Protein AF-A0A955XQT6-F1 (afdb_monomer)

Sequence (417 aa):
MSKHEQKTIDLVPISPPPKDQRVSRNADFAGDGRKKDRYSLPDLIQSSSPVGYRTRVSLTQSEATQALQLLSLERPTAFAPGSAPTEQQLFEEISLGILSSRQSTNFSGHREVLLGPDDSARAASILSSCNSLDAAVLEHATHTHVVLSRPYRTAFTLLLTFIGHQPLKSLLTVPLRAAKKRFLHVSDIPTIDYLQHMHLGILADAMERAAVIASSGRQRAQVHSLPFCESESRRNRRQIRELEALCGLTPKERSQGWRVAMVTQVGDAIPEEQVALSAELSRKLGANLLAFRSERIQPGVNHEEKAPAPYRQRQDMDVPDELTVMAGRAAYNAFSHWTGCDRERSKDLLILDRIDVLTPNGKERLRRIRDELGEIADLIMKRMPLWADLPTGKALSRNAKRGKKAFALAGQRIYIA

Structure (mmCIF, N/CA/C/O backbone):
data_AF-A0A955XQT6-F1
#
_entry.id   AF-A0A955XQT6-F1
#
loop_
_atom_site.group_PDB
_atom_site.id
_atom_site.type_symbol
_atom_site.label_atom_id
_atom_site.label_alt_id
_atom_site.label_comp_id
_atom_site.label_asym_id
_atom_site.label_entity_id
_atom_site.label_seq_id
_atom_site.pdbx_PDB_ins_code
_atom_site.Cartn_x
_atom_site.Cartn_y
_atom_site.Cartn_z
_atom_site.occupancy
_atom_site.B_iso_or_equiv
_atom_site.auth_seq_id
_atom_site.auth_comp_id
_atom_site.auth_asym_id
_atom_site.auth_atom_id
_atom_site.pdbx_PDB_model_num
ATOM 1 N N . MET A 1 1 ? 16.222 4.344 21.520 1.00 45.62 1 MET A N 1
ATOM 2 C CA . MET A 1 1 ? 14.896 4.148 20.901 1.00 45.62 1 MET A CA 1
ATOM 3 C C . MET A 1 1 ? 14.844 2.727 20.386 1.00 45.62 1 MET A C 1
ATOM 5 O O . MET A 1 1 ? 15.841 2.277 19.826 1.00 45.62 1 MET A O 1
ATOM 9 N N . SER A 1 2 ? 13.760 2.003 20.654 1.00 45.41 2 SER A N 1
ATOM 10 C CA . SER A 1 2 ? 13.595 0.628 20.157 1.00 45.41 2 SER A CA 1
ATOM 11 C C . SER A 1 2 ? 13.660 0.617 18.622 1.00 45.41 2 SER A C 1
ATOM 13 O O . SER A 1 2 ? 13.221 1.573 17.982 1.00 45.41 2 SER A O 1
ATOM 15 N N . LYS A 1 3 ? 14.178 -0.467 18.021 1.00 54.06 3 LYS A N 1
ATOM 16 C CA . LYS A 1 3 ? 14.210 -0.661 16.554 1.00 54.06 3 LYS A CA 1
ATOM 17 C C . LYS A 1 3 ? 12.832 -0.530 15.892 1.00 54.06 3 LYS A C 1
ATOM 19 O O . LYS A 1 3 ? 12.767 -0.305 14.690 1.00 54.06 3 LYS A O 1
ATOM 24 N N . HIS A 1 4 ? 11.755 -0.638 16.669 1.00 63.25 4 HIS A N 1
ATOM 25 C CA . HIS A 1 4 ? 10.374 -0.623 16.189 1.00 63.25 4 HIS A CA 1
ATOM 26 C C . HIS A 1 4 ? 9.560 0.580 16.682 1.00 63.25 4 HIS A C 1
ATOM 28 O O . HIS A 1 4 ? 8.401 0.720 16.315 1.00 63.25 4 HIS A O 1
ATOM 34 N N . GLU A 1 5 ? 10.150 1.476 17.479 1.00 75.56 5 GLU A N 1
ATOM 35 C CA . GLU A 1 5 ? 9.420 2.610 18.049 1.00 75.56 5 GLU A CA 1
ATOM 36 C C . GLU A 1 5 ? 9.029 3.603 16.947 1.00 75.56 5 GLU A C 1
ATOM 38 O O . GLU A 1 5 ? 9.886 4.166 16.251 1.00 75.56 5 GLU A O 1
ATOM 43 N N . GLN A 1 6 ? 7.726 3.790 16.750 1.00 84.62 6 GLN A N 1
ATOM 44 C CA . GLN A 1 6 ? 7.195 4.723 15.766 1.00 84.62 6 GLN A CA 1
ATOM 45 C C . GLN A 1 6 ? 7.342 6.169 16.251 1.00 84.62 6 GLN A C 1
ATOM 47 O O . GLN A 1 6 ? 7.224 6.469 17.436 1.00 84.62 6 GLN A O 1
ATOM 52 N N . LYS A 1 7 ? 7.644 7.093 15.333 1.00 87.00 7 LYS A N 1
ATOM 53 C CA . LYS A 1 7 ? 7.729 8.519 15.668 1.00 87.00 7 LYS A CA 1
ATOM 54 C C . LYS A 1 7 ? 6.326 9.074 15.866 1.00 87.00 7 LYS A C 1
ATOM 56 O O . LYS A 1 7 ? 5.474 8.862 15.007 1.00 87.00 7 LYS A O 1
ATOM 61 N N . THR A 1 8 ? 6.128 9.845 16.928 1.00 89.19 8 THR A N 1
ATOM 62 C CA . THR A 1 8 ? 4.872 10.555 17.178 1.00 89.19 8 THR A CA 1
ATOM 63 C C . THR A 1 8 ? 4.545 11.507 16.031 1.00 89.19 8 THR A C 1
ATOM 65 O O . THR A 1 8 ? 5.413 12.257 15.557 1.00 89.19 8 THR A O 1
ATOM 68 N N . ILE A 1 9 ? 3.291 11.449 15.588 1.00 90.19 9 ILE A N 1
ATOM 69 C CA . ILE A 1 9 ? 2.719 12.316 14.563 1.00 90.19 9 ILE A CA 1
ATOM 70 C C . ILE A 1 9 ? 1.716 13.223 15.261 1.00 90.19 9 ILE A C 1
ATOM 72 O O . ILE A 1 9 ? 0.775 12.739 15.886 1.00 90.19 9 ILE A O 1
ATOM 76 N N . ASP A 1 10 ? 1.925 14.525 15.128 1.00 91.38 10 ASP A N 1
ATOM 77 C CA . ASP A 1 10 ? 1.071 15.541 15.722 1.00 91.38 10 ASP A CA 1
ATOM 78 C C . ASP A 1 10 ? 0.096 16.096 14.680 1.00 91.38 10 ASP A C 1
ATOM 80 O O . ASP A 1 10 ? 0.382 16.146 13.478 1.00 91.38 10 ASP A O 1
ATOM 84 N N . LEU A 1 11 ? -1.073 16.536 15.144 1.00 90.50 11 LEU A N 1
ATOM 85 C CA . LEU A 1 11 ? -2.038 17.210 14.289 1.00 90.50 11 LEU A CA 1
ATOM 86 C C . LEU A 1 11 ? -1.560 18.631 13.981 1.00 90.50 11 LEU A C 1
ATOM 88 O O . LEU A 1 11 ? -1.460 19.463 14.879 1.00 90.50 11 LEU A O 1
ATOM 92 N N . VAL A 1 12 ? -1.354 18.926 12.699 1.00 89.31 12 VAL A N 1
ATOM 93 C CA . VAL A 1 12 ? -1.051 20.282 12.231 1.00 89.31 12 VAL A CA 1
ATOM 94 C C . VAL A 1 12 ? -2.257 20.819 11.458 1.00 89.31 12 VAL A C 1
ATOM 96 O O . VAL A 1 12 ? -2.531 20.342 10.352 1.00 89.31 12 VAL A O 1
ATOM 99 N N . PRO A 1 13 ? -3.021 21.772 12.022 1.00 85.88 13 PRO A N 1
ATOM 100 C CA . PRO A 1 13 ? -4.144 22.367 11.318 1.00 85.88 13 PRO A CA 1
ATOM 101 C C . PRO A 1 13 ? -3.644 23.236 10.162 1.00 85.88 13 PRO A C 1
ATOM 103 O O . PRO A 1 13 ? -2.649 23.947 10.280 1.00 85.88 13 PRO A O 1
ATOM 106 N N . ILE A 1 14 ? -4.374 23.205 9.049 1.00 82.88 14 ILE A N 1
ATOM 107 C CA . ILE A 1 14 ? -4.152 24.106 7.918 1.00 82.88 14 ILE A CA 1
ATOM 108 C C . ILE A 1 14 ? -5.299 25.102 7.830 1.00 82.88 14 ILE A C 1
ATOM 110 O O . ILE A 1 14 ? -6.475 24.726 7.863 1.00 82.88 14 ILE A O 1
ATOM 114 N N . SER A 1 15 ? -4.959 26.380 7.691 1.00 82.69 15 SER A N 1
ATOM 115 C CA . SER A 1 15 ? -5.962 27.404 7.431 1.00 82.69 15 SER A CA 1
ATOM 116 C C . SER A 1 15 ? -6.532 27.209 6.023 1.00 82.69 15 SER A C 1
ATOM 118 O O . SER A 1 15 ? -5.776 27.017 5.066 1.00 82.69 15 SER A O 1
ATOM 120 N N . PRO A 1 16 ? -7.863 27.239 5.853 1.00 80.44 16 PRO A N 1
ATOM 121 C CA . PRO A 1 16 ? -8.449 27.206 4.523 1.00 80.44 16 PRO A CA 1
ATOM 122 C C . PRO A 1 16 ? -8.039 28.460 3.727 1.00 80.44 16 PRO A C 1
ATOM 124 O O . PRO A 1 16 ? -7.866 29.520 4.334 1.00 80.44 16 PRO A O 1
ATOM 127 N N . PRO A 1 17 ? -7.986 28.388 2.382 1.00 79.00 17 PRO A N 1
ATOM 128 C CA . PRO A 1 17 ? -7.737 29.555 1.535 1.00 79.00 17 PRO A CA 1
ATOM 129 C C . PRO A 1 17 ? -8.684 30.733 1.834 1.00 79.00 17 PRO A C 1
ATOM 131 O O . PRO A 1 17 ? -9.773 30.517 2.398 1.00 79.00 17 PRO A O 1
ATOM 134 N N . PRO A 1 18 ? -8.348 31.966 1.412 1.00 85.94 18 PRO A N 1
ATOM 135 C CA . PRO A 1 18 ? -9.278 33.097 1.413 1.00 85.94 18 PRO A CA 1
ATOM 136 C C . PRO A 1 18 ? -10.623 32.730 0.768 1.00 85.94 18 PRO A C 1
ATOM 138 O O . PRO A 1 18 ? -10.668 31.951 -0.184 1.00 85.94 18 PRO A O 1
ATOM 141 N N . LYS A 1 19 ? -11.744 33.219 1.322 1.00 86.31 19 LYS A N 1
ATOM 142 C CA . LYS A 1 19 ? -13.101 32.777 0.927 1.00 86.31 19 LYS A CA 1
ATOM 143 C C . LYS A 1 19 ? -13.380 32.973 -0.567 1.00 86.31 19 LYS A C 1
ATOM 145 O O . LYS A 1 19 ? -14.015 32.119 -1.171 1.00 86.31 19 LYS A O 1
ATOM 150 N N . ASP A 1 20 ? -12.883 34.061 -1.132 1.00 82.88 20 ASP A N 1
ATOM 151 C CA . ASP A 1 20 ? -12.950 34.440 -2.545 1.00 82.88 20 ASP A CA 1
ATOM 152 C C . ASP A 1 20 ? -12.154 33.502 -3.469 1.00 82.88 20 ASP A C 1
ATOM 154 O O . ASP A 1 20 ? -12.493 33.358 -4.640 1.00 82.88 20 ASP A O 1
ATOM 158 N N . GLN A 1 21 ? -11.151 32.801 -2.934 1.00 77.62 21 GLN A N 1
ATOM 159 C CA . GLN A 1 21 ? -10.346 31.817 -3.663 1.00 77.62 21 GLN A CA 1
ATOM 160 C C . GLN A 1 21 ? -10.838 30.372 -3.473 1.00 77.62 21 GLN A C 1
ATOM 162 O O . GLN A 1 21 ? -10.331 29.436 -4.107 1.00 77.62 21 GLN A O 1
ATOM 167 N N . ARG A 1 22 ? -11.814 30.144 -2.581 1.00 77.56 22 ARG A N 1
ATOM 168 C CA . ARG A 1 22 ? -12.367 28.807 -2.334 1.00 77.56 22 ARG A CA 1
ATOM 169 C C . ARG A 1 22 ? -13.245 28.397 -3.501 1.00 77.56 22 ARG A C 1
ATOM 171 O O . ARG A 1 22 ? -14.338 28.911 -3.705 1.00 77.56 22 ARG A O 1
ATOM 178 N N . VAL A 1 23 ? -12.778 27.392 -4.223 1.00 70.88 23 VAL A N 1
ATOM 179 C CA . VAL A 1 23 ? -13.491 26.820 -5.359 1.00 70.88 23 VAL A CA 1
ATOM 180 C C . VAL A 1 23 ? -14.040 25.457 -4.959 1.00 70.88 23 VAL A C 1
ATOM 182 O O . VAL A 1 23 ? -13.273 24.558 -4.607 1.00 70.88 23 VAL A O 1
ATOM 185 N N . SER A 1 24 ? -15.364 25.292 -5.039 1.00 67.44 24 SER A N 1
ATOM 186 C CA . SER A 1 24 ? -15.987 23.971 -4.925 1.00 67.44 24 SER A CA 1
ATOM 187 C C . SER A 1 24 ? -15.566 23.104 -6.099 1.00 67.44 24 SER A C 1
ATOM 189 O O . SER A 1 24 ? -15.530 23.552 -7.251 1.00 67.44 24 SER A O 1
ATOM 191 N N . ARG A 1 25 ? -15.268 21.838 -5.809 1.00 63.47 25 ARG A N 1
ATOM 192 C CA . ARG A 1 25 ? -14.933 20.892 -6.854 1.00 63.47 25 ARG A CA 1
ATOM 193 C C . ARG A 1 25 ? -16.178 20.364 -7.540 1.00 63.47 25 ARG A C 1
ATOM 195 O O . ARG A 1 25 ? -16.678 19.302 -7.187 1.00 63.47 25 ARG A O 1
ATOM 202 N N . ASN A 1 26 ? -16.650 21.097 -8.538 1.00 59.75 26 ASN A N 1
ATOM 203 C CA . ASN A 1 26 ? -17.794 20.658 -9.316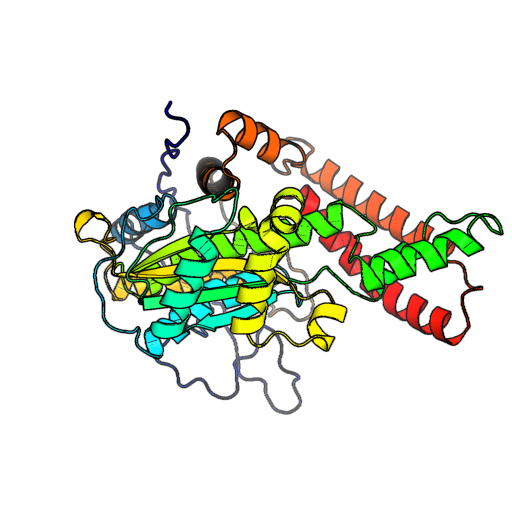 1.00 59.75 26 ASN A CA 1
ATOM 204 C C . ASN A 1 26 ? -17.345 19.636 -10.368 1.00 59.75 26 ASN A C 1
ATOM 206 O O . ASN A 1 26 ? -16.292 19.765 -11.008 1.00 59.75 26 ASN A O 1
ATOM 210 N N . ALA A 1 27 ? -18.140 18.582 -10.482 1.00 64.44 27 ALA A N 1
ATOM 211 C CA . ALA A 1 27 ? -18.088 17.607 -11.548 1.00 64.44 27 ALA A CA 1
ATOM 212 C C . ALA A 1 27 ? -19.494 17.542 -12.131 1.00 64.44 27 ALA A C 1
ATOM 214 O O . ALA A 1 27 ? -20.456 17.449 -11.374 1.00 64.44 27 ALA A O 1
ATOM 215 N N . ASP A 1 28 ? -19.591 17.565 -13.453 1.00 69.06 28 ASP A N 1
ATOM 216 C CA . ASP A 1 28 ? -20.874 17.628 -14.147 1.00 69.06 28 ASP A CA 1
ATOM 217 C C . ASP A 1 28 ? -21.046 16.382 -15.016 1.00 69.06 28 ASP A C 1
ATOM 219 O O . ASP A 1 28 ? -20.063 15.754 -15.432 1.00 69.06 28 ASP A O 1
ATOM 223 N N . PHE A 1 29 ? -22.287 16.007 -15.314 1.00 73.38 29 PHE A N 1
ATOM 224 C CA . PHE A 1 29 ? -22.545 14.975 -16.315 1.00 73.38 29 PHE A CA 1
ATOM 225 C C . PHE A 1 29 ? -21.999 15.432 -17.674 1.00 73.38 29 PHE A C 1
ATOM 227 O O . PHE A 1 29 ? -22.096 16.603 -18.050 1.00 73.38 29 PHE A O 1
ATOM 234 N N . ALA A 1 30 ? -21.372 14.517 -18.412 1.00 75.12 30 ALA A N 1
ATOM 235 C CA . ALA A 1 30 ? -20.930 14.831 -19.763 1.00 75.12 30 ALA A CA 1
ATOM 236 C C . ALA A 1 30 ? -22.166 14.958 -20.665 1.00 75.12 30 ALA A C 1
ATOM 238 O O . ALA A 1 30 ? -22.867 13.974 -20.867 1.00 75.12 30 ALA A O 1
ATOM 239 N N . GLY A 1 31 ? -22.431 16.161 -21.184 1.00 74.38 31 GLY A N 1
ATOM 240 C CA . GLY A 1 31 ? -23.488 16.373 -22.178 1.00 74.38 31 GLY A CA 1
ATOM 241 C C . GLY A 1 31 ? -23.210 15.648 -23.501 1.00 74.38 31 GLY A C 1
ATOM 242 O O . GLY A 1 31 ? -22.092 15.178 -23.742 1.00 74.38 31 GLY A O 1
ATOM 243 N N . ASP A 1 32 ? -24.217 15.591 -24.371 1.00 75.19 32 ASP A N 1
ATOM 244 C CA . ASP A 1 32 ? -24.153 14.858 -25.639 1.00 75.19 32 ASP A CA 1
ATOM 245 C C . ASP A 1 32 ? -22.944 15.257 -26.497 1.00 75.19 32 ASP A C 1
ATOM 247 O O . ASP A 1 32 ? -22.631 16.431 -26.699 1.00 75.19 32 ASP A O 1
ATOM 251 N N . GLY A 1 33 ? -22.209 14.251 -26.978 1.00 77.19 33 GLY A N 1
ATOM 252 C CA . GLY A 1 33 ? -20.999 14.438 -27.786 1.00 77.19 33 GLY A CA 1
ATOM 253 C C . GLY A 1 33 ? -19.738 14.834 -27.003 1.00 77.19 33 GLY A C 1
ATOM 254 O O . GLY A 1 33 ? -18.635 14.761 -27.556 1.00 77.19 33 GLY A O 1
ATOM 255 N N . ARG A 1 34 ? -19.832 15.181 -25.709 1.00 75.88 34 ARG A N 1
ATOM 256 C CA . ARG A 1 34 ? -18.648 15.445 -24.879 1.00 75.88 34 ARG A CA 1
ATOM 257 C C . ARG A 1 34 ? -18.019 14.129 -24.425 1.00 75.88 34 ARG A C 1
ATOM 259 O O . ARG A 1 34 ? -18.597 13.346 -23.679 1.00 75.88 34 ARG A O 1
ATOM 266 N N . LYS A 1 35 ? -16.761 13.904 -24.810 1.00 77.50 35 LYS A N 1
ATOM 267 C CA . LYS A 1 35 ? -15.982 12.775 -24.287 1.00 77.50 35 LYS A CA 1
ATOM 268 C C . LYS A 1 35 ? -15.775 12.939 -22.778 1.00 77.50 35 LYS A C 1
ATOM 270 O O . LYS A 1 35 ? -15.193 13.936 -22.353 1.00 77.50 35 LYS A O 1
ATOM 275 N N . LYS A 1 36 ? -16.192 11.937 -21.997 1.00 73.44 36 LYS A N 1
ATOM 276 C CA . LYS A 1 36 ? -15.965 11.886 -20.545 1.00 73.44 36 LYS A CA 1
ATOM 277 C C . LYS A 1 36 ? -14.489 12.074 -20.209 1.00 73.44 36 LYS A C 1
ATOM 279 O O . LYS A 1 36 ? -13.609 11.449 -20.812 1.00 73.44 36 LYS A O 1
ATOM 284 N N . ASP A 1 37 ? -14.234 12.924 -19.227 1.00 70.50 37 ASP A N 1
ATOM 285 C CA . ASP A 1 37 ? -12.908 13.216 -18.698 1.00 70.50 37 ASP A CA 1
ATOM 286 C C . ASP A 1 37 ? -12.890 13.072 -17.164 1.00 70.50 37 ASP A C 1
ATOM 288 O O . ASP A 1 37 ? -13.843 12.594 -16.546 1.00 70.50 37 ASP A O 1
ATOM 292 N N . ARG A 1 38 ? -11.776 13.451 -16.526 1.00 67.31 38 ARG A N 1
ATOM 293 C CA . ARG A 1 38 ? -11.612 13.352 -15.065 1.00 67.31 38 ARG A CA 1
ATOM 294 C C . ARG A 1 38 ? -12.544 14.279 -14.267 1.00 67.31 38 ARG A C 1
ATOM 296 O O . ARG A 1 38 ? -12.611 14.134 -13.053 1.00 67.31 38 ARG A O 1
ATOM 303 N N . TYR A 1 39 ? -13.194 15.236 -14.926 1.00 69.31 39 TYR A N 1
ATOM 304 C CA . TYR A 1 39 ? -14.139 16.198 -14.360 1.00 69.31 39 TYR A CA 1
ATOM 305 C C . TYR A 1 39 ? -15.592 15.817 -14.656 1.00 69.31 39 TYR A C 1
ATOM 307 O O . TYR A 1 39 ? -16.496 16.421 -14.094 1.00 69.31 39 TYR A O 1
ATOM 315 N N . SER A 1 40 ? -15.832 14.779 -15.460 1.00 72.12 40 SER A N 1
ATOM 316 C CA . SER A 1 40 ? -17.177 14.253 -15.693 1.00 72.12 40 SER A CA 1
ATOM 317 C C . SER A 1 40 ? -17.637 13.356 -14.542 1.00 72.12 40 SER A C 1
ATOM 319 O O . SER A 1 40 ? -16.834 12.584 -13.998 1.00 72.12 40 SER A O 1
ATOM 321 N N . LEU A 1 41 ? -18.915 13.445 -14.180 1.00 69.31 41 LEU A N 1
ATOM 322 C CA . LEU A 1 41 ? -19.608 12.408 -13.417 1.00 69.31 41 LEU A CA 1
ATOM 323 C C . LEU A 1 41 ? -19.921 11.209 -14.336 1.00 69.31 41 LEU A C 1
ATOM 325 O O . LEU A 1 41 ? -20.063 11.385 -15.551 1.00 69.31 41 LEU A O 1
ATOM 329 N N . PRO A 1 42 ? -19.978 9.977 -13.803 1.00 64.94 42 PRO A N 1
ATOM 330 C CA . PRO A 1 42 ? -20.627 8.868 -14.506 1.00 64.94 42 PRO A CA 1
ATOM 331 C C . PRO A 1 42 ? -22.122 9.161 -14.697 1.00 64.94 42 PRO A C 1
ATOM 333 O O . PRO A 1 42 ? -22.683 9.939 -13.937 1.00 64.94 42 PRO A O 1
ATOM 336 N N . ASP A 1 43 ? -22.764 8.519 -15.677 1.00 62.78 43 ASP A N 1
ATOM 337 C CA . ASP A 1 43 ? -24.159 8.817 -16.065 1.00 62.78 43 ASP A CA 1
ATOM 338 C C . ASP A 1 43 ? -25.167 8.524 -14.945 1.00 62.78 43 ASP A C 1
ATOM 340 O O . ASP A 1 43 ? -26.242 9.109 -14.900 1.00 62.78 43 ASP A O 1
ATOM 344 N N . LEU A 1 44 ? -24.796 7.637 -14.020 1.00 56.22 44 LEU A N 1
ATOM 345 C CA . LEU A 1 44 ? -25.533 7.315 -12.808 1.00 56.22 44 LEU A CA 1
ATOM 346 C C . LEU A 1 44 ? -24.545 6.782 -11.755 1.00 56.22 44 LEU A C 1
ATOM 348 O O . LEU A 1 44 ? -23.675 5.973 -12.081 1.00 56.22 44 LEU A O 1
ATOM 352 N N . ILE A 1 45 ? -24.684 7.206 -10.495 1.00 56.91 45 ILE A N 1
ATOM 353 C CA . ILE A 1 45 ? -24.109 6.517 -9.327 1.00 56.91 45 ILE A CA 1
ATOM 354 C C . ILE A 1 45 ? -25.261 6.171 -8.396 1.00 56.91 45 ILE A C 1
ATOM 356 O O . ILE A 1 45 ? -25.896 7.058 -7.833 1.00 56.91 45 ILE A O 1
ATOM 360 N N . GLN A 1 46 ? -25.494 4.877 -8.207 1.00 54.50 46 GLN A N 1
ATOM 361 C CA . GLN A 1 46 ? -26.271 4.354 -7.091 1.00 54.50 46 GLN A CA 1
ATOM 362 C C . GLN A 1 46 ? -25.315 3.538 -6.226 1.00 54.50 46 GLN A C 1
ATOM 364 O O . GLN A 1 46 ? -25.039 2.376 -6.506 1.00 54.50 46 GLN A O 1
ATOM 369 N N . SER A 1 47 ? -24.731 4.178 -5.218 1.00 54.81 47 SER A N 1
ATOM 370 C CA . SER A 1 47 ? -23.895 3.498 -4.234 1.00 54.81 47 SER A CA 1
ATOM 371 C C . SER A 1 47 ? -24.024 4.195 -2.887 1.00 54.81 47 SER A C 1
ATOM 373 O O . SER A 1 47 ? -23.947 5.419 -2.808 1.00 54.81 47 SER A O 1
ATOM 375 N N . SER A 1 48 ? -24.218 3.411 -1.827 1.00 54.19 48 SER A N 1
ATOM 376 C CA . SER A 1 48 ? -24.112 3.862 -0.434 1.00 54.19 48 SER A CA 1
ATOM 377 C C . SER A 1 48 ? -22.655 4.103 -0.011 1.00 54.19 48 SER A C 1
ATOM 379 O O . SER A 1 48 ? -22.399 4.711 1.034 1.00 54.19 48 SER A O 1
ATOM 381 N N . SER A 1 49 ? -21.703 3.643 -0.824 1.00 56.75 49 SER A N 1
ATOM 382 C CA . SER A 1 49 ? -20.273 3.729 -0.572 1.00 56.75 49 SER A CA 1
ATOM 383 C C . SER A 1 49 ? -19.722 5.116 -0.932 1.00 56.75 49 SER A C 1
ATOM 385 O O . SER A 1 49 ? -20.165 5.720 -1.912 1.00 56.75 49 SER A O 1
ATOM 387 N N . PRO A 1 50 ? -18.695 5.624 -0.222 1.00 56.41 50 PRO A N 1
ATOM 388 C CA . PRO A 1 50 ? -17.997 6.856 -0.604 1.00 56.41 50 PRO A CA 1
ATOM 389 C C . PRO A 1 50 ? -17.259 6.768 -1.961 1.00 56.41 50 PRO A C 1
ATOM 391 O O . PRO A 1 50 ? -16.621 7.737 -2.384 1.00 56.41 50 PRO A O 1
ATOM 394 N N . VAL A 1 51 ? -17.336 5.633 -2.669 1.00 54.31 51 VAL A N 1
ATOM 395 C CA . VAL A 1 51 ? -16.772 5.393 -4.006 1.00 54.31 51 VAL A CA 1
ATOM 396 C C . VAL A 1 51 ? -17.418 6.309 -5.048 1.00 54.31 51 VAL A C 1
ATOM 398 O O . VAL A 1 51 ? -18.403 5.987 -5.700 1.00 54.31 51 VAL A O 1
ATOM 401 N N . GLY A 1 52 ? -16.824 7.491 -5.205 1.00 55.56 52 GLY A N 1
ATOM 402 C CA . GLY A 1 52 ? -17.306 8.552 -6.094 1.00 55.56 52 GLY A CA 1
ATOM 403 C C . GLY A 1 52 ? -17.144 9.956 -5.514 1.00 55.56 52 GLY A C 1
ATOM 404 O O . GLY A 1 52 ? -17.257 10.934 -6.251 1.00 55.56 52 GLY A O 1
ATOM 405 N N . TYR A 1 53 ? -16.829 10.064 -4.222 1.00 58.81 53 TYR A N 1
ATOM 406 C CA . TYR A 1 53 ? -16.690 11.342 -3.542 1.00 58.81 53 TYR A CA 1
ATOM 407 C C . TYR A 1 53 ? -15.455 12.108 -4.044 1.00 58.81 53 TYR A C 1
ATOM 409 O O . TYR A 1 53 ? -14.326 11.618 -4.001 1.00 58.81 53 TYR A O 1
ATOM 417 N N . ARG A 1 54 ? -15.675 13.314 -4.578 1.00 64.56 54 ARG A N 1
ATOM 418 C CA . ARG A 1 54 ? -14.617 14.215 -5.085 1.00 64.56 54 ARG A CA 1
ATOM 419 C C . ARG A 1 54 ? -14.387 15.434 -4.196 1.00 64.56 54 ARG A C 1
ATOM 421 O O . ARG A 1 54 ? -13.480 16.226 -4.463 1.00 64.56 54 ARG A O 1
ATOM 428 N N . THR A 1 55 ? -15.196 15.570 -3.154 1.00 66.19 55 THR A N 1
ATOM 429 C CA . THR A 1 55 ? -15.151 16.679 -2.205 1.00 66.19 55 THR A CA 1
ATOM 430 C C . THR A 1 55 ? -14.358 16.247 -0.984 1.00 66.19 55 THR A C 1
ATOM 432 O O . THR A 1 55 ? -14.523 15.141 -0.490 1.00 66.19 55 THR A O 1
ATOM 435 N N . ARG A 1 56 ? -13.477 17.102 -0.476 1.00 72.75 56 ARG A N 1
ATOM 436 C CA . ARG A 1 56 ? -12.806 16.816 0.794 1.00 72.75 56 ARG A CA 1
ATOM 437 C C . ARG A 1 56 ? -13.791 17.065 1.933 1.00 72.75 56 ARG A C 1
ATOM 439 O O . ARG A 1 56 ? -14.444 18.106 1.956 1.00 72.75 56 ARG A O 1
ATOM 446 N N . VAL A 1 57 ? -13.897 16.124 2.859 1.00 80.44 57 VAL A N 1
ATOM 447 C CA . VAL A 1 57 ? -14.679 16.275 4.085 1.00 80.44 57 VAL A CA 1
ATOM 448 C C . VAL A 1 57 ? -13.739 16.748 5.183 1.00 80.44 57 VAL A C 1
ATOM 450 O O . VAL A 1 57 ? -12.761 16.074 5.507 1.00 80.44 57 VAL A O 1
ATOM 453 N N . SER A 1 58 ? -14.014 17.918 5.749 1.00 83.94 58 SER A N 1
ATOM 454 C CA . SER A 1 58 ? -13.273 18.393 6.914 1.00 83.94 58 SER A CA 1
ATOM 455 C C . SER A 1 58 ? -13.492 17.453 8.095 1.00 83.94 58 SER A C 1
ATOM 457 O O . SER A 1 58 ? -14.617 17.025 8.346 1.00 83.94 58 SER A O 1
ATOM 459 N N . LEU A 1 59 ? -12.411 17.160 8.810 1.00 88.25 59 LEU A N 1
ATOM 460 C CA . LEU A 1 59 ? -12.463 16.472 10.091 1.00 88.25 59 LEU A CA 1
ATOM 461 C C . LEU A 1 59 ? -12.465 17.513 11.208 1.00 88.25 59 LEU A C 1
ATOM 463 O O . LEU A 1 59 ? -11.786 18.540 11.105 1.00 88.25 59 LEU A O 1
ATOM 467 N N . THR A 1 60 ? -13.204 17.245 12.276 1.00 91.19 60 THR A N 1
ATOM 468 C CA . THR A 1 60 ? -13.020 17.964 13.537 1.00 91.19 60 THR A CA 1
ATOM 469 C C . THR A 1 60 ? -11.669 17.596 14.153 1.00 91.19 60 THR A C 1
ATOM 471 O O . THR A 1 60 ? -11.037 16.606 13.780 1.00 91.19 60 THR A O 1
ATOM 474 N N . GLN A 1 61 ? -11.213 18.380 15.128 1.00 90.62 61 GLN A N 1
ATOM 475 C CA . GLN A 1 61 ? -9.968 18.075 15.828 1.00 90.62 61 GLN A CA 1
ATOM 476 C C . GLN A 1 61 ? -10.023 16.708 16.527 1.00 90.62 61 GLN A C 1
ATOM 478 O O . GLN A 1 61 ? -9.057 15.957 16.454 1.00 90.62 61 GLN A O 1
ATOM 483 N N . SER A 1 62 ? -11.151 16.350 17.150 1.00 91.94 62 SER A N 1
ATOM 484 C CA . SER A 1 62 ? -11.310 15.050 17.814 1.00 91.94 62 SER A CA 1
ATOM 485 C C . SER A 1 62 ? -11.308 13.885 16.823 1.00 91.94 62 SER A C 1
ATOM 487 O O . SER A 1 62 ? -10.649 12.878 17.070 1.00 91.94 62 SER A O 1
ATOM 489 N N . GLU A 1 63 ? -11.989 14.036 15.685 1.00 92.88 63 GLU A N 1
ATOM 490 C CA . GLU A 1 63 ? -11.984 13.055 14.594 1.00 92.88 63 GLU A CA 1
ATOM 491 C C . GLU A 1 63 ? -10.578 12.847 14.033 1.00 92.88 63 GLU A C 1
ATOM 493 O O . GLU A 1 63 ? -10.141 11.718 13.816 1.00 92.88 63 GLU A O 1
ATOM 498 N N . ALA A 1 64 ? -9.849 13.939 13.818 1.00 91.00 64 ALA A N 1
ATOM 499 C CA . ALA A 1 64 ? -8.503 13.873 13.287 1.00 91.00 64 ALA A CA 1
ATOM 500 C C . ALA A 1 64 ? -7.518 13.260 14.297 1.00 91.00 64 ALA A C 1
ATOM 502 O O . ALA A 1 64 ? -6.689 12.448 13.896 1.00 91.00 64 ALA A O 1
ATOM 503 N N . THR A 1 65 ? -7.659 13.545 15.598 1.00 90.44 65 THR A N 1
ATOM 504 C CA . THR A 1 65 ? -6.883 12.878 16.657 1.00 90.44 65 THR A CA 1
ATOM 505 C C . THR A 1 65 ? -7.128 11.369 16.686 1.00 90.44 65 THR A C 1
ATOM 507 O O . THR A 1 65 ? -6.171 10.609 16.801 1.00 90.44 65 THR A O 1
ATOM 510 N N . GLN A 1 66 ? -8.375 10.911 16.529 1.00 90.31 66 GLN A N 1
ATOM 511 C CA . GLN A 1 66 ? -8.671 9.474 16.418 1.00 90.31 66 GLN A CA 1
ATOM 512 C C . GLN A 1 66 ? -8.018 8.865 15.168 1.00 90.31 66 GLN A C 1
ATOM 514 O O . GLN A 1 66 ? -7.405 7.802 15.230 1.00 90.31 66 GLN A O 1
ATOM 519 N N . ALA A 1 67 ? -8.083 9.571 14.036 1.00 91.12 67 ALA A N 1
ATOM 520 C CA . ALA A 1 67 ? -7.505 9.110 12.778 1.00 91.12 67 ALA A CA 1
ATOM 521 C C . ALA A 1 67 ? -5.965 9.043 12.781 1.00 91.12 67 ALA A C 1
ATOM 523 O O . ALA A 1 67 ? -5.407 8.290 11.983 1.00 91.12 67 ALA A O 1
ATOM 524 N N . LEU A 1 68 ? -5.266 9.778 13.661 1.00 89.38 68 LEU A N 1
ATOM 525 C CA . LEU A 1 68 ? -3.796 9.744 13.749 1.00 89.38 68 LEU A CA 1
ATOM 526 C C . LEU A 1 68 ? -3.256 8.334 14.012 1.00 89.38 68 LEU A C 1
ATOM 528 O O . LEU A 1 68 ? -2.203 7.991 13.481 1.00 89.38 68 LEU A O 1
ATOM 532 N N . GLN A 1 69 ? -4.001 7.500 14.745 1.00 87.38 69 GLN A N 1
ATOM 533 C CA . GLN A 1 69 ? -3.621 6.109 15.017 1.00 87.38 69 GLN A CA 1
ATOM 534 C C . GLN A 1 69 ? -3.424 5.297 13.727 1.00 87.38 69 GLN A C 1
ATOM 536 O O . GLN A 1 69 ? -2.566 4.421 13.668 1.00 87.38 69 GLN A O 1
ATOM 541 N N . LEU A 1 70 ? -4.153 5.630 12.654 1.00 90.38 70 LEU A N 1
ATOM 542 C CA . LEU A 1 70 ? -4.013 4.976 11.349 1.00 90.38 70 LEU A CA 1
ATOM 543 C C . LEU A 1 70 ? -2.673 5.272 10.666 1.00 90.38 70 LEU A C 1
ATOM 545 O O . LEU A 1 70 ? -2.275 4.557 9.750 1.00 90.38 70 LEU A O 1
ATOM 549 N N . LEU A 1 71 ? -1.984 6.347 11.050 1.00 87.81 71 LEU A N 1
ATOM 550 C CA . LEU A 1 71 ? -0.671 6.701 10.505 1.00 87.81 71 LEU A CA 1
ATOM 551 C C . LEU A 1 71 ? 0.476 6.000 11.241 1.00 87.81 71 LEU A C 1
ATOM 553 O O . LEU A 1 71 ? 1.624 6.082 10.803 1.00 87.81 71 LEU A O 1
ATOM 557 N N . SER A 1 72 ? 0.150 5.320 12.336 1.00 84.81 72 SER A N 1
ATOM 558 C CA . SER A 1 72 ? 1.080 4.662 13.237 1.00 84.81 72 SER A CA 1
ATOM 559 C C . SER A 1 72 ? 0.550 3.286 13.666 1.00 84.81 72 SER A C 1
ATOM 561 O O . SER A 1 72 ? 0.544 2.947 14.849 1.00 84.81 72 SER A O 1
ATOM 563 N N . LEU A 1 73 ? 0.019 2.515 12.711 1.00 88.94 73 LEU A N 1
ATOM 564 C CA . LEU A 1 73 ? -0.461 1.163 12.983 1.00 88.94 73 LEU A CA 1
ATOM 565 C C . LEU A 1 73 ? 0.726 0.229 13.214 1.00 88.94 73 LEU A C 1
ATOM 567 O O . LEU A 1 73 ? 1.702 0.241 12.464 1.00 88.94 73 LEU A O 1
ATOM 571 N N . GLU A 1 74 ? 0.623 -0.592 14.250 1.00 89.31 74 GLU A N 1
ATOM 572 C CA . GLU A 1 74 ? 1.501 -1.742 14.444 1.00 89.31 74 GLU A CA 1
ATOM 573 C C . GLU A 1 74 ? 0.952 -2.969 13.707 1.00 89.31 74 GLU A C 1
ATOM 575 O O . GLU A 1 74 ? -0.205 -3.000 13.270 1.00 89.31 74 GLU A O 1
ATOM 580 N N . ARG A 1 75 ? 1.784 -3.997 13.550 1.00 91.62 75 ARG A N 1
ATOM 581 C CA . ARG A 1 75 ? 1.331 -5.263 12.971 1.00 91.62 75 ARG A CA 1
ATOM 582 C C . ARG A 1 75 ? 0.427 -5.992 13.962 1.00 91.62 75 ARG A C 1
ATOM 584 O O . ARG A 1 75 ? 0.763 -5.999 15.144 1.00 91.62 75 ARG A O 1
ATOM 591 N N . PRO A 1 76 ? -0.675 -6.611 13.508 1.00 95.44 76 PRO A N 1
ATOM 592 C CA . PRO A 1 76 ? -1.482 -7.439 14.389 1.00 95.44 76 PRO A CA 1
ATOM 593 C C . PRO A 1 76 ? -0.658 -8.617 14.919 1.00 95.44 76 PRO A C 1
ATOM 595 O O . PRO A 1 76 ? 0.169 -9.187 14.194 1.00 95.44 76 PRO A O 1
ATOM 598 N N . THR A 1 77 ? -0.886 -8.986 16.177 1.00 96.19 77 THR A N 1
ATOM 599 C CA . THR A 1 77 ? -0.234 -10.151 16.796 1.00 96.19 77 THR A CA 1
ATOM 600 C C . THR A 1 77 ? -1.054 -11.427 16.639 1.00 96.19 77 THR A C 1
ATOM 602 O O . THR A 1 77 ? -0.486 -12.518 16.625 1.00 96.19 77 THR A O 1
ATOM 605 N N . ALA A 1 78 ? -2.371 -11.298 16.464 1.00 97.06 78 ALA A N 1
ATOM 606 C CA . ALA A 1 78 ? -3.292 -12.397 16.215 1.00 97.06 78 ALA A CA 1
ATOM 607 C C . ALA A 1 78 ? -4.564 -11.901 15.512 1.00 97.06 78 ALA A C 1
ATOM 609 O O . ALA A 1 78 ? -4.903 -10.719 15.574 1.00 97.06 78 ALA A O 1
ATOM 610 N N . PHE A 1 79 ? -5.301 -12.823 14.891 1.00 97.62 79 PHE A N 1
ATOM 611 C CA . PHE A 1 79 ? -6.691 -12.585 14.514 1.00 97.62 79 PHE A CA 1
ATOM 612 C C . PHE A 1 79 ? -7.622 -13.386 15.421 1.00 97.62 79 PHE A C 1
ATOM 614 O O . PHE A 1 79 ? -7.381 -14.560 15.708 1.00 97.62 79 PHE A O 1
ATOM 621 N N . ALA A 1 80 ? -8.696 -12.744 15.865 1.00 96.19 80 ALA A N 1
ATOM 622 C CA . ALA A 1 80 ? -9.799 -13.412 16.524 1.00 96.19 80 ALA A CA 1
ATOM 623 C C . ALA A 1 80 ? -10.620 -14.215 15.494 1.00 96.19 80 ALA A C 1
ATOM 625 O O . ALA A 1 80 ? -10.726 -13.809 14.332 1.00 96.19 80 ALA A O 1
ATOM 626 N N . PRO A 1 81 ? -11.254 -15.328 15.903 1.00 92.06 81 PRO A N 1
ATOM 627 C CA . PRO A 1 81 ? -12.266 -15.983 15.086 1.00 92.06 81 PRO A CA 1
ATOM 628 C C . PRO A 1 81 ? -13.378 -14.991 14.726 1.00 92.06 81 PRO A C 1
ATOM 630 O O . PRO A 1 81 ? -14.034 -14.436 15.607 1.00 92.06 81 PRO A O 1
ATOM 633 N N . GLY A 1 82 ? -13.574 -14.767 13.429 1.00 85.19 82 GLY A N 1
ATOM 634 C CA . GLY A 1 82 ? -14.492 -13.762 12.903 1.00 85.19 82 GLY A CA 1
ATOM 635 C C . GLY A 1 82 ? -15.441 -14.322 11.853 1.00 85.19 82 GLY A C 1
ATOM 636 O O . GLY A 1 82 ? -15.233 -15.407 11.304 1.00 85.19 82 GLY A O 1
ATOM 637 N N . SER A 1 83 ? -16.496 -13.566 11.557 1.00 84.00 83 SER A N 1
ATOM 638 C CA . SER A 1 83 ? -17.378 -13.864 10.430 1.00 84.00 83 SER A CA 1
ATOM 639 C C . SER A 1 83 ? -16.733 -13.458 9.104 1.00 84.00 83 SER A C 1
ATOM 641 O O . SER A 1 83 ? -15.883 -12.565 9.043 1.00 84.00 83 SER A O 1
ATOM 643 N N . ALA A 1 84 ? -17.161 -14.104 8.018 1.00 87.38 84 ALA A N 1
ATOM 644 C CA . ALA A 1 84 ? -16.776 -13.686 6.676 1.00 87.38 84 ALA A CA 1
ATOM 645 C C . ALA A 1 84 ? -17.153 -12.206 6.446 1.00 87.38 84 ALA A C 1
ATOM 647 O O . ALA A 1 84 ? -18.205 -11.757 6.920 1.00 87.38 84 ALA A O 1
ATOM 648 N N . PRO A 1 85 ? -16.318 -11.434 5.729 1.00 90.12 85 PRO A N 1
ATOM 649 C CA . PRO A 1 85 ? -16.618 -10.039 5.448 1.00 90.12 85 PRO A CA 1
ATOM 650 C C . PRO A 1 85 ? -17.873 -9.930 4.574 1.00 90.12 85 PRO A C 1
ATOM 652 O O . PRO A 1 85 ? -18.152 -10.783 3.731 1.00 90.12 85 PRO A O 1
ATOM 655 N N . THR A 1 86 ? -18.634 -8.853 4.761 1.00 91.12 86 THR A N 1
ATOM 656 C CA . THR A 1 86 ? -19.775 -8.560 3.884 1.00 91.12 86 THR A CA 1
ATOM 657 C C . THR A 1 86 ? -19.290 -8.095 2.509 1.00 91.12 86 THR A C 1
ATOM 659 O O . THR A 1 86 ? -18.188 -7.559 2.379 1.00 91.12 86 THR A O 1
ATOM 662 N N . GLU A 1 87 ? -20.128 -8.223 1.476 1.00 89.81 87 GLU A N 1
ATOM 663 C CA . GLU A 1 87 ? -19.801 -7.698 0.141 1.00 89.81 87 GLU A CA 1
ATOM 664 C C . GLU A 1 87 ? -19.513 -6.193 0.162 1.00 89.81 87 GLU A C 1
ATOM 666 O O . GLU A 1 87 ? -18.602 -5.727 -0.519 1.00 89.81 87 GLU A O 1
ATOM 671 N N . GLN A 1 88 ? -20.256 -5.429 0.972 1.00 87.06 88 GLN A N 1
ATOM 672 C CA . GLN A 1 88 ? -20.024 -3.995 1.127 1.00 87.06 88 GLN A CA 1
ATOM 673 C C . GLN A 1 88 ? -18.639 -3.718 1.717 1.00 87.06 88 GLN A C 1
ATOM 675 O O . GLN A 1 88 ? -17.916 -2.867 1.203 1.00 87.06 88 GLN A O 1
ATOM 680 N N . GLN A 1 89 ? -18.264 -4.441 2.771 1.00 90.38 89 GLN A N 1
ATOM 681 C CA . GLN A 1 89 ? -16.963 -4.284 3.410 1.00 90.38 89 GLN A CA 1
ATOM 682 C C . GLN A 1 89 ? -15.826 -4.631 2.442 1.00 90.38 89 GLN A C 1
ATOM 684 O O . GLN A 1 89 ? -14.899 -3.841 2.296 1.00 90.38 89 GLN A O 1
ATOM 689 N N . LEU A 1 90 ? -15.942 -5.742 1.705 1.00 92.06 90 LEU A N 1
ATOM 690 C CA . LEU A 1 90 ? -14.978 -6.115 0.664 1.00 92.06 90 LEU A CA 1
ATOM 691 C C . LEU A 1 90 ? -14.885 -5.055 -0.439 1.00 92.06 90 LEU A C 1
ATOM 693 O O . LEU A 1 90 ? -13.793 -4.691 -0.875 1.00 92.06 90 LEU A O 1
ATOM 697 N N . PHE A 1 91 ? -16.025 -4.530 -0.889 1.00 89.88 91 PHE A N 1
ATOM 698 C CA . PHE A 1 91 ? -16.063 -3.479 -1.899 1.00 89.88 91 PHE A CA 1
ATOM 699 C C . PHE A 1 91 ? -15.355 -2.203 -1.426 1.00 89.88 91 PHE A C 1
ATOM 701 O O . PHE A 1 91 ? -14.574 -1.611 -2.181 1.00 89.88 91 PHE A O 1
ATOM 708 N N . GLU A 1 92 ? -15.611 -1.778 -0.189 1.00 89.19 92 GLU A N 1
ATOM 709 C CA . GLU A 1 92 ? -14.973 -0.610 0.417 1.00 89.19 92 GLU A CA 1
ATOM 710 C C . GLU A 1 92 ? -13.473 -0.837 0.610 1.00 89.19 92 GLU A C 1
ATOM 712 O O . GLU A 1 92 ? -12.677 -0.010 0.168 1.00 89.19 92 GLU A O 1
ATOM 717 N N . GLU A 1 93 ? -13.068 -1.979 1.158 1.00 92.69 93 GLU A N 1
ATOM 718 C CA . GLU A 1 93 ? -11.665 -2.330 1.375 1.00 92.69 93 GLU A CA 1
ATOM 719 C C . GLU A 1 93 ? -10.860 -2.333 0.065 1.00 92.69 93 GLU A C 1
ATOM 721 O O . GLU A 1 93 ? -9.852 -1.630 -0.067 1.00 92.69 93 GLU A O 1
ATOM 726 N N . ILE A 1 94 ? -11.349 -3.033 -0.964 1.00 90.06 94 ILE A N 1
ATOM 727 C CA . ILE A 1 94 ? -10.710 -3.086 -2.288 1.00 90.06 94 ILE A CA 1
ATOM 728 C C . ILE A 1 94 ? -10.637 -1.685 -2.912 1.00 90.06 94 ILE A C 1
ATOM 730 O O . ILE A 1 94 ? -9.638 -1.316 -3.544 1.00 90.06 94 ILE A O 1
ATOM 734 N N . SER A 1 95 ? -11.678 -0.873 -2.733 1.00 86.06 95 SER A N 1
ATOM 735 C CA . SER A 1 95 ? -11.721 0.487 -3.272 1.00 86.06 95 SER A CA 1
ATOM 736 C C . SER A 1 95 ? -10.731 1.427 -2.583 1.00 86.06 95 SER A C 1
ATOM 738 O O . SER A 1 95 ? -10.056 2.218 -3.255 1.00 86.06 95 SER A O 1
ATOM 740 N N . LEU A 1 96 ? -10.628 1.333 -1.258 1.00 87.00 96 LEU A N 1
ATOM 741 C CA . LEU A 1 96 ? -9.781 2.183 -0.429 1.00 87.00 96 LEU A CA 1
ATOM 742 C C . LEU A 1 96 ? -8.311 1.762 -0.452 1.00 87.00 96 LEU A C 1
ATOM 744 O O . LEU A 1 96 ? -7.456 2.639 -0.360 1.00 87.00 96 LEU A O 1
ATOM 748 N N . GLY A 1 97 ? -8.005 0.476 -0.631 1.00 85.88 97 GLY A N 1
ATOM 749 C CA . GLY A 1 97 ? -6.636 -0.044 -0.690 1.00 85.88 97 GLY A CA 1
ATOM 750 C C . GLY A 1 97 ? -6.119 -0.215 -2.120 1.00 85.88 97 GLY A C 1
ATOM 751 O O . GLY A 1 97 ? -5.205 0.478 -2.579 1.00 85.88 97 GLY A O 1
ATOM 752 N N . ILE A 1 98 ? -6.716 -1.143 -2.869 1.00 80.69 98 ILE A N 1
ATOM 753 C CA . ILE A 1 98 ? -6.206 -1.578 -4.178 1.00 80.69 98 ILE A CA 1
ATOM 754 C C . ILE A 1 98 ? -6.448 -0.519 -5.254 1.00 80.69 98 ILE A C 1
ATOM 756 O O . ILE A 1 98 ? -5.555 -0.208 -6.049 1.00 80.69 98 ILE A O 1
ATOM 760 N N . LEU A 1 99 ? -7.659 0.035 -5.328 1.00 76.44 99 LEU A N 1
ATOM 761 C CA . LEU A 1 99 ? -7.977 0.991 -6.387 1.00 76.44 99 LEU A CA 1
ATOM 762 C C . LEU A 1 99 ? -7.297 2.337 -6.143 1.00 76.44 99 LEU A C 1
ATOM 764 O O . LEU A 1 99 ? -6.733 2.890 -7.089 1.00 76.44 99 LEU A O 1
ATOM 768 N N . SER A 1 100 ? -7.293 2.844 -4.908 1.00 75.25 100 SER A N 1
ATOM 769 C CA . SER A 1 100 ? -6.641 4.115 -4.558 1.00 75.25 100 SER A CA 1
ATOM 770 C C . SER A 1 100 ? -5.139 4.105 -4.904 1.00 75.25 100 SER A C 1
ATOM 772 O O . SER A 1 100 ? -4.655 5.021 -5.577 1.00 75.25 100 SER A O 1
ATOM 774 N N . SER A 1 101 ? -4.428 3.023 -4.569 1.00 74.62 101 SER A N 1
ATOM 775 C CA . SER A 1 101 ? -2.986 2.868 -4.798 1.00 74.62 101 SER A CA 1
ATOM 776 C C . SER A 1 101 ? -2.615 2.697 -6.278 1.00 74.62 101 SER A C 1
ATOM 778 O O . SER A 1 101 ? -1.642 3.287 -6.748 1.00 74.62 101 SER A O 1
ATOM 780 N N . ARG A 1 102 ? -3.406 1.970 -7.083 1.00 67.88 102 ARG A N 1
ATOM 781 C CA . ARG A 1 102 ? -3.173 1.838 -8.543 1.00 67.88 102 ARG A CA 1
ATOM 782 C C . ARG A 1 102 ? -3.303 3.170 -9.289 1.00 67.88 102 ARG A C 1
ATOM 784 O O . ARG A 1 102 ? -2.686 3.385 -10.337 1.00 67.88 102 ARG A O 1
ATOM 791 N N . GLN A 1 103 ? -4.133 4.073 -8.777 1.00 55.56 103 GLN A N 1
ATOM 792 C CA . GLN A 1 103 ? -4.480 5.319 -9.452 1.00 55.56 103 GLN A CA 1
ATOM 793 C C . GLN A 1 103 ? -3.434 6.417 -9.272 1.00 55.56 103 GLN A C 1
ATOM 795 O O . GLN A 1 103 ? -3.344 7.286 -10.133 1.00 55.56 103 GLN A O 1
ATOM 800 N N . SER A 1 104 ? -2.613 6.419 -8.225 1.00 52.62 104 SER A N 1
ATOM 801 C CA . SER A 1 104 ? -1.529 7.410 -8.103 1.00 52.62 104 SER A CA 1
ATOM 802 C C . SER A 1 104 ? -0.405 7.152 -9.128 1.00 52.62 104 SER A C 1
ATOM 804 O O . SER A 1 104 ? 0.295 8.069 -9.584 1.00 52.62 104 SER A O 1
ATOM 806 N N . THR A 1 105 ? -0.309 5.912 -9.610 1.00 53.06 105 THR A N 1
ATOM 807 C CA . THR A 1 105 ? 0.860 5.376 -10.317 1.00 53.06 105 THR A CA 1
ATOM 808 C C . THR A 1 105 ? 0.633 5.155 -11.814 1.00 53.06 105 THR A C 1
ATOM 810 O O . THR A 1 105 ? 1.598 5.152 -12.578 1.00 53.06 105 THR A O 1
ATOM 813 N N . ASN A 1 106 ? -0.629 5.032 -12.262 1.00 58.81 106 ASN A N 1
ATOM 814 C CA . ASN A 1 106 ? -0.983 4.551 -13.612 1.00 58.81 106 ASN A CA 1
ATOM 815 C C . ASN A 1 106 ? -0.353 3.179 -13.933 1.00 58.81 106 ASN A C 1
ATOM 817 O O . ASN A 1 106 ? -0.187 2.822 -15.103 1.00 58.81 106 ASN A O 1
ATOM 821 N N . PHE A 1 107 ? 0.022 2.409 -12.910 1.00 66.94 107 PHE A N 1
ATOM 822 C CA . PHE A 1 107 ? 0.679 1.133 -13.108 1.00 66.94 107 PHE A CA 1
ATOM 823 C C . PHE A 1 107 ? -0.342 0.043 -13.423 1.00 66.94 107 PHE A C 1
ATOM 825 O O . PHE A 1 107 ? -1.077 -0.422 -12.558 1.00 66.94 107 PHE A O 1
ATOM 832 N N . SER A 1 108 ? -0.358 -0.421 -14.670 1.00 68.81 108 SER A N 1
ATOM 833 C CA . SER A 1 108 ? -1.175 -1.565 -15.098 1.00 68.81 108 SER A CA 1
ATOM 834 C C . SER A 1 108 ? -0.520 -2.923 -14.798 1.00 68.81 108 SER A C 1
ATOM 836 O O . SER A 1 108 ? -0.882 -3.936 -15.403 1.00 68.81 108 SER A O 1
ATOM 838 N N . GLY A 1 109 ? 0.532 -2.938 -13.978 1.00 78.06 109 GLY A N 1
ATOM 839 C CA . GLY A 1 109 ? 1.299 -4.130 -13.636 1.00 78.06 109 GLY A CA 1
ATOM 840 C C . GLY A 1 109 ? 0.859 -4.796 -12.342 1.00 78.06 109 GLY A C 1
ATOM 841 O O . GLY A 1 109 ? 1.570 -5.680 -11.897 1.00 78.06 109 GLY A O 1
ATOM 842 N N . HIS A 1 110 ? -0.279 -4.406 -11.759 1.00 85.12 110 HIS A N 1
ATOM 843 C CA . HIS A 1 110 ? -0.855 -5.034 -10.570 1.00 85.12 110 HIS A CA 1
ATOM 844 C C . HIS A 1 110 ? -2.169 -5.740 -10.899 1.00 85.12 110 HIS A C 1
ATOM 846 O O . HIS A 1 110 ? -3.046 -5.173 -11.556 1.00 85.12 110 HIS A O 1
ATOM 852 N N . ARG A 1 111 ? -2.310 -6.959 -10.391 1.00 88.88 111 ARG A N 1
ATOM 853 C CA . ARG A 1 111 ? -3.549 -7.730 -10.324 1.00 88.88 111 ARG A CA 1
ATOM 854 C C . ARG A 1 111 ? -3.693 -8.218 -8.891 1.00 88.88 111 ARG A C 1
ATOM 856 O O . ARG A 1 111 ? -2.701 -8.423 -8.208 1.00 88.88 111 ARG A O 1
ATOM 863 N N . GLU A 1 112 ? -4.922 -8.352 -8.436 1.00 92.06 112 GLU A N 1
ATOM 864 C CA 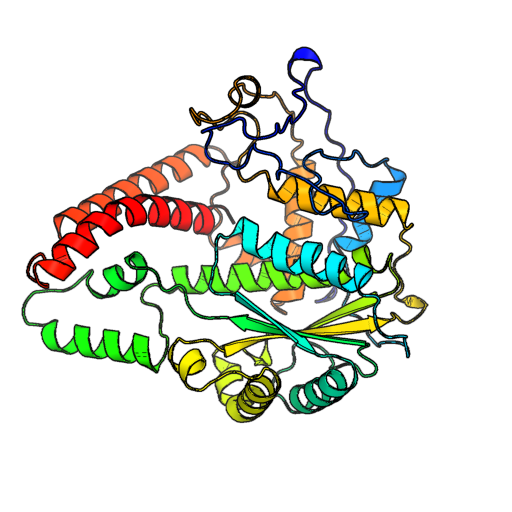. GLU A 1 112 ? -5.205 -8.940 -7.138 1.00 92.06 112 GLU A CA 1
ATOM 865 C C . GLU A 1 112 ? -6.193 -10.089 -7.344 1.00 92.06 112 GLU A C 1
ATOM 867 O O . GLU A 1 112 ? -6.912 -10.125 -8.351 1.00 92.06 112 GLU A O 1
ATOM 872 N N . VAL A 1 113 ? -6.085 -11.077 -6.464 1.00 95.31 113 VAL A N 1
ATOM 873 C CA . VAL A 1 113 ? -6.994 -12.205 -6.334 1.00 95.31 113 VAL A CA 1
ATOM 874 C C . VAL A 1 113 ? -7.373 -12.290 -4.863 1.00 95.31 113 VAL A C 1
ATOM 876 O O . VAL A 1 113 ? -6.491 -12.420 -4.013 1.00 95.31 113 VAL A O 1
ATOM 879 N N . LEU A 1 114 ? -8.670 -12.209 -4.593 1.00 95.94 114 LEU A N 1
ATOM 880 C CA . LEU A 1 114 ? -9.234 -12.370 -3.264 1.00 95.94 114 LEU A CA 1
ATOM 881 C C . LEU A 1 114 ? -9.511 -13.853 -3.017 1.00 95.94 114 LEU A C 1
ATOM 883 O O . LEU A 1 114 ? -10.232 -14.488 -3.787 1.00 95.94 114 LEU A O 1
ATOM 887 N N . LEU A 1 115 ? -8.941 -14.388 -1.944 1.00 96.06 115 LEU A N 1
ATOM 888 C CA . LEU A 1 115 ? -9.191 -15.737 -1.455 1.00 96.06 115 LEU A CA 1
ATOM 889 C C . LEU A 1 115 ? -10.192 -15.673 -0.301 1.00 96.06 115 LEU A C 1
ATOM 891 O O . LEU A 1 115 ? -10.044 -14.843 0.599 1.00 96.06 115 LEU A O 1
ATOM 895 N N . GLY A 1 116 ? -11.204 -16.540 -0.344 1.00 92.81 116 GLY A N 1
ATOM 896 C CA . GLY A 1 116 ? -12.137 -16.733 0.767 1.00 92.81 116 GLY A CA 1
ATOM 897 C C . GLY A 1 116 ? -11.528 -17.572 1.902 1.00 92.81 116 GLY A C 1
ATOM 898 O O . GLY A 1 116 ? -10.415 -18.071 1.745 1.00 92.81 116 GLY A O 1
ATOM 899 N N . PRO A 1 117 ? -12.258 -17.789 3.012 1.00 89.81 117 PRO A N 1
ATOM 900 C CA . PRO A 1 117 ? -11.726 -18.400 4.237 1.00 89.81 117 PRO A CA 1
ATOM 901 C C . PRO A 1 117 ? -10.964 -19.724 4.041 1.00 89.81 117 PRO A C 1
ATOM 903 O O . PRO A 1 117 ? -9.862 -19.890 4.567 1.00 89.81 117 PRO A O 1
ATOM 906 N N . ASP A 1 118 ? -11.503 -20.652 3.245 1.00 91.81 118 ASP A N 1
ATOM 907 C CA . ASP A 1 118 ? -10.884 -21.970 3.029 1.00 91.81 118 ASP A CA 1
ATOM 908 C C . ASP A 1 118 ? -9.553 -21.865 2.267 1.00 91.81 118 ASP A C 1
ATOM 910 O O . ASP A 1 118 ? -8.538 -22.463 2.644 1.00 91.81 118 ASP A O 1
ATOM 914 N N . ASP A 1 119 ? -9.531 -21.058 1.206 1.00 96.06 119 ASP A N 1
ATOM 915 C CA . ASP A 1 119 ? -8.317 -20.802 0.432 1.00 96.06 119 ASP A CA 1
ATOM 916 C C . ASP A 1 119 ? -7.336 -19.905 1.202 1.00 96.06 119 ASP A C 1
ATOM 918 O O . ASP A 1 119 ? -6.125 -20.039 1.034 1.00 96.06 119 ASP A O 1
ATOM 922 N N . SER A 1 120 ? -7.821 -19.049 2.103 1.00 96.25 120 SER A N 1
ATOM 923 C CA . SER A 1 120 ? -6.999 -18.280 3.041 1.00 96.25 120 SER A CA 1
ATOM 924 C C . SER A 1 120 ? -6.244 -19.177 4.013 1.00 96.25 120 SER A C 1
ATOM 926 O O . SER A 1 120 ? -5.047 -18.973 4.212 1.00 96.25 120 SER A O 1
ATOM 928 N N . ALA A 1 121 ? -6.888 -20.209 4.565 1.00 95.19 121 ALA A N 1
ATOM 929 C CA . ALA A 1 121 ? -6.216 -21.188 5.418 1.00 95.19 121 ALA A CA 1
ATOM 930 C C . ALA A 1 121 ? -5.120 -21.949 4.650 1.00 95.19 121 ALA A C 1
ATOM 932 O O . ALA A 1 121 ? -4.006 -22.143 5.147 1.00 95.19 121 ALA A O 1
ATOM 933 N N . ARG A 1 122 ? -5.392 -22.315 3.390 1.00 97.12 122 ARG A N 1
ATOM 934 C CA . ARG A 1 122 ? -4.388 -22.916 2.497 1.00 97.12 122 ARG A CA 1
ATOM 935 C C . ARG A 1 122 ? -3.234 -21.962 2.202 1.00 97.12 122 ARG A C 1
ATOM 937 O O . ARG A 1 122 ? -2.077 -22.368 2.282 1.00 97.12 122 ARG A O 1
ATOM 944 N N . ALA A 1 123 ? -3.530 -20.702 1.890 1.00 97.31 123 ALA A N 1
ATOM 945 C CA . ALA A 1 123 ? -2.519 -19.680 1.647 1.00 97.31 123 ALA A CA 1
ATOM 946 C C . ALA A 1 123 ? -1.636 -19.456 2.882 1.00 97.31 123 ALA A C 1
ATOM 948 O O . ALA A 1 123 ? -0.418 -19.369 2.734 1.00 97.31 123 ALA A O 1
ATOM 949 N N . ALA A 1 124 ? -2.219 -19.439 4.085 1.00 97.19 124 ALA A N 1
ATOM 950 C CA . ALA A 1 124 ? -1.490 -19.342 5.347 1.00 97.19 124 ALA A CA 1
ATOM 951 C C . ALA A 1 124 ? -0.532 -20.529 5.544 1.00 97.19 124 ALA A C 1
ATOM 953 O O . ALA A 1 124 ? 0.638 -20.325 5.857 1.00 97.19 124 ALA A O 1
ATOM 954 N N . SER A 1 125 ? -0.982 -21.761 5.277 1.00 97.12 125 SER A N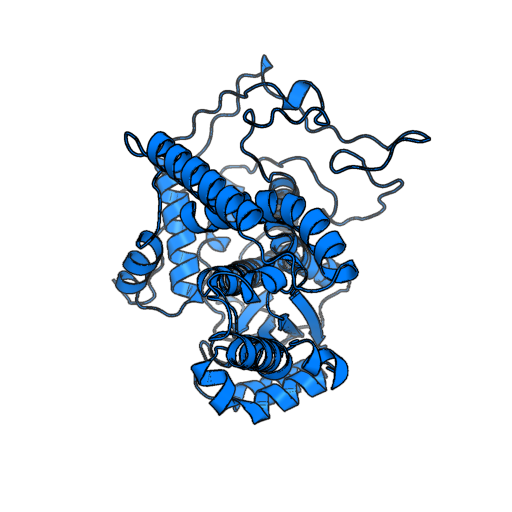 1
ATOM 955 C CA . SER A 1 125 ? -0.125 -22.955 5.345 1.00 97.12 125 SER A CA 1
ATOM 956 C C . SER A 1 125 ? 1.037 -22.914 4.345 1.00 97.12 125 SER A C 1
ATOM 958 O O . SER A 1 125 ? 2.159 -23.292 4.682 1.00 97.12 125 SER A O 1
ATOM 960 N N . ILE A 1 126 ? 0.807 -22.424 3.123 1.00 97.81 126 ILE A N 1
ATOM 961 C CA . ILE A 1 126 ? 1.892 -22.257 2.146 1.00 97.81 126 ILE A CA 1
ATOM 962 C C . ILE A 1 126 ? 2.865 -21.176 2.627 1.00 97.81 126 ILE A C 1
ATOM 964 O O . ILE A 1 126 ? 4.081 -21.379 2.598 1.00 97.81 126 ILE A O 1
ATOM 968 N N . LEU A 1 127 ? 2.339 -20.040 3.088 1.00 97.00 127 LEU A N 1
ATOM 969 C CA . LEU A 1 127 ? 3.122 -18.893 3.526 1.00 97.00 127 LEU A CA 1
ATOM 970 C C . LEU A 1 127 ? 3.981 -19.209 4.754 1.00 97.00 127 LEU A C 1
ATOM 972 O O . LEU A 1 127 ? 5.140 -18.809 4.785 1.00 97.00 127 LEU A O 1
ATOM 976 N N . SER A 1 128 ? 3.473 -19.973 5.722 1.00 96.75 128 SER A N 1
ATOM 977 C CA . SER A 1 128 ? 4.237 -20.371 6.913 1.00 96.75 128 SER A CA 1
ATOM 978 C C . SER A 1 128 ? 5.434 -21.270 6.587 1.00 96.75 128 SER A C 1
ATOM 980 O O . SER A 1 128 ? 6.389 -21.330 7.357 1.00 96.75 128 SER A O 1
ATOM 982 N N . SER A 1 129 ? 5.428 -21.918 5.417 1.00 96.25 129 SER A N 1
ATOM 983 C CA . SER A 1 129 ? 6.555 -22.708 4.909 1.00 96.25 129 SER A CA 1
ATOM 984 C C . SER A 1 129 ? 7.578 -21.899 4.094 1.00 96.25 129 SER A C 1
ATOM 986 O O . SER A 1 129 ? 8.566 -22.462 3.611 1.00 96.25 129 SER A O 1
ATOM 988 N N . CYS A 1 130 ? 7.355 -20.595 3.897 1.00 96.19 130 CYS A N 1
ATOM 989 C CA . CYS A 1 130 ? 8.313 -19.715 3.235 1.00 96.19 130 CYS A CA 1
ATOM 990 C C . CYS A 1 130 ? 9.506 -19.397 4.146 1.00 96.19 130 CYS A C 1
ATOM 992 O O . CYS A 1 130 ? 9.386 -19.228 5.355 1.00 96.19 130 CYS A O 1
ATOM 994 N N . ASN A 1 131 ? 10.668 -19.217 3.529 1.00 92.69 131 ASN A N 1
ATOM 995 C CA . ASN A 1 131 ? 11.839 -18.640 4.172 1.00 92.69 131 ASN A CA 1
ATOM 996 C C . ASN A 1 131 ? 11.690 -17.118 4.277 1.00 92.69 131 ASN A C 1
ATOM 998 O O . ASN A 1 131 ? 11.124 -16.491 3.376 1.00 92.69 131 ASN A O 1
ATOM 1002 N N . SER A 1 132 ? 12.301 -16.541 5.316 1.00 89.69 132 SER A N 1
ATOM 1003 C CA . SER A 1 132 ? 12.454 -15.088 5.486 1.00 89.69 132 SER A CA 1
ATOM 1004 C C . SER A 1 132 ? 11.114 -14.344 5.481 1.00 89.69 132 SER A C 1
ATOM 1006 O O . SER A 1 132 ? 10.864 -13.476 4.645 1.00 89.69 132 SER A O 1
ATOM 1008 N N . LEU A 1 133 ? 10.240 -14.711 6.417 1.00 90.38 133 LEU A N 1
ATOM 1009 C CA . LEU A 1 133 ? 9.005 -13.980 6.678 1.00 90.38 133 LEU A CA 1
ATOM 1010 C C . LEU A 1 133 ? 9.320 -12.614 7.294 1.00 90.38 133 LEU A C 1
ATOM 1012 O O . LEU A 1 133 ? 10.131 -12.503 8.211 1.00 90.38 133 LEU A O 1
ATOM 1016 N N . ASP A 1 134 ? 8.663 -11.576 6.788 1.00 87.50 134 ASP A N 1
ATOM 1017 C CA . ASP A 1 134 ? 8.685 -10.238 7.372 1.00 87.50 134 ASP A CA 1
ATOM 1018 C C . ASP A 1 134 ? 7.830 -10.153 8.636 1.00 87.50 134 ASP A C 1
ATOM 1020 O O . ASP A 1 134 ? 8.170 -9.374 9.523 1.00 87.50 134 ASP A O 1
ATOM 1024 N N . ALA A 1 135 ? 6.745 -10.924 8.726 1.00 90.31 135 ALA A N 1
ATOM 1025 C CA . ALA A 1 135 ? 5.812 -10.958 9.852 1.00 90.31 135 ALA A CA 1
ATOM 1026 C C . ALA A 1 135 ? 5.391 -12.394 10.196 1.00 90.31 135 ALA A C 1
ATOM 1028 O O . ALA A 1 135 ? 5.518 -13.296 9.366 1.00 90.31 135 ALA A O 1
ATOM 1029 N N . ALA A 1 136 ? 4.826 -12.597 11.388 1.00 93.81 136 ALA A N 1
ATOM 1030 C CA . ALA A 1 136 ? 4.171 -13.858 11.720 1.00 93.81 136 ALA A CA 1
ATOM 1031 C C . ALA A 1 136 ? 2.968 -14.091 10.793 1.00 93.81 136 ALA A C 1
ATOM 1033 O O . ALA A 1 136 ? 2.189 -13.168 10.548 1.00 93.81 136 ALA A O 1
ATOM 1034 N N . VAL A 1 137 ? 2.829 -15.318 10.292 1.00 97.00 137 VAL A N 1
ATOM 1035 C CA . VAL A 1 137 ? 1.624 -15.759 9.579 1.00 97.00 137 VAL A CA 1
ATOM 1036 C C . VAL A 1 137 ? 0.553 -16.034 10.619 1.00 97.00 137 VAL A C 1
ATOM 1038 O O . VAL A 1 137 ? 0.788 -16.810 11.544 1.00 97.00 137 VAL A O 1
ATOM 1041 N N . LEU A 1 138 ? -0.598 -15.385 10.480 1.00 96.38 138 LEU A N 1
ATOM 1042 C CA . LEU A 1 138 ? -1.662 -15.448 11.476 1.00 96.38 138 LEU A CA 1
ATOM 1043 C C . LEU A 1 138 ? -2.743 -16.444 11.053 1.00 96.38 138 LEU A C 1
ATOM 1045 O O . LEU A 1 138 ? -3.093 -16.551 9.873 1.00 96.38 138 LEU A O 1
ATOM 1049 N N . GLU A 1 139 ? -3.275 -17.175 12.027 1.00 94.19 139 GLU A N 1
ATOM 1050 C CA . GLU A 1 139 ? -4.458 -18.017 11.845 1.00 94.19 139 GLU A CA 1
ATOM 1051 C C . GLU A 1 139 ? -5.736 -17.164 11.833 1.00 94.19 139 GLU A C 1
ATOM 1053 O O . GLU A 1 139 ? -5.693 -15.970 12.109 1.00 94.19 139 GLU A O 1
ATOM 1058 N N . HIS A 1 140 ? -6.877 -17.766 11.484 1.00 95.06 140 HIS A N 1
ATOM 1059 C CA . HIS A 1 140 ? -8.198 -17.109 11.482 1.00 95.06 140 HIS A CA 1
ATOM 1060 C C . HIS A 1 140 ? -8.343 -15.880 10.567 1.00 95.06 140 HIS A C 1
ATOM 1062 O O . HIS A 1 140 ? -9.238 -15.057 10.758 1.00 95.06 140 HIS A O 1
ATOM 1068 N N . ALA A 1 141 ? -7.521 -15.774 9.520 1.00 96.75 141 ALA A N 1
ATOM 1069 C CA . ALA A 1 141 ? -7.767 -14.812 8.454 1.00 96.75 141 ALA A CA 1
ATOM 1070 C C . ALA A 1 141 ? -9.149 -15.072 7.823 1.00 96.75 141 ALA A C 1
ATOM 1072 O O . ALA A 1 141 ? -9.427 -16.165 7.330 1.00 96.75 141 ALA A O 1
ATOM 1073 N N . THR A 1 142 ? -10.010 -14.056 7.829 1.00 96.50 142 THR A N 1
ATOM 1074 C CA . THR A 1 142 ? -11.343 -14.108 7.209 1.00 96.50 142 THR A CA 1
ATOM 1075 C C . THR A 1 142 ? -11.258 -14.134 5.684 1.00 96.50 142 THR A C 1
ATOM 1077 O O . THR A 1 142 ? -12.133 -14.684 5.021 1.00 96.50 142 THR A O 1
ATOM 1080 N N . HIS A 1 143 ? -10.209 -13.526 5.129 1.00 97.25 143 HIS A N 1
ATOM 1081 C CA . HIS A 1 143 ? -9.887 -13.544 3.710 1.00 97.25 143 HIS A CA 1
ATOM 1082 C C . HIS A 1 143 ? -8.406 -13.209 3.488 1.00 97.25 143 HIS A C 1
ATOM 1084 O O . HIS A 1 143 ? -7.665 -12.837 4.406 1.00 97.25 143 HIS A O 1
ATOM 1090 N N . THR A 1 144 ? -7.924 -13.396 2.260 1.00 97.88 144 THR A N 1
ATOM 1091 C CA . THR A 1 144 ? -6.531 -13.110 1.901 1.00 97.88 144 THR A CA 1
ATOM 1092 C C . THR A 1 144 ? -6.448 -12.519 0.511 1.00 97.88 144 THR A C 1
ATOM 1094 O O . THR A 1 144 ? -6.907 -13.116 -0.459 1.00 97.88 144 THR A O 1
ATOM 1097 N N . HIS A 1 145 ? -5.799 -11.370 0.397 1.00 97.44 145 HIS A N 1
ATOM 1098 C CA . HIS A 1 145 ? -5.468 -10.787 -0.891 1.00 97.44 145 HIS A CA 1
ATOM 1099 C C . HIS A 1 145 ? -4.123 -11.321 -1.367 1.00 97.44 145 HIS A C 1
ATOM 1101 O O . HIS A 1 145 ? -3.106 -11.173 -0.688 1.00 97.44 145 HIS A O 1
ATOM 1107 N N . VAL A 1 146 ? -4.088 -11.882 -2.573 1.00 97.38 146 VAL A N 1
ATOM 1108 C CA . VAL A 1 146 ? -2.836 -12.207 -3.256 1.00 97.38 146 VAL A CA 1
ATOM 1109 C C . VAL A 1 146 ? -2.610 -11.208 -4.376 1.00 97.38 146 VAL A C 1
ATOM 1111 O O . VAL A 1 146 ? -3.335 -11.163 -5.373 1.00 97.38 146 VAL A O 1
ATOM 1114 N N . VAL A 1 147 ? -1.571 -10.394 -4.220 1.00 95.00 147 VAL A N 1
ATOM 1115 C CA . VAL A 1 147 ? -1.201 -9.378 -5.196 1.00 95.00 147 VAL A CA 1
ATOM 1116 C C . VAL A 1 147 ? -0.162 -9.948 -6.148 1.00 95.00 147 VAL A C 1
ATOM 1118 O O . VAL A 1 147 ? 0.972 -10.273 -5.788 1.00 95.00 147 VAL A O 1
ATOM 1121 N N . LEU A 1 148 ? -0.559 -10.013 -7.410 1.00 93.94 148 LEU A N 1
ATOM 1122 C CA . LEU A 1 148 ? 0.293 -10.356 -8.528 1.00 93.94 148 LEU A CA 1
ATOM 1123 C C . LEU A 1 148 ? 0.856 -9.071 -9.133 1.00 93.94 148 LEU A C 1
ATOM 1125 O O . LEU A 1 148 ? 0.117 -8.136 -9.453 1.00 93.94 148 LEU A O 1
ATOM 1129 N N . SER A 1 149 ? 2.164 -9.043 -9.352 1.00 90.88 149 SER A N 1
ATOM 1130 C CA . SER A 1 149 ? 2.837 -7.936 -10.018 1.00 90.88 149 SER A CA 1
ATOM 1131 C C . SER A 1 149 ? 3.577 -8.419 -11.259 1.00 90.88 149 SER A C 1
ATOM 1133 O O . SER A 1 149 ? 4.020 -9.565 -11.331 1.00 90.88 149 SER A O 1
ATOM 1135 N N . ARG A 1 150 ? 3.718 -7.546 -12.253 1.00 87.62 150 ARG A N 1
ATOM 1136 C CA . ARG A 1 150 ? 4.593 -7.761 -13.409 1.00 87.62 150 ARG A CA 1
ATOM 1137 C C . ARG A 1 150 ? 5.402 -6.502 -13.700 1.00 87.62 150 ARG A C 1
ATOM 1139 O O . ARG A 1 150 ? 4.878 -5.409 -13.498 1.00 87.62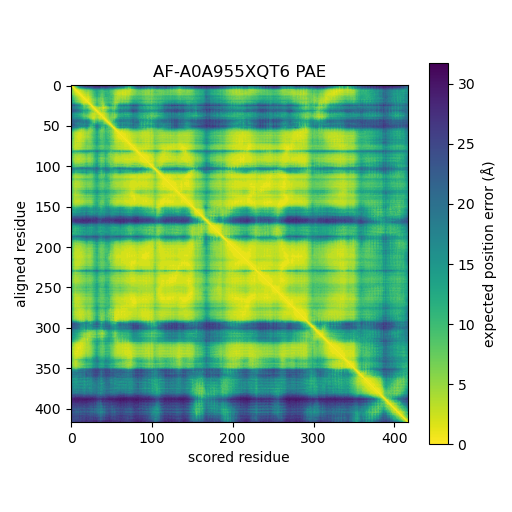 150 ARG A O 1
ATOM 1146 N N . PRO A 1 151 ? 6.616 -6.624 -14.258 1.00 79.06 151 PRO A N 1
ATOM 1147 C CA . PRO A 1 151 ? 7.437 -5.460 -14.572 1.00 79.06 151 PRO A CA 1
ATOM 1148 C C . PRO A 1 151 ? 6.763 -4.460 -15.512 1.00 79.06 151 PRO A C 1
ATOM 1150 O O . PRO A 1 151 ? 5.920 -4.816 -16.347 1.00 79.06 151 PRO A O 1
ATOM 1153 N N . TYR A 1 152 ? 7.216 -3.207 -15.444 1.00 74.06 152 TYR A N 1
ATOM 1154 C CA . TYR A 1 152 ? 6.832 -2.153 -16.378 1.00 74.06 152 TYR A CA 1
ATOM 1155 C C . TYR A 1 152 ? 7.218 -2.504 -17.819 1.00 74.06 152 TYR A C 1
ATOM 1157 O O . TYR A 1 152 ? 8.353 -2.330 -18.268 1.00 74.06 152 TYR A O 1
ATOM 1165 N N . ARG A 1 153 ? 6.229 -2.953 -18.593 1.00 70.94 153 ARG A N 1
ATOM 1166 C CA . ARG A 1 153 ? 6.374 -3.237 -20.023 1.00 70.94 153 ARG A CA 1
ATOM 1167 C C . ARG A 1 153 ? 5.542 -2.257 -20.828 1.00 70.94 153 ARG A C 1
ATOM 1169 O O . ARG A 1 153 ? 4.343 -2.431 -21.012 1.00 70.94 153 ARG A O 1
ATOM 1176 N N . THR A 1 154 ? 6.199 -1.213 -21.308 1.00 66.12 154 THR A N 1
ATOM 1177 C CA . THR A 1 154 ? 5.633 -0.256 -22.254 1.00 66.12 154 THR A CA 1
ATOM 1178 C C . THR A 1 154 ? 6.452 -0.297 -23.538 1.00 66.12 154 THR A C 1
ATOM 1180 O O . THR A 1 154 ? 7.600 -0.738 -23.539 1.00 66.12 154 THR A O 1
ATOM 1183 N N . ALA A 1 155 ? 5.899 0.209 -24.643 1.00 63.19 155 ALA A N 1
ATOM 1184 C CA . ALA A 1 155 ? 6.691 0.407 -25.860 1.00 63.19 155 ALA A CA 1
ATOM 1185 C C . ALA A 1 155 ? 7.944 1.264 -25.590 1.00 63.19 155 ALA A C 1
ATOM 1187 O O . ALA A 1 155 ? 8.965 1.089 -26.244 1.00 63.19 155 ALA A O 1
ATOM 1188 N N . PHE A 1 156 ? 7.879 2.149 -24.589 1.00 62.41 156 PHE A N 1
ATOM 1189 C CA . PHE A 1 156 ? 9.014 2.937 -24.132 1.00 62.41 156 PHE A CA 1
ATOM 1190 C C . PHE A 1 156 ? 10.056 2.111 -23.361 1.00 62.41 156 PHE A C 1
ATOM 1192 O O . PHE A 1 156 ? 11.235 2.211 -23.666 1.00 62.41 156 PHE A O 1
ATOM 1199 N N . THR A 1 157 ? 9.673 1.240 -22.424 1.00 63.53 157 THR A N 1
ATOM 1200 C CA . THR A 1 157 ? 10.672 0.381 -21.757 1.00 63.53 157 THR A CA 1
ATOM 1201 C C . THR A 1 157 ? 11.285 -0.636 -22.717 1.00 63.53 157 THR A C 1
ATOM 1203 O O . THR A 1 157 ? 12.452 -0.981 -22.597 1.00 63.53 157 THR A O 1
ATOM 1206 N N . LEU A 1 158 ? 10.550 -1.041 -23.755 1.00 64.88 158 LEU A N 1
ATOM 1207 C CA . LEU A 1 158 ? 11.100 -1.848 -24.842 1.00 64.88 158 LEU A CA 1
ATOM 1208 C C . LEU A 1 158 ? 12.076 -1.056 -25.732 1.00 64.88 158 LEU A C 1
ATOM 1210 O O . LEU A 1 158 ? 13.047 -1.628 -26.219 1.00 64.88 158 LEU A O 1
ATOM 1214 N N . LEU A 1 159 ? 11.873 0.251 -25.908 1.00 62.28 159 LEU A N 1
ATOM 1215 C CA . LEU A 1 159 ? 12.808 1.133 -26.615 1.00 62.28 159 LEU A CA 1
ATOM 1216 C C . LEU A 1 159 ? 14.170 1.220 -25.924 1.00 62.28 159 LEU A C 1
ATOM 1218 O O . LEU A 1 159 ? 15.196 1.216 -26.599 1.00 62.28 159 LEU A O 1
ATOM 1222 N N . LEU A 1 160 ? 14.184 1.234 -24.589 1.00 62.38 160 LEU A N 1
ATOM 1223 C CA . LEU A 1 160 ? 15.414 1.291 -23.794 1.00 62.38 160 LEU A CA 1
ATOM 1224 C C . LEU A 1 160 ? 16.340 0.090 -24.049 1.00 62.38 160 LEU A C 1
ATOM 1226 O O . LEU A 1 160 ? 17.554 0.247 -23.961 1.00 62.38 160 LEU A O 1
ATOM 1230 N N . THR A 1 161 ? 15.803 -1.061 -24.488 1.00 60.44 161 THR A N 1
ATOM 1231 C CA . THR A 1 161 ? 16.610 -2.211 -24.955 1.00 60.44 161 THR A CA 1
ATOM 1232 C C . THR A 1 161 ? 17.623 -1.831 -26.027 1.00 60.44 161 THR A C 1
ATOM 1234 O O . THR A 1 161 ? 18.634 -2.509 -26.153 1.00 60.44 161 THR A O 1
ATOM 1237 N N . PHE A 1 162 ? 17.311 -0.809 -26.829 1.00 57.34 162 PHE A N 1
ATOM 1238 C CA . PHE A 1 162 ? 18.053 -0.425 -28.026 1.00 57.34 162 PHE A CA 1
ATOM 1239 C C . PHE A 1 162 ? 18.960 0.800 -27.809 1.00 57.34 162 PHE A C 1
ATOM 1241 O O . PHE A 1 162 ? 19.691 1.188 -28.722 1.00 57.34 162 PHE A O 1
ATOM 1248 N N . ILE A 1 163 ? 18.945 1.410 -26.621 1.00 57.44 163 ILE A N 1
ATOM 1249 C CA . ILE A 1 163 ? 19.740 2.604 -26.308 1.00 57.44 163 ILE A CA 1
ATOM 1250 C C . ILE A 1 163 ? 21.135 2.197 -25.811 1.00 57.44 163 ILE A C 1
ATOM 1252 O O . ILE A 1 163 ? 21.279 1.263 -25.026 1.00 57.44 163 ILE A O 1
ATOM 1256 N N . GLY A 1 164 ? 22.171 2.914 -26.263 1.00 52.28 164 GLY A N 1
ATOM 1257 C CA . GLY A 1 164 ? 23.571 2.680 -25.873 1.00 52.28 164 GLY A CA 1
ATOM 1258 C C . GLY A 1 164 ? 24.338 1.697 -26.767 1.00 52.28 164 GLY A C 1
ATOM 1259 O O . GLY A 1 164 ? 25.442 1.285 -26.416 1.00 52.28 164 GLY A O 1
ATOM 1260 N N . HIS A 1 165 ? 23.784 1.313 -27.921 1.00 57.53 165 HIS A N 1
ATOM 1261 C CA . HIS A 1 165 ? 24.414 0.347 -28.819 1.00 57.53 165 HIS A CA 1
ATOM 1262 C C . HIS A 1 165 ? 25.357 0.984 -29.843 1.00 57.53 165 HIS A C 1
ATOM 1264 O O . HIS A 1 165 ? 24.993 1.915 -30.558 1.00 57.53 165 HIS A O 1
ATOM 1270 N N . GLN A 1 166 ? 26.559 0.411 -29.954 1.00 48.81 166 GLN A N 1
ATOM 1271 C CA . GLN A 1 166 ? 27.464 0.640 -31.079 1.00 48.81 166 GLN A CA 1
ATOM 1272 C C . GLN A 1 166 ? 27.128 -0.328 -32.229 1.00 48.81 166 GLN A C 1
ATOM 1274 O O . GLN A 1 166 ? 26.819 -1.498 -31.948 1.00 48.81 166 GLN A O 1
ATOM 1279 N N . PRO A 1 167 ? 27.192 0.114 -33.501 1.00 45.12 167 PRO A N 1
ATOM 1280 C CA . PRO A 1 167 ? 26.994 -0.754 -34.661 1.00 45.12 167 PRO A CA 1
ATOM 1281 C C . PRO A 1 167 ? 27.889 -2.003 -34.598 1.00 45.12 167 PRO A C 1
ATOM 1283 O O . PRO A 1 167 ? 29.021 -1.936 -34.121 1.00 45.12 167 PRO A O 1
ATOM 1286 N N . LEU A 1 168 ? 27.375 -3.143 -35.075 1.00 50.94 168 LEU A N 1
ATOM 1287 C CA . LEU A 1 168 ? 28.067 -4.440 -35.223 1.00 50.94 168 LEU A CA 1
ATOM 1288 C C . LEU A 1 168 ? 28.444 -5.180 -33.918 1.00 50.94 168 LEU A C 1
ATOM 1290 O O . LEU A 1 168 ? 28.147 -6.366 -33.811 1.00 50.94 168 LEU A O 1
ATOM 1294 N N . LYS A 1 169 ? 28.969 -4.516 -32.876 1.00 50.97 169 LYS A N 1
ATOM 1295 C CA . LYS A 1 169 ? 29.255 -5.148 -31.557 1.00 50.97 169 LYS A CA 1
ATOM 1296 C C . LYS A 1 169 ? 27.994 -5.567 -30.783 1.00 50.97 169 LYS A C 1
ATOM 1298 O O . LYS A 1 169 ? 28.048 -6.379 -29.864 1.00 50.97 169 LYS A O 1
ATOM 1303 N N . SER A 1 170 ? 26.850 -4.996 -31.149 1.00 55.44 170 SER A N 1
ATOM 1304 C CA . SER A 1 170 ? 25.589 -5.097 -30.405 1.00 55.44 170 SER A CA 1
ATOM 1305 C C . SER A 1 170 ? 24.575 -6.098 -30.969 1.00 55.44 170 SER A C 1
ATOM 1307 O O . SER A 1 170 ? 23.548 -6.343 -30.338 1.00 55.44 170 SER A O 1
ATOM 1309 N N . LEU A 1 171 ? 24.840 -6.689 -32.140 1.00 58.38 171 LEU A N 1
ATOM 1310 C CA . LEU A 1 171 ? 23.886 -7.576 -32.822 1.00 58.38 171 LEU A CA 1
ATOM 1311 C C . LEU A 1 171 ? 23.569 -8.849 -32.026 1.00 58.38 171 LEU A C 1
ATOM 1313 O O . LEU A 1 171 ? 22.454 -9.343 -32.113 1.00 58.38 171 LEU A O 1
ATOM 1317 N N . LEU A 1 172 ? 24.507 -9.345 -31.213 1.00 63.97 172 LEU A N 1
ATOM 1318 C CA . LEU A 1 172 ? 24.298 -10.513 -30.345 1.00 63.97 172 LEU A CA 1
ATOM 1319 C C . LEU A 1 172 ? 23.753 -10.139 -28.957 1.00 63.97 172 LEU A C 1
ATOM 1321 O O . LEU A 1 172 ? 23.016 -10.910 -28.339 1.00 63.97 172 LEU A O 1
ATOM 1325 N N . THR A 1 173 ? 24.070 -8.942 -28.457 1.00 67.06 173 THR A N 1
ATOM 1326 C CA . THR A 1 173 ? 23.658 -8.514 -27.111 1.00 67.06 173 THR A CA 1
ATOM 1327 C C . THR A 1 173 ? 22.201 -8.059 -27.063 1.00 67.06 173 THR A C 1
ATOM 1329 O O . THR A 1 173 ? 21.551 -8.251 -26.035 1.00 67.06 173 THR A O 1
ATOM 1332 N N . VAL A 1 174 ? 21.652 -7.533 -28.165 1.00 67.38 174 VAL A N 1
ATOM 1333 C CA . VAL A 1 174 ? 20.232 -7.153 -28.272 1.00 67.38 174 VAL A CA 1
ATOM 1334 C C . VAL A 1 174 ? 19.299 -8.375 -28.197 1.00 67.38 174 VAL A C 1
ATOM 1336 O O . VAL A 1 174 ? 18.429 -8.370 -27.324 1.00 67.38 174 VAL A O 1
ATOM 1339 N N . PRO A 1 175 ? 19.475 -9.453 -28.993 1.00 71.94 175 PRO A N 1
ATOM 1340 C CA . PRO A 1 175 ? 18.703 -10.687 -28.844 1.00 71.94 175 PRO A CA 1
ATOM 1341 C C . PRO A 1 175 ? 18.846 -11.312 -27.458 1.00 71.94 175 PRO A C 1
ATOM 1343 O O . PRO A 1 175 ? 17.845 -11.722 -26.876 1.00 71.94 175 PRO A O 1
ATOM 1346 N N . LEU A 1 176 ? 20.055 -11.324 -26.881 1.00 77.25 176 LEU A N 1
ATOM 1347 C CA . LEU A 1 176 ? 20.273 -11.840 -25.528 1.00 77.25 176 LEU A CA 1
ATOM 1348 C C . LEU A 1 176 ? 19.520 -11.015 -24.474 1.00 77.25 176 LEU A C 1
ATOM 1350 O O . LEU A 1 176 ? 18.874 -11.585 -23.599 1.00 77.25 176 LEU A O 1
ATOM 1354 N N . ARG A 1 177 ? 19.555 -9.679 -24.547 1.00 71.44 177 ARG A N 1
ATOM 1355 C CA . ARG A 1 177 ? 18.787 -8.798 -23.648 1.00 71.44 177 ARG A CA 1
ATOM 1356 C C . ARG A 1 177 ? 17.286 -8.956 -23.853 1.00 71.44 177 ARG A C 1
ATOM 1358 O O . ARG A 1 177 ? 16.552 -9.048 -22.873 1.00 71.44 177 ARG A O 1
ATOM 1365 N N . ALA A 1 178 ? 16.824 -9.039 -25.097 1.00 73.06 178 ALA A N 1
ATOM 1366 C CA . ALA A 1 178 ? 15.424 -9.293 -25.415 1.00 73.06 178 ALA A CA 1
ATOM 1367 C C . ALA A 1 178 ? 14.960 -10.653 -24.865 1.00 73.06 178 ALA A C 1
ATOM 1369 O O . ALA A 1 178 ? 13.885 -10.736 -24.271 1.00 73.06 178 ALA A O 1
ATOM 1370 N N . ALA A 1 179 ? 15.789 -11.694 -24.975 1.00 78.25 179 ALA A N 1
ATOM 1371 C CA . ALA A 1 179 ? 15.536 -13.008 -24.393 1.00 78.25 179 ALA A CA 1
ATOM 1372 C C . ALA A 1 179 ? 15.512 -12.948 -22.858 1.00 78.25 179 ALA A C 1
ATOM 1374 O O . ALA A 1 179 ? 14.536 -13.385 -22.250 1.00 78.25 179 ALA A O 1
ATOM 1375 N N . LYS A 1 180 ? 16.513 -12.327 -22.218 1.00 78.62 180 LYS A N 1
ATOM 1376 C CA . LYS A 1 180 ? 16.531 -12.114 -20.759 1.00 78.62 180 LYS A CA 1
ATOM 1377 C C . LYS A 1 180 ? 15.295 -11.349 -20.288 1.00 78.62 180 LYS A C 1
ATOM 1379 O O . LYS A 1 180 ? 14.689 -11.726 -19.296 1.00 78.62 180 LYS A O 1
ATOM 1384 N N . LYS A 1 181 ? 14.831 -10.337 -21.017 1.00 73.50 181 LYS A N 1
ATOM 1385 C CA . LYS A 1 181 ? 13.571 -9.659 -20.687 1.00 73.50 181 LYS A CA 1
ATOM 1386 C C . LYS A 1 181 ? 12.382 -10.566 -20.823 1.00 73.50 181 LYS A C 1
ATOM 1388 O O . LYS A 1 181 ? 11.553 -10.606 -19.923 1.00 73.50 181 LYS A O 1
ATOM 1393 N N . ARG A 1 182 ? 12.268 -11.252 -21.958 1.00 74.19 182 ARG A N 1
ATOM 1394 C CA . ARG A 1 182 ? 11.112 -12.084 -22.275 1.00 74.19 182 ARG A CA 1
ATOM 1395 C C . ARG A 1 182 ? 10.956 -13.211 -21.261 1.00 74.19 182 ARG A C 1
ATOM 1397 O O . ARG A 1 182 ? 9.845 -13.395 -20.781 1.00 74.19 182 ARG A O 1
ATOM 1404 N N . PHE A 1 183 ? 12.053 -13.887 -20.925 1.00 77.81 183 PHE A N 1
ATOM 1405 C CA . PHE A 1 183 ? 12.046 -15.124 -20.144 1.00 77.81 183 PHE A CA 1
ATOM 1406 C C . PHE A 1 183 ? 12.475 -14.957 -18.681 1.00 77.81 183 PHE A C 1
ATOM 1408 O O . PHE A 1 183 ? 12.023 -15.724 -17.840 1.00 77.81 183 PHE A O 1
ATOM 1415 N N . LEU A 1 184 ? 13.330 -13.978 -18.366 1.00 74.62 184 LEU A N 1
ATOM 1416 C CA . LEU A 1 184 ? 13.820 -13.716 -17.002 1.00 74.62 184 LEU A CA 1
ATOM 1417 C C . LEU A 1 184 ? 13.262 -12.421 -16.400 1.00 74.62 184 LEU A C 1
ATOM 1419 O O . LEU A 1 184 ? 13.540 -12.122 -15.246 1.00 74.62 184 LEU A O 1
ATOM 1423 N N . HIS A 1 185 ? 12.475 -11.651 -17.157 1.00 74.88 185 HIS A N 1
ATOM 1424 C CA . HIS A 1 185 ? 11.789 -10.452 -16.666 1.00 74.88 185 HIS A CA 1
ATOM 1425 C C . HIS A 1 185 ? 12.715 -9.353 -16.106 1.00 74.88 185 HIS A C 1
ATOM 1427 O O . HIS A 1 185 ? 12.262 -8.529 -15.319 1.00 74.88 185 HIS A O 1
ATOM 1433 N N . VAL A 1 186 ? 13.978 -9.315 -16.549 1.00 73.94 186 VAL A N 1
ATOM 1434 C CA . VAL A 1 186 ? 14.992 -8.321 -16.145 1.00 73.94 186 VAL A CA 1
ATOM 1435 C C . VAL A 1 186 ? 14.630 -6.917 -16.655 1.00 73.94 186 VAL A C 1
ATOM 1437 O O . VAL A 1 186 ? 14.231 -6.776 -17.814 1.00 73.94 186 VAL A O 1
ATOM 1440 N N . SER A 1 187 ? 14.795 -5.884 -15.821 1.00 64.38 187 SER A N 1
ATOM 1441 C CA . SER A 1 187 ? 14.637 -4.470 -16.207 1.00 64.38 187 SER A CA 1
ATOM 1442 C C . SER A 1 187 ? 15.904 -3.908 -16.880 1.00 64.38 187 SER A C 1
ATOM 1444 O O . SER A 1 187 ? 17.015 -4.294 -16.527 1.00 64.38 187 SER A O 1
ATOM 1446 N N . ASP A 1 188 ? 15.760 -2.985 -17.842 1.00 54.78 188 ASP A N 1
ATOM 1447 C CA . ASP A 1 188 ? 16.910 -2.264 -18.438 1.00 54.78 188 ASP A CA 1
ATOM 1448 C C . ASP A 1 188 ? 17.497 -1.207 -17.523 1.00 54.78 188 ASP A C 1
ATOM 1450 O O . ASP A 1 188 ? 18.686 -0.907 -17.590 1.00 54.78 188 ASP A O 1
ATOM 1454 N N . ILE A 1 189 ? 16.620 -0.577 -16.746 1.00 59.50 189 ILE A N 1
ATOM 1455 C CA . ILE A 1 189 ? 16.965 0.538 -15.888 1.00 59.50 189 ILE A CA 1
ATOM 1456 C C . ILE A 1 189 ? 16.543 0.128 -14.480 1.00 59.50 189 ILE A C 1
ATOM 1458 O O . ILE A 1 189 ? 15.338 0.001 -14.230 1.00 59.50 189 ILE A O 1
ATOM 1462 N N . PRO A 1 190 ? 17.503 -0.064 -13.559 1.00 57.12 190 PRO A N 1
ATOM 1463 C CA . PRO A 1 190 ? 17.211 -0.368 -12.159 1.00 57.12 190 PRO A CA 1
ATOM 1464 C C . PRO A 1 190 ? 16.193 0.600 -11.536 1.00 57.12 190 PRO A C 1
ATOM 1466 O O . PRO A 1 190 ? 15.302 0.183 -10.807 1.00 57.12 190 PRO A O 1
ATOM 1469 N N . THR A 1 191 ? 16.228 1.882 -11.914 1.00 57.66 191 THR A N 1
ATOM 1470 C CA . THR A 1 191 ? 15.289 2.898 -11.408 1.00 57.66 191 THR A CA 1
ATOM 1471 C C . THR A 1 191 ? 13.843 2.725 -11.896 1.00 57.66 191 THR A C 1
ATOM 1473 O O . THR A 1 191 ? 12.917 3.161 -11.221 1.00 57.66 191 THR A O 1
ATOM 1476 N N . ILE A 1 192 ? 13.600 2.057 -13.032 1.00 62.75 192 ILE A N 1
ATOM 1477 C CA . ILE A 1 192 ? 12.234 1.709 -13.470 1.00 62.75 192 ILE A CA 1
ATOM 1478 C C . ILE A 1 192 ? 11.697 0.518 -12.672 1.00 62.75 192 ILE A C 1
ATOM 1480 O O . ILE A 1 192 ? 10.500 0.455 -12.401 1.00 62.75 192 ILE A O 1
ATOM 1484 N N . ASP A 1 193 ? 12.573 -0.405 -12.281 1.00 65.81 193 ASP A N 1
ATOM 1485 C CA . ASP A 1 193 ? 12.208 -1.514 -11.396 1.00 65.81 193 ASP A CA 1
ATOM 1486 C C . ASP A 1 193 ? 11.866 -0.982 -9.996 1.00 65.81 193 ASP A C 1
ATOM 1488 O O . ASP A 1 193 ? 10.852 -1.349 -9.408 1.00 65.81 193 ASP A O 1
ATOM 1492 N N . TYR A 1 194 ? 12.618 0.016 -9.522 1.00 69.25 194 TYR A N 1
ATOM 1493 C CA . TYR A 1 194 ? 12.313 0.733 -8.284 1.00 69.25 194 TYR A CA 1
ATOM 1494 C C . TYR A 1 194 ? 10.894 1.331 -8.257 1.00 69.25 194 TYR A C 1
ATOM 1496 O O . TYR A 1 194 ? 10.220 1.247 -7.232 1.00 69.25 194 TYR A O 1
ATOM 1504 N N . LEU A 1 195 ? 10.379 1.855 -9.382 1.00 69.44 195 LEU A N 1
ATOM 1505 C CA . LEU A 1 195 ? 8.989 2.335 -9.459 1.00 69.44 195 LEU A CA 1
ATOM 1506 C C . LEU A 1 195 ? 7.982 1.231 -9.111 1.00 69.44 195 LEU A C 1
ATOM 1508 O O . LEU A 1 195 ? 7.025 1.486 -8.383 1.00 69.44 195 LEU A O 1
ATOM 1512 N N . GLN A 1 196 ? 8.194 0.008 -9.609 1.00 77.44 196 GLN A N 1
ATOM 1513 C CA . GLN A 1 196 ? 7.337 -1.132 -9.279 1.00 77.44 196 GLN A CA 1
ATOM 1514 C C . GLN A 1 196 ? 7.350 -1.395 -7.768 1.00 77.44 196 GLN A C 1
ATOM 1516 O O . GLN A 1 196 ? 6.284 -1.555 -7.175 1.00 77.44 196 GLN A O 1
ATOM 1521 N N . HIS A 1 197 ? 8.527 -1.381 -7.140 1.00 78.44 197 HIS A N 1
ATOM 1522 C CA . HIS A 1 197 ? 8.669 -1.590 -5.698 1.00 78.44 197 HIS A CA 1
ATOM 1523 C C . HIS A 1 197 ? 8.023 -0.477 -4.868 1.00 78.44 197 HIS A C 1
ATOM 1525 O O . HIS A 1 197 ? 7.292 -0.777 -3.928 1.00 78.44 197 HIS A O 1
ATOM 1531 N N . MET A 1 198 ? 8.183 0.790 -5.258 1.00 76.31 198 MET A N 1
ATOM 1532 C CA . MET A 1 198 ? 7.473 1.899 -4.612 1.00 76.31 198 MET A CA 1
ATOM 1533 C C . MET A 1 198 ? 5.954 1.724 -4.686 1.00 76.31 198 MET A C 1
ATOM 1535 O O . MET A 1 198 ? 5.243 1.993 -3.723 1.00 76.31 198 MET A O 1
ATOM 1539 N N . HIS A 1 199 ? 5.430 1.263 -5.823 1.00 79.19 199 HIS A N 1
ATOM 1540 C CA . HIS A 1 199 ? 3.992 1.044 -5.982 1.00 79.19 199 HIS A CA 1
ATOM 1541 C C . HIS A 1 199 ? 3.471 -0.111 -5.134 1.00 79.19 199 HIS A C 1
ATOM 1543 O O . HIS A 1 199 ? 2.328 -0.052 -4.688 1.00 79.19 199 HIS A O 1
ATOM 1549 N N . LEU A 1 200 ? 4.291 -1.138 -4.911 1.00 84.75 200 LEU A N 1
ATOM 1550 C CA . LEU A 1 200 ? 3.974 -2.220 -3.984 1.00 84.75 200 LEU A CA 1
ATOM 1551 C C . LEU A 1 200 ? 4.001 -1.734 -2.531 1.00 84.75 200 LEU A C 1
ATOM 1553 O O . LEU A 1 200 ? 3.070 -2.041 -1.800 1.00 84.75 200 LEU A O 1
ATOM 1557 N N . GLY A 1 201 ? 4.979 -0.909 -2.143 1.00 84.88 201 GLY A N 1
ATOM 1558 C CA . GLY A 1 201 ? 5.031 -0.310 -0.804 1.00 84.88 201 GLY A CA 1
ATOM 1559 C C . GLY A 1 201 ? 3.820 0.580 -0.501 1.00 84.88 201 GLY A C 1
ATOM 1560 O O . GLY A 1 201 ? 3.190 0.430 0.538 1.00 84.88 201 GLY A O 1
ATOM 1561 N N . ILE A 1 202 ? 3.422 1.444 -1.444 1.00 83.06 202 ILE A N 1
ATOM 1562 C CA . ILE A 1 202 ? 2.200 2.264 -1.315 1.00 83.06 202 ILE A CA 1
ATOM 1563 C C . ILE A 1 202 ? 0.948 1.381 -1.208 1.00 83.06 202 ILE A C 1
ATOM 1565 O O . ILE A 1 202 ? 0.020 1.709 -0.475 1.00 83.06 202 ILE A O 1
ATOM 1569 N N . LEU A 1 203 ? 0.891 0.280 -1.963 1.00 87.56 203 LEU A N 1
ATOM 1570 C CA . LEU A 1 203 ? -0.237 -0.648 -1.919 1.00 87.56 203 LEU A CA 1
ATOM 1571 C C . LEU A 1 203 ? -0.305 -1.395 -0.579 1.00 87.56 203 LEU A C 1
ATOM 1573 O O . LEU A 1 203 ? -1.396 -1.498 -0.033 1.00 87.56 203 LEU A O 1
ATOM 1577 N N . ALA A 1 204 ? 0.827 -1.861 -0.045 1.00 90.06 204 ALA A N 1
ATOM 1578 C CA . ALA A 1 204 ? 0.912 -2.490 1.274 1.00 90.06 204 ALA A CA 1
ATOM 1579 C C . ALA A 1 204 ? 0.351 -1.562 2.364 1.00 90.06 204 ALA A C 1
ATOM 1581 O O . ALA A 1 204 ? -0.579 -1.919 3.085 1.00 90.06 204 ALA A O 1
ATOM 1582 N N . ASP A 1 205 ? 0.846 -0.324 2.375 1.00 88.62 205 ASP A N 1
ATOM 1583 C CA . ASP A 1 205 ? 0.439 0.743 3.287 1.00 88.62 205 ASP A CA 1
ATOM 1584 C C . ASP A 1 205 ? -1.067 1.056 3.188 1.00 88.62 205 ASP A C 1
ATOM 1586 O O . ASP A 1 205 ? -1.772 1.200 4.192 1.00 88.62 205 ASP A O 1
ATOM 1590 N N . ALA A 1 206 ? -1.590 1.113 1.961 1.00 89.50 206 ALA A N 1
ATOM 1591 C CA . ALA A 1 206 ? -3.004 1.360 1.713 1.00 89.50 206 ALA A CA 1
ATOM 1592 C C . ALA A 1 206 ? -3.894 0.181 2.139 1.00 89.50 206 ALA A C 1
ATOM 1594 O O . ALA A 1 206 ? -4.986 0.416 2.650 1.00 89.50 206 ALA A O 1
ATOM 1595 N N . MET A 1 207 ? -3.453 -1.064 1.939 1.00 92.25 207 MET A N 1
ATOM 1596 C CA . MET A 1 207 ? -4.226 -2.260 2.292 1.00 92.25 207 MET A CA 1
ATOM 1597 C C . MET A 1 207 ? -4.397 -2.410 3.807 1.00 92.25 207 MET A C 1
ATOM 1599 O O . MET A 1 207 ? -5.512 -2.678 4.247 1.00 92.25 207 MET A O 1
ATOM 1603 N N . GLU A 1 208 ? -3.362 -2.135 4.611 1.00 93.50 208 GLU A N 1
ATOM 1604 C CA . GLU A 1 208 ? -3.496 -2.140 6.080 1.00 93.50 208 GLU A CA 1
ATOM 1605 C C . GLU A 1 208 ? -4.561 -1.160 6.573 1.00 93.50 208 GLU A C 1
ATOM 1607 O O . GLU A 1 208 ? -5.429 -1.518 7.369 1.00 93.50 208 GLU A O 1
ATOM 1612 N N . ARG A 1 209 ? -4.537 0.077 6.070 1.00 93.38 209 ARG A N 1
ATOM 1613 C CA . ARG A 1 209 ? -5.503 1.105 6.480 1.00 93.38 209 ARG A CA 1
ATOM 1614 C C . ARG A 1 209 ? -6.895 0.839 5.924 1.00 93.38 209 ARG A C 1
ATOM 1616 O O . ARG A 1 209 ? -7.877 1.155 6.588 1.00 93.38 209 ARG A O 1
ATOM 1623 N N . ALA A 1 210 ? -6.992 0.275 4.722 1.00 94.19 210 ALA A N 1
ATOM 1624 C CA . ALA A 1 210 ? -8.270 -0.031 4.096 1.00 94.19 210 ALA A CA 1
ATOM 1625 C C . ALA A 1 210 ? -9.066 -1.061 4.902 1.00 94.19 210 ALA A C 1
ATOM 1627 O O . ALA A 1 210 ? -10.246 -0.814 5.140 1.00 94.19 210 ALA A O 1
ATOM 1628 N N . ALA A 1 211 ? -8.421 -2.130 5.385 1.00 95.75 211 ALA A N 1
ATOM 1629 C CA . ALA A 1 211 ? -9.068 -3.134 6.231 1.00 95.75 211 ALA A CA 1
ATOM 1630 C C . ALA A 1 211 ? -9.656 -2.503 7.505 1.00 95.75 211 ALA A C 1
ATOM 1632 O O . ALA A 1 211 ? -10.815 -2.735 7.851 1.00 95.75 211 ALA A O 1
ATOM 1633 N N . VAL A 1 212 ? -8.900 -1.616 8.161 1.00 95.88 212 VAL A N 1
ATOM 1634 C CA . VAL A 1 212 ? -9.361 -0.899 9.361 1.00 95.88 212 VAL A CA 1
ATOM 1635 C C . VAL A 1 212 ? -10.523 0.042 9.034 1.00 95.88 212 VAL A C 1
ATOM 1637 O O . VAL A 1 212 ? -11.540 0.035 9.720 1.00 95.88 212 VAL A O 1
ATOM 1640 N N . ILE A 1 213 ? -10.413 0.849 7.976 1.00 94.81 213 ILE A N 1
ATOM 1641 C CA . ILE A 1 213 ? -11.440 1.845 7.638 1.00 94.81 213 ILE A CA 1
ATOM 1642 C C . ILE A 1 213 ? -12.743 1.168 7.199 1.00 94.81 213 ILE A C 1
ATOM 1644 O O . ILE A 1 213 ? -13.801 1.546 7.704 1.00 94.81 213 ILE A O 1
ATOM 1648 N N . ALA A 1 214 ? -12.666 0.174 6.309 1.00 93.62 214 ALA A N 1
ATOM 1649 C CA . ALA A 1 214 ? -13.822 -0.534 5.753 1.00 93.62 214 ALA A CA 1
ATOM 1650 C C . ALA A 1 214 ? -14.573 -1.367 6.802 1.00 93.62 214 ALA A C 1
ATOM 1652 O O . ALA A 1 214 ? -15.779 -1.566 6.696 1.00 93.62 214 ALA A O 1
ATOM 1653 N N . SER A 1 215 ? -13.870 -1.835 7.834 1.00 94.31 215 SER A N 1
ATOM 1654 C CA . SER A 1 215 ? -14.455 -2.590 8.946 1.00 94.31 215 SER A CA 1
ATOM 1655 C C . SER A 1 215 ? -14.806 -1.734 10.167 1.00 94.31 215 SER A C 1
ATOM 1657 O O . SER A 1 215 ? -15.228 -2.279 11.187 1.00 94.31 215 SER A O 1
ATOM 1659 N N . SER A 1 216 ? -14.599 -0.414 10.096 1.00 94.38 216 SER A N 1
ATOM 1660 C CA . SER A 1 216 ? -14.719 0.501 11.240 1.00 94.38 216 SER A CA 1
ATOM 1661 C C . SER A 1 216 ? -13.928 0.054 12.467 1.00 94.38 216 SER A C 1
ATOM 1663 O O . SER A 1 216 ? -14.426 0.065 13.587 1.00 94.38 216 SER A O 1
ATOM 1665 N N . GLY A 1 217 ? -12.678 -0.346 12.245 1.00 94.25 217 GLY A N 1
ATOM 1666 C CA . GLY A 1 217 ? -11.743 -0.679 13.313 1.00 94.25 217 GLY A CA 1
ATOM 1667 C C . GLY A 1 217 ? -11.757 -2.131 13.769 1.00 94.25 217 GLY A C 1
ATOM 1668 O O . GLY A 1 217 ? -10.876 -2.529 14.531 1.00 94.25 217 GLY A O 1
ATOM 1669 N N . ARG A 1 218 ? -12.724 -2.925 13.291 1.00 95.50 218 ARG A N 1
ATOM 1670 C CA . ARG A 1 218 ? -12.896 -4.328 13.682 1.00 95.50 218 ARG A CA 1
ATOM 1671 C C . ARG A 1 218 ? -11.821 -5.245 13.108 1.00 95.50 218 ARG A C 1
ATOM 1673 O O . ARG A 1 218 ? -11.485 -6.232 13.748 1.00 95.50 218 ARG A O 1
ATOM 1680 N N . GLN A 1 219 ? -11.306 -4.955 11.916 1.00 96.31 219 GLN A N 1
ATOM 1681 C CA . GLN A 1 219 ? -10.340 -5.804 11.220 1.00 96.31 219 GLN A CA 1
ATOM 1682 C C . GLN A 1 219 ? -8.963 -5.168 11.112 1.00 96.31 219 GLN A C 1
ATOM 1684 O O . GLN A 1 219 ? -8.813 -3.946 11.044 1.00 96.31 219 GLN A O 1
ATOM 1689 N N . ARG A 1 220 ? -7.953 -6.036 11.048 1.00 96.88 220 ARG A N 1
ATOM 1690 C CA . ARG A 1 220 ? -6.556 -5.687 10.790 1.00 96.88 220 ARG A CA 1
ATOM 1691 C C . ARG A 1 220 ? -6.031 -6.527 9.637 1.00 96.88 220 ARG A C 1
ATOM 1693 O O . ARG A 1 220 ? -6.526 -7.622 9.375 1.00 96.88 220 ARG A O 1
ATOM 170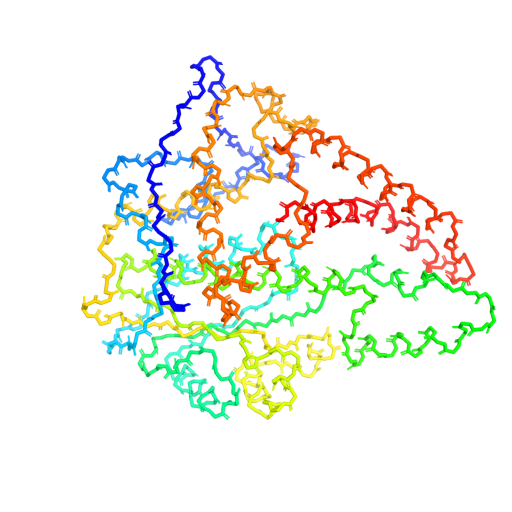0 N N . ALA A 1 221 ? -5.013 -6.006 8.965 1.00 96.50 221 ALA A N 1
ATOM 1701 C CA . ALA A 1 221 ? -4.319 -6.725 7.914 1.00 96.50 221 ALA A CA 1
ATOM 1702 C C . ALA A 1 221 ? -2.878 -7.021 8.335 1.00 96.50 221 ALA A C 1
ATOM 1704 O O . ALA A 1 221 ? -2.216 -6.170 8.924 1.00 96.50 221 ALA A O 1
ATOM 1705 N N . GLN A 1 222 ? -2.403 -8.213 7.991 1.00 95.88 222 GLN A N 1
ATOM 1706 C CA . GLN A 1 222 ? -1.010 -8.625 8.075 1.00 95.88 222 GLN A CA 1
ATOM 1707 C C . GLN A 1 222 ? -0.488 -8.792 6.651 1.00 95.88 222 GLN A C 1
ATOM 1709 O O . GLN A 1 222 ? -0.973 -9.631 5.888 1.00 95.88 222 GLN A O 1
ATOM 1714 N N . VAL A 1 223 ? 0.480 -7.971 6.264 1.00 94.62 223 VAL A N 1
ATOM 1715 C CA . VAL A 1 223 ? 1.011 -7.950 4.900 1.00 94.62 223 VAL A CA 1
ATOM 1716 C C . VAL A 1 223 ? 2.392 -8.597 4.859 1.00 94.62 223 VAL A C 1
ATOM 1718 O O . VAL A 1 223 ? 3.261 -8.298 5.673 1.00 94.62 223 VAL A O 1
ATOM 1721 N N . HIS A 1 224 ? 2.595 -9.431 3.844 1.00 94.62 224 HIS A N 1
ATOM 1722 C CA . HIS A 1 224 ? 3.824 -10.161 3.581 1.00 94.62 224 HIS A CA 1
ATOM 1723 C C . HIS A 1 224 ? 4.346 -9.848 2.183 1.00 94.62 224 HIS A C 1
ATOM 1725 O O . HIS A 1 224 ? 3.683 -10.116 1.177 1.00 94.62 224 HIS A O 1
ATOM 1731 N N . SER A 1 225 ? 5.554 -9.305 2.108 1.00 92.12 225 SER A N 1
ATOM 1732 C CA . SER A 1 225 ? 6.222 -8.909 0.864 1.00 92.12 225 SER A CA 1
ATOM 1733 C C . SER A 1 225 ? 7.630 -9.498 0.744 1.00 92.12 225 SER A C 1
ATOM 1735 O O . SER A 1 225 ? 8.027 -9.920 -0.346 1.00 92.12 225 SER A O 1
ATOM 1737 N N . LEU A 1 226 ? 8.359 -9.617 1.862 1.00 90.75 226 LEU A N 1
ATOM 1738 C CA . LEU A 1 226 ? 9.746 -10.089 1.883 1.00 90.75 226 LEU A CA 1
ATOM 1739 C C . LEU A 1 226 ? 9.953 -11.477 1.243 1.00 90.75 226 LEU A C 1
ATOM 1741 O O . LEU A 1 226 ? 10.890 -11.605 0.446 1.00 90.75 226 LEU A O 1
ATOM 1745 N N . PRO A 1 227 ? 9.080 -12.486 1.462 1.00 92.88 227 PRO A N 1
ATOM 1746 C CA . PRO A 1 227 ? 9.232 -13.804 0.838 1.00 92.88 227 PRO A CA 1
ATOM 1747 C C . PRO A 1 227 ? 9.251 -13.787 -0.697 1.00 92.88 227 PRO A C 1
ATOM 1749 O O . PRO A 1 227 ? 9.704 -14.754 -1.317 1.00 92.88 227 PRO A O 1
ATOM 1752 N N . PHE A 1 228 ? 8.749 -12.708 -1.306 1.00 92.50 228 PHE A N 1
ATOM 1753 C CA . PHE A 1 228 ? 8.559 -12.544 -2.747 1.00 92.50 228 PHE A CA 1
ATOM 1754 C C . PHE A 1 228 ? 9.600 -11.619 -3.400 1.00 92.50 228 PHE A C 1
ATOM 1756 O O . PHE A 1 228 ? 9.607 -11.465 -4.625 1.00 92.50 228 PHE A O 1
ATOM 1763 N N . CYS A 1 229 ? 10.508 -11.031 -2.615 1.00 86.88 229 CYS A N 1
ATOM 1764 C CA . CYS A 1 229 ? 11.626 -10.221 -3.106 1.00 86.88 229 CYS A CA 1
ATOM 1765 C C . CYS A 1 229 ? 12.671 -11.074 -3.852 1.00 86.88 229 CYS A C 1
ATOM 1767 O O . CYS A 1 229 ? 12.727 -12.288 -3.691 1.00 86.88 229 CYS A O 1
ATOM 1769 N N . GLU A 1 230 ? 13.521 -10.477 -4.699 1.00 78.00 230 GLU A N 1
ATOM 1770 C CA . GLU A 1 230 ? 14.325 -11.243 -5.674 1.00 78.00 230 GLU A CA 1
ATOM 1771 C C . GLU A 1 230 ? 15.242 -12.318 -5.050 1.00 78.00 230 GLU A C 1
ATOM 1773 O O . GLU A 1 230 ? 15.313 -13.431 -5.579 1.00 78.00 230 GLU A O 1
ATOM 1778 N N . SER A 1 231 ? 15.904 -12.036 -3.920 1.00 81.25 231 SER A N 1
ATOM 1779 C CA . SER A 1 231 ? 16.760 -13.018 -3.233 1.00 81.25 231 SER A CA 1
ATOM 1780 C C . SER A 1 231 ? 15.954 -14.178 -2.641 1.00 81.25 231 SER A C 1
ATOM 1782 O O . SER A 1 231 ? 16.307 -15.343 -2.841 1.00 81.25 231 SER A O 1
ATOM 1784 N N . GLU A 1 232 ? 14.841 -13.869 -1.975 1.00 89.50 232 GLU A N 1
ATOM 1785 C CA . GLU A 1 232 ? 14.023 -14.850 -1.255 1.00 89.50 232 GLU A CA 1
ATOM 1786 C C . GLU A 1 232 ? 13.090 -15.623 -2.188 1.00 89.50 232 GLU A C 1
ATOM 1788 O O . GLU A 1 232 ? 12.911 -16.827 -2.029 1.00 89.50 232 GLU A O 1
ATOM 1793 N N . SER A 1 233 ? 12.592 -14.993 -3.251 1.00 89.31 233 SER A N 1
ATOM 1794 C CA . SER A 1 233 ? 11.705 -15.620 -4.238 1.00 89.31 233 SER A CA 1
ATOM 1795 C C . SER A 1 233 ? 12.328 -16.844 -4.913 1.00 89.31 233 SER A C 1
ATOM 1797 O O . SER A 1 233 ? 11.624 -17.787 -5.279 1.00 89.31 233 SER A O 1
ATOM 1799 N N . ARG A 1 234 ? 13.661 -16.874 -5.055 1.00 90.38 234 ARG A N 1
ATOM 1800 C CA . ARG A 1 234 ? 14.385 -18.044 -5.574 1.00 90.38 234 ARG A CA 1
ATOM 1801 C C . ARG A 1 234 ? 14.367 -19.202 -4.579 1.00 90.38 234 ARG A C 1
ATOM 1803 O O . ARG A 1 234 ? 14.214 -20.345 -5.006 1.00 90.38 234 ARG A O 1
ATOM 1810 N N . ARG A 1 235 ? 14.489 -18.910 -3.280 1.00 94.31 235 ARG A N 1
ATOM 1811 C CA . ARG A 1 235 ? 14.425 -19.896 -2.186 1.00 94.31 235 ARG A CA 1
ATOM 1812 C C . ARG A 1 235 ? 13.000 -20.403 -1.973 1.00 94.31 235 ARG A C 1
ATOM 1814 O O . ARG A 1 235 ? 12.798 -21.595 -1.789 1.00 94.31 235 ARG A O 1
ATOM 1821 N N . ASN A 1 236 ? 12.019 -19.519 -2.119 1.00 96.38 236 ASN A N 1
ATOM 1822 C CA . ASN A 1 236 ? 10.592 -19.793 -1.938 1.00 96.38 236 ASN A CA 1
ATOM 1823 C C . ASN A 1 236 ? 9.885 -20.190 -3.241 1.00 96.38 236 ASN A C 1
ATOM 1825 O O . ASN A 1 236 ? 8.662 -20.132 -3.343 1.00 96.38 236 ASN A O 1
ATOM 1829 N N . ARG A 1 237 ? 10.634 -20.585 -4.281 1.00 94.62 237 ARG A N 1
ATOM 1830 C CA . ARG A 1 237 ? 10.089 -20.814 -5.629 1.00 94.62 237 ARG A CA 1
ATOM 1831 C C . ARG A 1 237 ? 8.945 -21.828 -5.642 1.00 94.62 237 ARG A C 1
ATOM 1833 O O . ARG A 1 237 ? 8.021 -21.673 -6.438 1.00 94.62 237 ARG A O 1
ATOM 1840 N N . ARG A 1 238 ? 9.021 -22.871 -4.811 1.00 96.56 238 ARG A N 1
ATOM 1841 C CA . ARG A 1 238 ? 7.976 -23.897 -4.712 1.00 96.56 238 ARG A CA 1
ATOM 1842 C C . ARG A 1 238 ? 6.703 -23.321 -4.089 1.00 96.56 238 ARG A C 1
ATOM 1844 O O . ARG A 1 238 ? 5.651 -23.408 -4.707 1.00 96.56 238 ARG A O 1
ATOM 1851 N N . GLN A 1 239 ? 6.819 -22.665 -2.941 1.00 97.62 239 GLN A N 1
ATOM 1852 C CA . GLN A 1 239 ? 5.705 -22.026 -2.238 1.00 97.62 239 GLN A CA 1
ATOM 1853 C C . GLN A 1 239 ? 5.031 -20.966 -3.112 1.00 97.62 239 GLN A C 1
ATOM 1855 O O . GLN A 1 239 ? 3.813 -20.943 -3.256 1.00 97.62 239 GLN A O 1
ATOM 1860 N N . ILE A 1 240 ? 5.826 -20.140 -3.796 1.00 96.44 240 ILE A N 1
ATOM 1861 C CA . ILE A 1 240 ? 5.316 -19.148 -4.748 1.00 96.44 240 ILE A CA 1
ATOM 1862 C C . ILE A 1 240 ? 4.541 -19.825 -5.879 1.00 96.44 240 ILE A C 1
ATOM 1864 O O . ILE A 1 240 ? 3.494 -19.332 -6.279 1.00 96.44 240 ILE A O 1
ATOM 1868 N N . ARG A 1 241 ? 5.013 -20.966 -6.396 1.00 95.50 241 ARG A N 1
ATOM 1869 C CA . ARG A 1 241 ? 4.291 -21.724 -7.430 1.00 95.50 241 ARG A CA 1
ATOM 1870 C C . ARG A 1 241 ? 2.954 -22.264 -6.934 1.00 95.50 241 ARG A C 1
ATOM 1872 O O . ARG A 1 241 ? 2.005 -22.263 -7.714 1.00 95.50 241 ARG A O 1
ATOM 1879 N N . GLU A 1 242 ? 2.892 -22.710 -5.686 1.00 97.25 242 GLU A N 1
ATOM 1880 C CA . GLU A 1 242 ? 1.663 -23.189 -5.051 1.00 97.25 242 GLU A CA 1
ATOM 1881 C C . GLU A 1 242 ? 0.669 -22.030 -4.840 1.00 97.25 242 GLU A C 1
ATOM 1883 O O . GLU A 1 242 ? -0.486 -22.146 -5.247 1.00 97.25 242 GLU A O 1
ATOM 1888 N N . LEU A 1 243 ? 1.127 -20.864 -4.363 1.00 97.44 243 LEU A N 1
ATOM 1889 C CA . LEU A 1 243 ? 0.305 -19.644 -4.273 1.00 97.44 243 LEU A CA 1
ATOM 1890 C C . LEU A 1 243 ? -0.184 -19.160 -5.648 1.00 97.44 243 LEU A C 1
ATOM 1892 O O . LEU A 1 243 ? -1.350 -18.810 -5.812 1.00 97.44 243 LEU A O 1
ATOM 1896 N N . GLU A 1 244 ? 0.684 -19.159 -6.663 1.00 96.44 244 GLU A N 1
ATOM 1897 C CA . GLU A 1 244 ? 0.308 -18.812 -8.038 1.00 96.44 244 GLU A CA 1
ATOM 1898 C C . GLU A 1 244 ? -0.776 -19.754 -8.584 1.00 96.44 244 GLU A C 1
ATOM 1900 O O . GLU A 1 244 ? -1.680 -19.300 -9.286 1.00 96.44 244 GLU A O 1
ATOM 1905 N N . ALA A 1 245 ? -0.691 -21.052 -8.274 1.00 96.00 245 ALA A N 1
ATOM 1906 C CA . ALA A 1 245 ? -1.693 -22.034 -8.676 1.00 96.00 245 ALA A CA 1
ATOM 1907 C C . ALA A 1 245 ? -3.031 -21.803 -7.963 1.00 96.00 245 ALA A C 1
ATOM 1909 O O . ALA A 1 245 ? -4.067 -21.834 -8.623 1.00 96.00 245 ALA A O 1
ATOM 1910 N N . LEU A 1 246 ? -3.001 -21.488 -6.663 1.00 96.31 246 LEU A N 1
ATOM 1911 C CA . LEU A 1 246 ? -4.188 -21.119 -5.885 1.00 96.31 246 LEU A CA 1
ATOM 1912 C C . LEU A 1 246 ? -4.893 -19.885 -6.473 1.00 96.31 246 LEU A C 1
ATOM 1914 O O . LEU A 1 246 ? -6.113 -19.821 -6.523 1.00 96.31 246 LEU A O 1
ATOM 1918 N N . CYS A 1 247 ? -4.122 -18.945 -7.025 1.00 95.31 247 CYS A N 1
ATOM 1919 C CA . CYS A 1 247 ? -4.643 -17.759 -7.711 1.00 95.31 247 CYS A CA 1
ATOM 1920 C C . CYS A 1 247 ? -5.149 -18.016 -9.143 1.00 95.31 247 CYS A C 1
ATOM 1922 O O . CYS A 1 247 ? -5.543 -17.071 -9.833 1.00 95.31 247 CYS A O 1
ATOM 1924 N N . GLY A 1 248 ? -5.057 -19.252 -9.646 1.00 95.38 248 GLY A N 1
ATOM 1925 C CA . GLY A 1 248 ? -5.398 -19.590 -11.027 1.00 95.38 248 GLY A CA 1
ATOM 1926 C C . GLY A 1 248 ? -4.451 -18.986 -12.071 1.00 95.38 248 GLY A C 1
ATOM 1927 O O . GLY A 1 248 ? -4.855 -18.765 -13.214 1.00 95.38 248 GLY A O 1
ATOM 1928 N N . LEU A 1 249 ? -3.196 -18.686 -11.708 1.00 94.38 249 LEU A N 1
ATOM 1929 C CA . LEU A 1 249 ? -2.245 -18.067 -12.628 1.00 94.38 249 LEU A CA 1
ATOM 1930 C C . LEU A 1 249 ? -1.836 -19.040 -13.739 1.00 94.38 249 LEU A C 1
ATOM 1932 O O . LEU A 1 249 ? -1.186 -20.064 -13.508 1.00 94.38 249 LEU A O 1
ATOM 1936 N N . THR A 1 250 ? -2.148 -18.681 -14.981 1.00 93.31 250 THR A N 1
ATOM 1937 C CA . THR A 1 250 ? -1.876 -19.545 -16.133 1.00 93.31 250 THR A CA 1
ATOM 1938 C C . THR A 1 250 ? -0.402 -19.505 -16.566 1.00 93.31 250 THR A C 1
ATOM 1940 O O . THR A 1 250 ? 0.288 -18.491 -16.387 1.00 93.31 250 THR A O 1
ATOM 1943 N N . PRO A 1 251 ? 0.108 -20.550 -17.255 1.00 90.19 251 PRO A N 1
ATOM 1944 C CA . PRO A 1 251 ? 1.442 -20.513 -17.863 1.00 90.19 251 PRO A CA 1
ATOM 1945 C C . PRO A 1 251 ? 1.633 -19.332 -18.826 1.00 90.19 251 PRO A C 1
ATOM 1947 O O . PRO A 1 251 ? 2.717 -18.747 -18.898 1.00 90.19 251 PRO A O 1
ATOM 1950 N N . LYS A 1 252 ? 0.567 -18.939 -19.538 1.00 90.56 252 LYS A N 1
ATOM 1951 C CA . LYS A 1 252 ? 0.570 -17.785 -20.443 1.00 90.56 252 LYS A CA 1
ATOM 1952 C C . LYS A 1 252 ? 0.790 -16.483 -19.679 1.00 90.56 252 LYS A C 1
ATOM 1954 O O . LYS A 1 252 ? 1.652 -15.702 -20.071 1.00 90.56 252 LYS A O 1
ATOM 1959 N N . GLU A 1 253 ? 0.063 -16.241 -18.595 1.00 91.44 253 GLU A N 1
ATOM 1960 C CA . GLU A 1 253 ? 0.235 -15.035 -17.774 1.00 91.44 253 GLU A CA 1
ATOM 1961 C C . GLU A 1 253 ? 1.611 -14.996 -17.111 1.00 91.44 253 GLU A C 1
ATOM 1963 O O . GLU A 1 253 ? 2.291 -13.969 -17.130 1.00 91.44 253 GLU A O 1
ATOM 1968 N N . ARG A 1 254 ? 2.089 -16.140 -16.631 1.00 88.25 254 ARG A N 1
ATOM 1969 C CA . ARG A 1 254 ? 3.445 -16.272 -16.104 1.00 88.25 254 ARG A CA 1
ATOM 1970 C C . ARG A 1 254 ? 4.507 -15.920 -17.148 1.00 88.25 254 ARG A C 1
ATOM 1972 O O . ARG A 1 254 ? 5.426 -15.167 -16.851 1.00 88.25 254 ARG A O 1
ATOM 1979 N N . SER A 1 255 ? 4.339 -16.354 -18.401 1.00 84.81 255 SER A N 1
ATOM 1980 C CA . SER A 1 255 ? 5.224 -15.951 -19.512 1.00 84.81 255 SER A CA 1
ATOM 1981 C C . SER A 1 255 ? 5.209 -14.437 -19.788 1.00 84.81 255 SER A C 1
ATOM 1983 O O . SER A 1 255 ? 6.163 -13.875 -20.331 1.00 84.81 255 SER A O 1
ATOM 1985 N N . GLN A 1 256 ? 4.143 -13.736 -19.385 1.00 85.38 256 GLN A N 1
ATOM 1986 C CA . GLN A 1 256 ? 4.058 -12.276 -19.462 1.00 85.38 256 GLN A CA 1
ATOM 1987 C C . GLN A 1 256 ? 4.742 -11.577 -18.277 1.00 85.38 256 GLN A C 1
ATOM 1989 O O . GLN A 1 256 ? 4.924 -10.359 -18.329 1.00 85.38 256 GLN A O 1
ATOM 1994 N N . GLY A 1 257 ? 5.168 -12.331 -17.262 1.00 87.25 257 GLY A N 1
ATOM 1995 C CA . GLY A 1 257 ? 5.887 -11.850 -16.085 1.00 87.25 257 GLY A CA 1
ATOM 1996 C C . GLY A 1 257 ? 5.028 -11.606 -14.860 1.00 87.25 257 GLY A C 1
ATOM 1997 O O . GLY A 1 257 ? 5.521 -10.988 -13.923 1.00 87.25 257 GLY A O 1
ATOM 1998 N N . TRP A 1 258 ? 3.772 -12.055 -14.869 1.00 91.56 258 TRP A N 1
ATOM 1999 C CA . TRP A 1 258 ? 2.952 -12.063 -13.664 1.00 91.56 258 TRP A CA 1
ATOM 2000 C C . TRP A 1 258 ? 3.525 -13.053 -12.651 1.00 91.56 258 TRP A C 1
ATOM 2002 O O . TRP A 1 258 ? 3.809 -14.200 -12.999 1.00 91.56 258 TRP A O 1
ATOM 2012 N N . ARG A 1 259 ? 3.702 -12.581 -11.420 1.00 92.38 259 ARG A N 1
ATOM 2013 C CA . ARG A 1 259 ? 4.223 -13.336 -10.277 1.00 92.38 259 ARG A CA 1
ATOM 2014 C C . ARG A 1 259 ? 3.629 -12.788 -8.986 1.00 92.38 259 ARG A C 1
ATOM 2016 O O . ARG A 1 259 ? 3.277 -11.608 -8.945 1.00 92.38 259 ARG A O 1
ATOM 2023 N N . VAL A 1 260 ? 3.534 -13.616 -7.950 1.00 95.44 260 VAL A N 1
ATOM 2024 C CA . VAL A 1 260 ? 3.162 -13.140 -6.606 1.00 95.44 260 VAL A CA 1
ATOM 2025 C C . VAL A 1 260 ? 4.213 -12.138 -6.141 1.00 95.44 260 VAL A C 1
ATOM 2027 O O . VAL A 1 260 ? 5.411 -12.386 -6.268 1.00 95.44 260 VAL A O 1
ATOM 2030 N N . ALA A 1 261 ? 3.750 -10.986 -5.673 1.00 93.06 261 A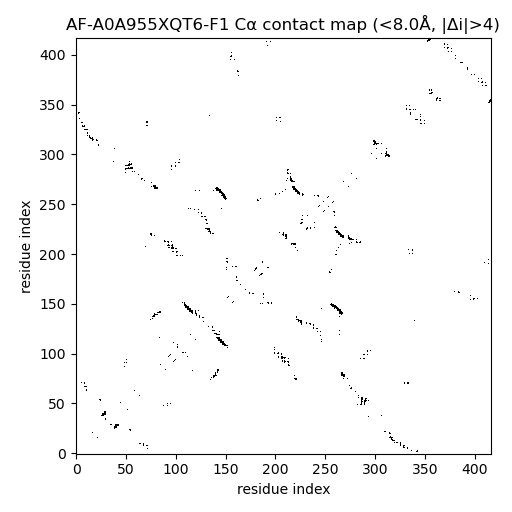LA A N 1
ATOM 2031 C CA . ALA A 1 261 ? 4.594 -9.914 -5.160 1.00 93.06 261 ALA A CA 1
ATOM 2032 C C . ALA A 1 261 ? 4.286 -9.586 -3.699 1.00 93.06 261 ALA A C 1
ATOM 2034 O O . ALA A 1 261 ? 5.151 -9.062 -3.006 1.00 93.06 261 ALA A O 1
ATOM 2035 N N . MET A 1 262 ? 3.063 -9.867 -3.251 1.00 94.62 262 MET A N 1
ATOM 2036 C CA . MET A 1 262 ? 2.629 -9.609 -1.888 1.00 94.62 262 MET A CA 1
ATOM 2037 C C . MET A 1 262 ? 1.417 -10.480 -1.554 1.00 94.62 262 MET A C 1
ATOM 2039 O O . MET A 1 262 ? 0.596 -10.766 -2.430 1.00 94.62 262 MET A O 1
ATOM 2043 N N . VAL A 1 263 ? 1.311 -10.887 -0.295 1.00 97.19 263 VAL A N 1
ATOM 2044 C CA . VAL A 1 263 ? 0.155 -11.589 0.272 1.00 97.19 263 VAL A CA 1
ATOM 2045 C C . VAL A 1 263 ? -0.296 -10.824 1.507 1.00 97.19 263 VAL A C 1
ATOM 2047 O O . VAL A 1 263 ? 0.533 -10.469 2.336 1.00 97.19 263 VAL A O 1
ATOM 2050 N N . THR A 1 264 ? -1.591 -10.568 1.640 1.00 96.94 264 THR A N 1
ATOM 2051 C CA . THR A 1 264 ? -2.158 -9.830 2.771 1.00 96.94 264 THR A CA 1
ATOM 2052 C C . THR A 1 264 ? -3.264 -10.649 3.409 1.00 96.94 264 THR A C 1
ATOM 2054 O O . THR A 1 264 ? -4.299 -10.870 2.783 1.00 96.94 264 THR A O 1
ATOM 2057 N N . GLN A 1 265 ? -3.042 -11.108 4.637 1.00 97.62 265 GLN A N 1
ATOM 2058 C CA . GLN A 1 265 ? -4.059 -11.775 5.444 1.00 97.62 265 GLN A CA 1
ATOM 2059 C C . GLN A 1 265 ? -4.899 -10.718 6.162 1.00 97.62 265 GLN A C 1
ATOM 2061 O O . GLN A 1 265 ? -4.333 -9.791 6.736 1.00 97.62 265 GLN A O 1
ATOM 2066 N N . VAL A 1 266 ? -6.223 -10.852 6.150 1.00 97.81 266 VAL A N 1
ATOM 2067 C CA . VAL A 1 266 ? -7.129 -9.922 6.839 1.00 97.81 266 VAL A CA 1
ATOM 2068 C C . VAL A 1 266 ? -8.034 -10.707 7.774 1.00 97.81 266 VAL A C 1
ATOM 2070 O O . VAL A 1 266 ? -8.680 -11.675 7.363 1.00 97.81 266 VAL A O 1
ATOM 2073 N N . GLY A 1 267 ? -8.097 -10.295 9.035 1.00 97.31 267 GLY A N 1
ATOM 2074 C CA . GLY A 1 267 ? -8.893 -10.959 10.061 1.00 97.31 267 GLY A CA 1
ATOM 2075 C C . GLY A 1 267 ? -9.458 -9.985 11.083 1.00 97.31 267 GLY A C 1
ATOM 2076 O O . GLY A 1 267 ? -9.091 -8.807 11.116 1.00 97.31 267 GLY A O 1
ATOM 2077 N N . ASP A 1 268 ? -10.381 -10.485 11.902 1.00 97.25 268 ASP A N 1
ATOM 2078 C CA . ASP A 1 268 ? -10.938 -9.715 13.009 1.00 97.25 268 ASP A CA 1
ATOM 2079 C C . ASP A 1 268 ? -9.843 -9.495 14.059 1.00 97.25 268 ASP A C 1
ATOM 2081 O O . ASP A 1 268 ? -9.099 -10.409 14.409 1.00 97.25 268 ASP A O 1
ATOM 2085 N N . ALA A 1 269 ? -9.698 -8.261 14.528 1.00 96.88 269 ALA A N 1
ATOM 2086 C CA . ALA A 1 269 ? -8.694 -7.908 15.517 1.00 96.88 269 ALA A CA 1
ATOM 2087 C C . ALA A 1 269 ? -9.088 -8.468 16.886 1.00 96.88 269 ALA A C 1
ATOM 2089 O O . ALA A 1 269 ? -10.268 -8.442 17.263 1.00 96.88 269 ALA A O 1
ATOM 2090 N N . ILE A 1 270 ? -8.094 -8.908 17.659 1.00 97.06 270 ILE A N 1
ATOM 2091 C CA . ILE A 1 270 ? -8.298 -9.163 19.089 1.00 97.06 270 ILE A CA 1
ATOM 2092 C C . ILE A 1 270 ? -8.735 -7.864 19.794 1.00 97.06 270 ILE A C 1
ATOM 2094 O O . ILE A 1 270 ? -8.389 -6.779 19.314 1.00 97.06 270 ILE A O 1
ATOM 2098 N N . PRO A 1 271 ? -9.510 -7.933 20.894 1.00 95.12 271 PRO A N 1
ATOM 2099 C CA . PRO A 1 271 ? -10.108 -6.752 21.525 1.00 95.12 271 PRO A CA 1
ATOM 2100 C C . PRO A 1 271 ? -9.116 -5.620 21.825 1.00 95.12 271 PRO A C 1
ATOM 2102 O O . PRO A 1 271 ? -9.454 -4.451 21.669 1.00 95.12 271 PRO A O 1
ATOM 2105 N N . GLU A 1 272 ? -7.886 -5.962 22.202 1.00 95.19 272 GLU A N 1
ATOM 2106 C CA . GLU A 1 272 ? -6.821 -5.021 22.557 1.00 95.19 272 GLU A CA 1
ATOM 2107 C C . GLU A 1 272 ? -6.219 -4.302 21.337 1.00 95.19 272 GLU A C 1
ATOM 2109 O O . GLU A 1 272 ? -5.636 -3.229 21.475 1.00 95.19 272 GLU A O 1
ATOM 2114 N N . GLU A 1 273 ? -6.366 -4.877 20.139 1.00 94.88 273 GLU A N 1
ATOM 2115 C CA . GLU A 1 273 ? -5.831 -4.350 18.877 1.00 94.88 273 GLU A CA 1
ATOM 2116 C C . GLU A 1 273 ? -6.903 -3.697 17.989 1.00 94.88 273 GLU A C 1
ATOM 2118 O O . GLU A 1 273 ? -6.594 -3.200 16.895 1.00 94.88 273 GLU A O 1
ATOM 2123 N N . GLN A 1 274 ? -8.162 -3.683 18.436 1.00 94.56 274 GLN A N 1
ATOM 2124 C CA . GLN A 1 274 ? -9.234 -2.973 17.746 1.00 94.56 274 GLN A CA 1
ATOM 2125 C C . GLN A 1 274 ? -8.971 -1.469 17.756 1.00 94.56 274 GLN A C 1
ATOM 2127 O O . GLN A 1 274 ? -8.617 -0.871 18.773 1.00 94.56 274 GLN A O 1
ATOM 2132 N N . VAL A 1 275 ? -9.169 -0.834 16.603 1.00 93.94 275 VAL A N 1
ATOM 2133 C CA . VAL A 1 275 ? -9.008 0.617 16.479 1.00 93.94 275 VAL A CA 1
ATOM 2134 C C . VAL A 1 275 ? -10.361 1.263 16.739 1.00 93.94 275 VAL A C 1
ATOM 2136 O O . VAL A 1 275 ? -11.326 0.988 16.035 1.00 93.94 275 VAL A O 1
ATOM 2139 N N . ALA A 1 276 ? -10.454 2.139 17.735 1.00 92.19 276 ALA A N 1
ATOM 2140 C CA . ALA A 1 276 ? -11.710 2.804 18.064 1.00 92.19 276 ALA A CA 1
ATOM 2141 C C . ALA A 1 276 ? -12.074 3.860 17.000 1.00 92.19 276 ALA A C 1
ATOM 2143 O O . ALA A 1 276 ? -11.733 5.035 17.131 1.00 92.19 276 ALA A O 1
ATOM 2144 N N . LEU A 1 277 ? -12.774 3.441 15.941 1.00 92.12 277 LEU A N 1
ATOM 2145 C CA . LEU A 1 277 ? -13.297 4.314 14.888 1.00 92.12 277 LEU A CA 1
ATOM 2146 C C . LEU A 1 277 ? -14.813 4.189 14.792 1.00 92.12 277 LEU A C 1
ATOM 2148 O O . LEU A 1 277 ? -15.358 3.101 14.627 1.00 92.12 277 LEU A O 1
ATOM 2152 N N . SER A 1 278 ? -15.510 5.323 14.831 1.00 91.88 278 SER A N 1
ATOM 2153 C CA . SER A 1 278 ? -16.942 5.330 14.543 1.00 91.88 278 SER A CA 1
ATOM 2154 C C . SER A 1 278 ? -17.199 5.057 13.057 1.00 91.88 278 SER A C 1
ATOM 2156 O O . SER A 1 278 ? -16.410 5.436 12.187 1.00 91.88 278 SER A O 1
ATOM 2158 N N . ALA A 1 279 ? -18.355 4.466 12.745 1.00 89.88 279 ALA A N 1
ATOM 2159 C CA . ALA A 1 279 ? -18.774 4.251 11.360 1.00 89.88 279 ALA A CA 1
ATOM 2160 C C . ALA A 1 279 ? -18.844 5.565 10.558 1.00 89.88 279 ALA A C 1
ATOM 2162 O O . ALA A 1 279 ? -18.494 5.603 9.378 1.00 89.88 279 ALA A O 1
ATOM 2163 N N . GLU A 1 280 ? -19.252 6.6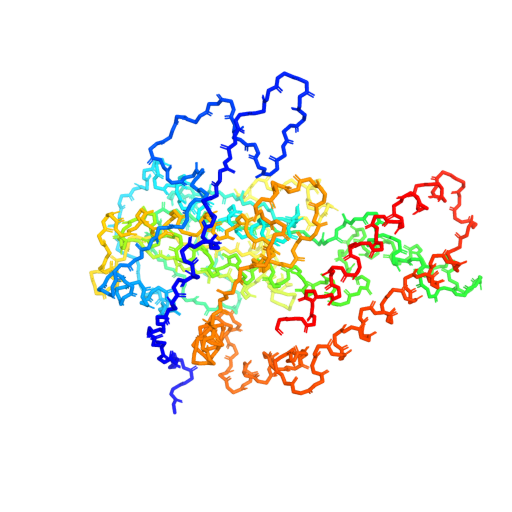67 11.195 1.00 90.50 280 GLU A N 1
ATOM 2164 C CA . GLU A 1 280 ? -19.268 7.986 10.558 1.00 90.50 280 GLU A CA 1
ATOM 2165 C C . GLU A 1 280 ? -17.852 8.450 10.192 1.00 90.50 280 GLU A C 1
ATOM 2167 O O . GLU A 1 280 ? -17.616 8.870 9.055 1.00 90.50 280 GLU A O 1
ATOM 2172 N N . LEU A 1 281 ? -16.898 8.321 11.120 1.00 92.00 281 LEU A N 1
ATOM 2173 C CA . LEU A 1 281 ? -15.510 8.693 10.875 1.00 92.00 281 LEU A CA 1
ATOM 2174 C C . LEU A 1 281 ? -14.894 7.821 9.776 1.00 92.00 281 LEU A C 1
ATOM 2176 O O . LEU A 1 281 ? -14.295 8.366 8.850 1.00 92.00 281 LEU A O 1
ATOM 2180 N N . SER A 1 282 ? -15.117 6.503 9.796 1.00 91.81 282 SER A N 1
ATOM 2181 C CA . SER A 1 282 ? -14.709 5.599 8.709 1.00 91.81 282 SER A CA 1
ATOM 2182 C C . SER A 1 282 ? -15.193 6.079 7.343 1.00 91.81 282 SER A C 1
ATOM 2184 O O . SER A 1 282 ? -14.409 6.148 6.394 1.00 91.81 282 SER A O 1
ATOM 2186 N N . ARG A 1 283 ? -16.464 6.489 7.234 1.00 87.00 283 ARG A N 1
ATOM 2187 C CA . ARG A 1 283 ? -17.012 7.007 5.972 1.00 87.00 283 ARG A CA 1
ATOM 2188 C C . ARG A 1 283 ? -16.347 8.316 5.547 1.00 87.00 283 ARG A C 1
ATOM 2190 O O . ARG A 1 283 ? -16.027 8.460 4.365 1.00 87.00 283 ARG A O 1
ATOM 2197 N N . LYS A 1 284 ? -16.089 9.247 6.477 1.00 88.94 284 LYS A N 1
ATOM 2198 C CA . LYS A 1 284 ? -15.362 10.501 6.186 1.00 88.94 284 LYS A CA 1
ATOM 2199 C C . LYS A 1 284 ? -13.932 10.226 5.716 1.00 88.94 284 LYS A C 1
ATOM 2201 O O . LYS A 1 284 ? -13.490 10.808 4.726 1.00 88.94 284 LYS A O 1
ATOM 2206 N N . LEU A 1 285 ? -13.226 9.312 6.380 1.00 89.56 285 LEU A N 1
ATOM 2207 C CA . LEU A 1 285 ? -11.865 8.910 6.018 1.00 89.56 285 LEU A CA 1
ATOM 2208 C C . LEU A 1 285 ? -11.827 8.248 4.639 1.00 89.56 285 LEU A C 1
ATOM 2210 O O . LEU A 1 285 ? -11.022 8.644 3.795 1.00 89.56 285 LEU A O 1
ATOM 2214 N N . GLY A 1 286 ? -12.744 7.316 4.368 1.00 86.81 286 GLY A N 1
ATOM 2215 C CA . GLY A 1 286 ? -12.870 6.683 3.058 1.00 86.81 286 GLY A CA 1
ATOM 2216 C C . GLY A 1 286 ? -13.154 7.693 1.940 1.00 86.81 286 GLY A C 1
ATOM 2217 O O . GLY A 1 286 ? -12.494 7.679 0.899 1.00 86.81 286 GLY A O 1
ATOM 2218 N N . ALA A 1 287 ? -14.072 8.635 2.176 1.00 81.94 287 ALA A N 1
ATOM 2219 C CA . ALA A 1 287 ? -14.360 9.726 1.248 1.00 81.94 287 ALA A CA 1
ATOM 2220 C C . ALA A 1 287 ? -13.128 10.605 0.984 1.00 81.94 287 ALA A C 1
ATOM 2222 O O . ALA A 1 287 ? -12.833 10.921 -0.168 1.00 81.94 287 ALA A O 1
ATOM 2223 N N . ASN A 1 288 ? -12.368 10.948 2.027 1.00 82.44 288 ASN A N 1
ATOM 2224 C CA . ASN A 1 288 ? -11.149 11.743 1.902 1.00 82.44 288 ASN A CA 1
ATOM 2225 C C . ASN A 1 288 ? -10.047 11.023 1.118 1.00 82.44 288 ASN A C 1
ATOM 2227 O O . ASN A 1 288 ? -9.461 11.628 0.220 1.00 82.44 288 ASN A O 1
ATOM 2231 N N . LEU A 1 289 ? -9.799 9.734 1.375 1.00 81.00 289 LEU A N 1
ATOM 2232 C CA . LEU A 1 289 ? -8.821 8.941 0.615 1.00 81.00 289 LEU A CA 1
ATOM 2233 C C . LEU A 1 289 ? -9.145 8.925 -0.888 1.00 81.00 289 LEU A C 1
ATOM 2235 O O . LEU A 1 289 ? -8.264 9.085 -1.740 1.00 81.00 289 LEU A O 1
ATOM 2239 N N . LEU A 1 290 ? -10.428 8.800 -1.228 1.00 77.38 290 LEU A N 1
ATOM 2240 C CA . LEU A 1 290 ? -10.898 8.815 -2.612 1.00 77.38 290 LEU A CA 1
ATOM 2241 C C . LEU A 1 290 ? -10.909 10.221 -3.231 1.00 77.38 290 LEU A C 1
ATOM 2243 O O . LEU A 1 290 ? -10.647 10.360 -4.431 1.00 77.38 290 LEU A O 1
ATOM 2247 N N . ALA A 1 291 ? -11.148 11.262 -2.433 1.00 73.06 291 ALA A N 1
ATOM 2248 C CA . ALA A 1 291 ? -11.064 12.647 -2.879 1.00 73.06 291 ALA A CA 1
ATOM 2249 C C . ALA A 1 291 ? -9.610 13.031 -3.195 1.00 73.06 291 ALA A C 1
ATOM 2251 O O . ALA A 1 291 ? -9.344 13.510 -4.301 1.00 73.06 291 ALA A O 1
ATOM 2252 N N . PHE A 1 292 ? -8.657 12.739 -2.299 1.00 70.69 292 PHE A N 1
ATOM 2253 C CA . PHE A 1 292 ? -7.225 13.003 -2.506 1.00 70.69 292 PHE A CA 1
ATOM 2254 C C . PHE A 1 292 ? -6.658 12.258 -3.722 1.00 70.69 292 PHE A C 1
ATOM 2256 O O . PHE A 1 292 ? -5.839 12.805 -4.460 1.00 70.69 292 PHE A O 1
ATOM 2263 N N . ARG A 1 293 ? -7.166 11.057 -4.032 1.00 68.00 293 ARG A N 1
ATOM 2264 C CA . ARG A 1 293 ? -6.841 10.320 -5.270 1.00 68.00 293 ARG A CA 1
ATOM 2265 C C . ARG A 1 293 ? -7.062 11.147 -6.546 1.00 68.00 293 ARG A C 1
ATOM 2267 O O . ARG A 1 293 ? -6.333 10.971 -7.525 1.00 68.00 293 ARG A O 1
ATOM 2274 N N . SER A 1 294 ? -8.080 12.008 -6.585 1.00 54.38 294 SER A N 1
ATOM 2275 C CA . SER A 1 294 ? -8.385 12.825 -7.771 1.00 54.38 294 SER A CA 1
ATOM 2276 C C . SER A 1 294 ? -7.368 13.957 -8.007 1.00 54.38 294 SER A C 1
ATOM 2278 O O . SER A 1 294 ? -7.379 14.605 -9.057 1.00 54.38 294 SER A O 1
ATOM 2280 N N . GLU A 1 295 ? -6.454 14.180 -7.060 1.00 55.59 295 GLU A N 1
ATOM 2281 C CA . GLU A 1 295 ? -5.575 15.343 -6.983 1.00 55.59 295 GLU A CA 1
ATOM 2282 C C . GLU A 1 295 ? -4.126 14.988 -7.299 1.00 55.59 295 GLU A C 1
ATOM 2284 O O . GLU A 1 295 ? -3.262 14.903 -6.438 1.00 55.59 295 GLU A O 1
ATOM 2289 N N . ARG A 1 296 ? -3.814 14.791 -8.579 1.00 50.62 296 ARG A N 1
ATOM 2290 C CA . ARG A 1 296 ? -2.423 14.531 -8.989 1.00 50.62 296 ARG A CA 1
ATOM 2291 C C . ARG A 1 296 ? -1.522 15.776 -8.996 1.00 50.62 296 ARG A C 1
ATOM 2293 O O . ARG A 1 296 ? -0.408 15.692 -9.506 1.00 50.62 296 ARG A O 1
ATOM 2300 N N . ILE A 1 297 ? -2.023 16.939 -8.574 1.00 47.53 297 ILE A N 1
ATOM 2301 C CA . ILE A 1 297 ? -1.403 18.239 -8.854 1.00 47.53 297 ILE A CA 1
ATOM 2302 C C . ILE A 1 297 ? -1.684 19.195 -7.693 1.00 47.53 297 ILE A C 1
ATOM 2304 O O . ILE A 1 297 ? -2.816 19.249 -7.214 1.00 47.53 297 ILE A O 1
ATOM 2308 N N . GLN A 1 298 ? -0.666 19.955 -7.274 1.00 43.88 298 GLN A N 1
ATOM 2309 C CA . GLN A 1 298 ? -0.824 21.060 -6.326 1.00 43.88 298 GLN A CA 1
ATOM 2310 C C . GLN A 1 298 ? -1.950 22.004 -6.795 1.00 43.88 298 GLN A C 1
ATOM 2312 O O . GLN A 1 298 ? -1.980 22.359 -7.983 1.00 43.88 298 GLN A O 1
ATOM 2317 N N . PRO A 1 299 ? -2.871 22.421 -5.904 1.00 42.06 299 PRO A N 1
ATOM 2318 C CA . PRO A 1 299 ? -3.826 23.480 -6.208 1.00 42.06 299 PRO A CA 1
ATOM 2319 C C . PRO A 1 299 ? -3.099 24.694 -6.798 1.00 42.06 299 PRO A C 1
ATOM 2321 O O . PRO A 1 299 ? -2.071 25.120 -6.276 1.00 42.06 299 PRO A O 1
ATOM 2324 N N . GLY A 1 300 ? -3.586 25.219 -7.924 1.00 47.56 300 GLY A N 1
ATOM 2325 C CA . GLY A 1 300 ? -3.047 26.452 -8.494 1.00 47.56 300 GLY A CA 1
ATOM 2326 C C . GLY A 1 300 ? -1.832 26.364 -9.416 1.00 47.56 300 GLY A C 1
ATOM 2327 O O . GLY A 1 300 ? -1.386 27.398 -9.900 1.00 47.56 300 GLY A O 1
ATOM 2328 N N . VAL A 1 301 ? -1.300 25.167 -9.691 1.00 51.09 301 VAL A N 1
ATOM 2329 C CA . VAL A 1 301 ? -0.142 24.978 -10.599 1.00 51.09 301 VAL A CA 1
ATOM 2330 C C . VAL A 1 301 ? -0.558 24.350 -11.942 1.00 51.09 301 VAL A C 1
ATOM 2332 O O . VAL A 1 301 ? 0.260 24.145 -12.839 1.00 51.09 301 VAL A O 1
ATOM 2335 N N . ASN A 1 302 ? -1.846 24.030 -12.116 1.00 55.16 302 ASN A N 1
ATOM 2336 C CA . ASN A 1 302 ? -2.338 23.340 -13.305 1.00 55.16 302 ASN A CA 1
ATOM 2337 C C . ASN A 1 302 ? -2.895 24.309 -14.360 1.00 55.16 302 ASN A C 1
ATOM 2339 O O . ASN A 1 302 ? -4.077 24.646 -14.346 1.00 55.16 302 ASN A O 1
ATOM 2343 N N . HIS A 1 303 ? -2.075 24.676 -15.343 1.00 57.62 303 HIS A N 1
ATOM 2344 C CA . HIS A 1 303 ? -2.524 25.376 -16.555 1.00 57.62 303 HIS A CA 1
ATOM 2345 C C . HIS A 1 303 ? -3.046 24.406 -17.629 1.00 57.62 303 HIS A C 1
ATOM 2347 O O . HIS A 1 303 ? -2.758 24.554 -18.815 1.00 57.62 303 HIS A O 1
ATOM 2353 N N . GLU A 1 304 ? -3.776 23.358 -17.242 1.00 62.31 304 GLU A N 1
ATOM 2354 C CA . GLU A 1 304 ? -4.371 22.464 -18.232 1.00 62.31 304 GLU A CA 1
ATOM 2355 C C . GLU A 1 304 ? -5.589 23.131 -18.872 1.00 62.31 304 GLU A C 1
ATOM 2357 O O . GLU A 1 304 ? -6.577 23.434 -18.207 1.00 62.31 304 GLU A O 1
ATOM 2362 N N . GLU A 1 305 ? -5.546 23.299 -20.191 1.00 66.88 305 GLU A N 1
ATOM 2363 C CA . GLU A 1 305 ? -6.595 23.949 -20.987 1.00 66.88 305 GLU A CA 1
ATOM 2364 C C . GLU A 1 305 ? -7.975 23.278 -20.860 1.00 66.88 305 GLU A C 1
ATOM 2366 O O . GLU A 1 305 ? -9.003 23.897 -21.113 1.00 66.88 305 GLU A O 1
ATOM 2371 N N . LYS A 1 306 ? -8.018 22.012 -20.432 1.00 69.50 306 LYS A N 1
ATOM 2372 C CA . LYS A 1 306 ? -9.257 21.249 -20.211 1.00 69.50 306 LYS A CA 1
ATOM 2373 C C . LYS A 1 306 ? -9.799 21.344 -18.786 1.00 69.50 306 LYS A C 1
ATOM 2375 O O . LYS A 1 306 ? -10.899 20.863 -18.533 1.00 69.50 306 LYS A O 1
ATOM 2380 N N . ALA A 1 307 ? -9.044 21.915 -17.848 1.00 67.81 307 ALA A N 1
ATOM 2381 C CA . ALA A 1 307 ? -9.521 22.095 -16.483 1.00 67.81 307 ALA A CA 1
ATOM 2382 C C . ALA A 1 307 ? -10.605 23.190 -16.439 1.00 67.81 307 ALA A C 1
ATOM 2384 O O . ALA A 1 307 ? -10.462 24.196 -17.146 1.00 67.81 307 ALA A O 1
ATOM 2385 N N . PRO A 1 308 ? -11.661 23.041 -15.615 1.00 69.75 308 PRO A N 1
ATOM 2386 C CA . PRO A 1 308 ? -12.580 24.129 -15.288 1.00 69.75 308 PRO A CA 1
ATOM 2387 C C . PRO A 1 308 ? -11.839 25.429 -14.959 1.00 69.75 308 PRO A C 1
ATOM 2389 O O . PRO A 1 308 ? -10.804 25.392 -14.293 1.00 69.75 308 PRO A O 1
ATOM 2392 N N . ALA A 1 309 ? -12.355 26.572 -15.426 1.00 73.19 309 ALA A N 1
ATOM 2393 C CA . ALA A 1 309 ? -11.690 27.871 -15.268 1.00 73.19 309 ALA A CA 1
ATOM 2394 C C . ALA A 1 309 ? -11.295 28.183 -13.807 1.00 73.19 309 ALA A C 1
ATOM 2396 O O . ALA A 1 309 ? -10.151 28.593 -13.594 1.00 73.19 309 ALA A O 1
ATOM 2397 N N . PRO A 1 310 ? -12.139 27.881 -12.797 1.00 70.19 310 PRO A N 1
ATOM 2398 C CA . PRO A 1 310 ? -11.778 28.082 -11.394 1.00 70.19 310 PRO A CA 1
ATOM 2399 C C . PRO A 1 310 ? -10.558 27.271 -10.914 1.00 70.19 310 PRO A C 1
ATOM 2401 O O . PRO A 1 310 ? -9.877 27.684 -9.986 1.00 70.19 310 PRO A O 1
ATOM 2404 N N . TYR A 1 311 ? -10.226 26.137 -11.544 1.00 66.94 311 TYR A N 1
ATOM 2405 C CA . TYR A 1 311 ? -9.051 25.328 -11.171 1.00 66.94 311 TYR A CA 1
ATOM 2406 C C . TYR A 1 311 ? -7.737 25.815 -11.784 1.00 66.94 311 TYR A C 1
ATOM 2408 O O . TYR A 1 311 ? -6.675 25.291 -11.443 1.00 66.94 311 TYR A O 1
ATOM 2416 N N . ARG A 1 312 ? -7.796 26.763 -12.724 1.00 69.75 312 ARG A N 1
ATOM 2417 C CA . ARG A 1 312 ? -6.603 27.324 -13.376 1.00 69.75 312 ARG A CA 1
ATOM 2418 C C . ARG A 1 312 ? -5.985 28.463 -12.571 1.00 69.75 312 ARG A C 1
ATOM 2420 O O . ARG A 1 312 ? -4.884 28.896 -12.895 1.00 69.75 312 ARG A O 1
ATOM 2427 N N . GLN A 1 313 ? -6.701 28.961 -11.566 1.00 71.38 313 GLN A N 1
ATOM 2428 C CA . GLN A 1 313 ? -6.253 30.040 -10.699 1.00 71.38 313 GLN A CA 1
ATOM 2429 C C . GLN A 1 313 ? -5.497 29.480 -9.498 1.00 71.38 313 GLN A C 1
ATOM 2431 O O . GLN A 1 313 ? -5.800 28.389 -9.002 1.00 71.38 313 GLN A O 1
ATOM 2436 N N . ARG A 1 314 ? -4.492 30.229 -9.042 1.00 70.62 314 ARG A N 1
ATOM 2437 C CA . ARG A 1 314 ? -3.738 29.876 -7.845 1.00 70.62 314 ARG A CA 1
ATOM 2438 C C . ARG A 1 314 ? -4.612 30.056 -6.609 1.00 70.62 314 ARG A C 1
ATOM 2440 O O . ARG A 1 314 ? -5.279 31.073 -6.484 1.00 70.62 314 ARG A O 1
ATOM 2447 N N . GLN A 1 315 ? -4.594 29.060 -5.726 1.00 71.44 315 GLN A N 1
ATOM 2448 C CA . GLN A 1 315 ? -5.135 29.190 -4.378 1.00 71.44 315 GLN A CA 1
ATOM 2449 C C . GLN A 1 315 ? -3.975 29.476 -3.440 1.00 71.44 315 GLN A C 1
ATOM 2451 O O . GLN A 1 315 ? -3.000 28.718 -3.408 1.00 71.44 315 GLN A O 1
ATOM 2456 N N . ASP A 1 316 ? -4.081 30.565 -2.698 1.00 73.81 316 ASP A N 1
ATOM 2457 C CA . ASP A 1 316 ? -3.151 30.884 -1.637 1.00 73.81 316 ASP A CA 1
ATOM 2458 C C . ASP A 1 316 ? -3.467 29.979 -0.452 1.00 73.81 316 ASP A C 1
ATOM 2460 O O . ASP A 1 316 ? -4.531 30.035 0.170 1.00 73.81 316 ASP A O 1
ATOM 2464 N N . MET A 1 317 ? -2.531 29.077 -0.194 1.00 72.81 317 MET A N 1
ATOM 2465 C CA . MET A 1 317 ? -2.523 28.216 0.971 1.00 72.81 317 MET A CA 1
ATOM 2466 C C . MET A 1 317 ? -1.219 28.454 1.702 1.00 72.81 317 MET A C 1
ATOM 2468 O O . MET A 1 317 ? -0.147 28.259 1.127 1.00 72.81 317 MET A O 1
ATOM 2472 N N . ASP A 1 318 ? -1.336 28.851 2.962 1.00 76.69 318 ASP A N 1
ATOM 2473 C CA . ASP A 1 318 ? -0.216 28.815 3.882 1.00 76.69 318 ASP A CA 1
ATOM 2474 C C . ASP A 1 318 ? -0.063 27.376 4.385 1.00 76.69 318 ASP A C 1
ATOM 2476 O O . ASP A 1 318 ? -0.994 26.801 4.960 1.00 76.69 318 ASP A O 1
ATOM 2480 N N . VAL A 1 319 ? 1.070 26.759 4.061 1.00 76.81 319 VAL A N 1
ATOM 2481 C CA . VAL A 1 319 ? 1.383 25.386 4.454 1.00 76.81 319 VAL A CA 1
ATOM 2482 C C . VAL A 1 319 ? 2.507 25.468 5.480 1.00 76.81 319 VAL A C 1
ATOM 2484 O O . VAL A 1 319 ? 3.635 25.749 5.079 1.00 76.81 319 VAL A O 1
ATOM 2487 N N . PRO A 1 320 ? 2.217 25.232 6.770 1.00 81.56 320 PRO A N 1
ATOM 2488 C CA . PRO A 1 320 ? 3.214 25.369 7.822 1.00 81.56 320 PRO A CA 1
ATOM 2489 C C . PRO A 1 320 ? 4.320 24.318 7.676 1.00 81.56 320 PRO A C 1
ATOM 2491 O O . PRO A 1 320 ? 4.062 23.171 7.284 1.00 81.56 320 PRO A O 1
ATOM 2494 N N . ASP A 1 321 ? 5.550 24.688 8.030 1.00 82.19 321 ASP A N 1
ATOM 2495 C CA . ASP A 1 321 ? 6.713 23.794 7.981 1.00 82.19 321 ASP A CA 1
ATOM 2496 C C . ASP A 1 321 ? 6.506 22.560 8.870 1.00 82.19 321 ASP A C 1
ATOM 2498 O O . ASP A 1 321 ? 6.898 21.445 8.515 1.00 82.19 321 ASP A O 1
ATOM 2502 N N . GLU A 1 322 ? 5.790 22.721 9.982 1.00 86.75 322 GLU A N 1
ATOM 2503 C CA . GLU A 1 322 ? 5.411 21.647 10.894 1.00 86.75 322 GLU A CA 1
ATOM 2504 C C . GLU A 1 322 ? 4.615 20.548 10.182 1.00 86.75 322 GLU A C 1
ATOM 2506 O O . GLU A 1 322 ? 4.831 19.365 10.453 1.00 86.75 322 GLU A O 1
ATOM 2511 N N . LEU A 1 323 ? 3.739 20.897 9.228 1.00 84.94 323 LEU A N 1
ATOM 2512 C CA . LEU A 1 323 ? 2.999 19.898 8.453 1.00 84.94 323 LEU A CA 1
ATOM 2513 C C . LEU A 1 323 ? 3.958 19.070 7.598 1.00 84.94 323 LEU A C 1
ATOM 2515 O O . LEU A 1 323 ? 3.812 17.851 7.508 1.00 84.94 323 LEU A O 1
ATOM 2519 N N . THR A 1 324 ? 4.957 19.717 6.998 1.00 81.19 324 THR A N 1
ATOM 2520 C CA . THR A 1 324 ? 5.996 19.037 6.218 1.00 81.19 324 THR A CA 1
ATOM 2521 C C . THR A 1 324 ? 6.795 18.077 7.100 1.00 81.19 324 THR A C 1
ATOM 2523 O O . THR A 1 324 ? 7.058 16.942 6.693 1.00 81.19 324 THR A O 1
ATOM 2526 N N . VAL A 1 325 ? 7.123 18.484 8.331 1.00 84.75 325 VAL A N 1
ATOM 2527 C CA . VAL A 1 325 ? 7.790 17.619 9.315 1.00 84.75 325 VAL A CA 1
ATOM 2528 C C . VAL A 1 325 ? 6.914 16.418 9.677 1.00 84.75 325 VAL A C 1
ATOM 2530 O O . VAL A 1 325 ? 7.402 15.286 9.646 1.00 84.75 325 VAL A O 1
ATOM 2533 N N . MET A 1 326 ? 5.628 16.623 9.980 1.00 88.25 326 MET A N 1
ATOM 2534 C CA . MET A 1 326 ? 4.717 15.530 10.349 1.00 88.25 326 MET A CA 1
ATOM 2535 C C . MET A 1 326 ? 4.449 14.570 9.191 1.00 88.25 326 MET A C 1
ATOM 2537 O O . MET A 1 326 ? 4.475 13.355 9.388 1.00 88.25 326 MET A O 1
ATOM 2541 N N . ALA A 1 327 ? 4.297 15.082 7.969 1.00 84.31 327 ALA A N 1
ATOM 2542 C CA . ALA A 1 327 ? 4.205 14.258 6.768 1.00 84.31 327 ALA A CA 1
ATOM 2543 C C . ALA A 1 327 ? 5.483 13.428 6.554 1.00 84.31 327 ALA A C 1
ATOM 2545 O O . ALA A 1 327 ? 5.405 12.237 6.252 1.00 84.31 327 ALA A O 1
ATOM 2546 N N . GLY A 1 328 ? 6.660 14.025 6.778 1.00 83.19 328 GLY A N 1
ATOM 2547 C CA . GLY A 1 328 ? 7.941 13.320 6.738 1.00 83.19 328 GLY A CA 1
ATOM 2548 C C . GLY A 1 328 ? 8.049 12.218 7.795 1.00 83.19 328 GLY A C 1
ATOM 2549 O O . GLY A 1 328 ? 8.505 11.118 7.490 1.00 83.19 328 GLY A O 1
ATOM 2550 N N . ARG A 1 329 ? 7.577 12.465 9.025 1.00 88.12 329 ARG A N 1
ATOM 2551 C CA . ARG A 1 329 ? 7.519 11.444 10.087 1.00 88.12 329 ARG A CA 1
ATOM 2552 C C . ARG A 1 329 ? 6.575 10.298 9.730 1.00 88.12 329 ARG A C 1
ATOM 2554 O O . ARG A 1 329 ? 6.956 9.144 9.913 1.00 88.12 329 ARG A O 1
ATOM 2561 N N . ALA A 1 330 ? 5.395 10.600 9.190 1.00 86.81 330 ALA A N 1
ATOM 2562 C CA . ALA A 1 330 ? 4.442 9.590 8.735 1.00 86.81 330 ALA A CA 1
ATOM 2563 C C . ALA A 1 330 ? 5.041 8.714 7.622 1.00 86.81 330 ALA A C 1
ATOM 2565 O O . ALA A 1 330 ? 5.012 7.488 7.718 1.00 86.81 330 ALA A O 1
ATOM 2566 N N . ALA A 1 331 ? 5.670 9.334 6.618 1.00 82.75 331 ALA A N 1
ATOM 2567 C CA . ALA A 1 331 ? 6.364 8.619 5.548 1.00 82.75 331 ALA A CA 1
ATOM 2568 C C . ALA A 1 331 ? 7.517 7.757 6.083 1.00 82.75 331 ALA A C 1
ATOM 2570 O O . ALA A 1 331 ? 7.677 6.612 5.672 1.00 82.75 331 ALA A O 1
ATOM 2571 N N . TYR A 1 332 ? 8.290 8.275 7.038 1.00 85.06 332 TYR A N 1
ATOM 2572 C CA . TYR A 1 332 ? 9.383 7.542 7.670 1.00 85.06 332 TYR A CA 1
ATOM 2573 C C . TYR A 1 332 ? 8.895 6.339 8.493 1.00 85.06 332 TYR A C 1
ATOM 2575 O O . TYR A 1 332 ? 9.508 5.273 8.432 1.00 85.06 332 TYR A O 1
ATOM 2583 N N . ASN A 1 333 ? 7.790 6.477 9.235 1.00 87.38 333 ASN A N 1
ATOM 2584 C CA . ASN A 1 333 ? 7.162 5.362 9.948 1.00 87.38 333 ASN A CA 1
ATOM 2585 C C . ASN A 1 333 ? 6.708 4.271 8.978 1.00 87.38 333 ASN A C 1
ATOM 2587 O O . ASN A 1 333 ? 7.101 3.121 9.155 1.00 87.38 333 ASN A O 1
ATOM 2591 N N . ALA A 1 334 ? 5.967 4.641 7.930 1.00 84.44 334 ALA A N 1
ATOM 2592 C CA . ALA A 1 334 ? 5.530 3.704 6.901 1.00 84.44 334 ALA A CA 1
ATOM 2593 C C . ALA A 1 334 ? 6.728 3.012 6.230 1.00 84.44 334 ALA A C 1
ATOM 2595 O O . ALA A 1 334 ? 6.775 1.790 6.137 1.00 84.44 334 ALA A O 1
ATOM 2596 N N . PHE A 1 335 ? 7.744 3.772 5.815 1.00 83.25 335 PHE A N 1
ATOM 2597 C CA . PHE A 1 335 ? 8.922 3.214 5.153 1.00 83.25 335 PHE A CA 1
ATOM 2598 C C . PHE A 1 335 ? 9.668 2.210 6.041 1.00 83.25 335 PHE A C 1
ATOM 2600 O O . PHE A 1 335 ? 10.006 1.121 5.580 1.00 83.25 335 PHE A O 1
ATOM 2607 N N . SER A 1 336 ? 9.903 2.535 7.315 1.00 84.69 336 SER A N 1
ATOM 2608 C CA . SER A 1 336 ? 10.580 1.620 8.242 1.00 84.69 336 SER A CA 1
ATOM 2609 C C . SER A 1 336 ? 9.737 0.373 8.542 1.00 84.69 336 SER A C 1
ATOM 2611 O O . SER A 1 336 ? 10.275 -0.734 8.530 1.00 84.69 336 SER A O 1
ATOM 2613 N N . HIS A 1 337 ? 8.420 0.530 8.720 1.00 85.31 337 HIS A N 1
ATOM 2614 C CA . HIS A 1 337 ? 7.477 -0.582 8.911 1.00 85.31 337 HIS A CA 1
ATOM 2615 C C . HIS A 1 337 ? 7.482 -1.564 7.734 1.00 85.31 337 HIS A C 1
ATOM 2617 O O . HIS A 1 337 ? 7.501 -2.781 7.932 1.00 85.31 337 HIS A O 1
ATOM 2623 N N . TRP A 1 338 ? 7.517 -1.040 6.507 1.00 78.94 338 TRP A N 1
ATOM 2624 C CA . TRP A 1 338 ? 7.403 -1.852 5.297 1.00 78.94 338 TRP A CA 1
ATOM 2625 C C . TRP A 1 338 ? 8.707 -2.455 4.814 1.00 78.94 338 TRP A C 1
ATOM 2627 O O . TRP A 1 338 ? 8.727 -3.582 4.326 1.00 78.94 338 TRP A O 1
ATOM 2637 N N . THR A 1 339 ? 9.809 -1.725 4.940 1.00 75.56 339 THR A N 1
ATOM 2638 C CA . THR A 1 339 ? 11.108 -2.243 4.503 1.00 75.56 339 THR A CA 1
ATOM 2639 C C . THR A 1 339 ? 11.707 -3.229 5.497 1.00 75.56 339 THR A C 1
ATOM 2641 O O . THR A 1 339 ? 12.631 -3.956 5.133 1.00 75.56 339 THR A O 1
ATOM 2644 N N . GLY A 1 340 ? 11.243 -3.226 6.754 1.00 74.31 340 GLY A N 1
ATOM 2645 C CA . GLY A 1 340 ? 11.850 -3.993 7.845 1.00 74.31 340 GLY A CA 1
ATOM 2646 C C . GLY A 1 340 ? 13.302 -3.589 8.132 1.00 74.31 340 GLY A C 1
ATOM 2647 O O . GLY A 1 340 ? 13.994 -4.254 8.902 1.00 74.31 340 GLY A O 1
ATOM 2648 N N . CYS A 1 341 ? 13.783 -2.515 7.498 1.00 77.81 341 CYS A N 1
ATOM 2649 C CA . CYS A 1 341 ? 15.104 -1.973 7.736 1.00 77.81 341 CYS A CA 1
ATOM 2650 C C . CYS A 1 341 ? 15.136 -1.309 9.110 1.00 77.81 341 CYS A C 1
ATOM 2652 O O . CYS A 1 341 ? 14.157 -0.706 9.558 1.00 77.81 341 CYS A O 1
ATOM 2654 N N . ASP A 1 342 ? 16.308 -1.361 9.742 1.00 81.94 342 ASP A N 1
ATOM 2655 C CA . ASP A 1 342 ? 16.581 -0.557 10.928 1.00 81.94 342 ASP A CA 1
ATOM 2656 C C . ASP A 1 342 ? 16.219 0.915 10.670 1.00 81.94 342 ASP A C 1
ATOM 2658 O O . ASP A 1 342 ? 16.360 1.410 9.548 1.00 81.94 342 ASP A O 1
ATOM 2662 N N . ARG A 1 343 ? 15.728 1.609 11.697 1.00 81.94 343 ARG A N 1
ATOM 2663 C CA . ARG A 1 343 ? 15.271 2.995 11.587 1.00 81.94 343 ARG A CA 1
ATOM 2664 C C . ARG A 1 343 ? 16.359 3.929 11.055 1.00 81.94 343 ARG A C 1
ATOM 2666 O O . ARG A 1 343 ? 16.105 4.656 10.097 1.00 81.94 343 ARG A O 1
ATOM 2673 N N . GLU A 1 344 ? 17.578 3.872 11.583 1.00 82.44 344 GLU A N 1
ATOM 2674 C CA . GLU A 1 344 ? 18.655 4.750 11.109 1.00 82.44 344 GLU A CA 1
ATOM 2675 C C . GLU A 1 344 ? 19.010 4.438 9.654 1.00 82.44 344 GLU A C 1
ATOM 2677 O O . GLU A 1 344 ? 19.114 5.343 8.825 1.00 82.44 344 GLU A O 1
ATOM 2682 N N . ARG A 1 345 ? 19.041 3.151 9.289 1.00 81.12 345 ARG A N 1
ATOM 2683 C CA . ARG A 1 345 ? 19.232 2.765 7.887 1.00 81.12 345 ARG A CA 1
ATOM 2684 C C . ARG A 1 345 ? 18.085 3.236 6.990 1.00 81.12 345 ARG A C 1
ATOM 2686 O O . ARG A 1 345 ? 18.318 3.660 5.863 1.00 81.12 345 ARG A O 1
ATOM 2693 N N . SER A 1 346 ? 16.853 3.169 7.482 1.00 81.12 346 SER A N 1
ATOM 2694 C CA . SER A 1 346 ? 15.654 3.631 6.784 1.00 81.12 346 SER A CA 1
ATOM 2695 C C . SER A 1 346 ? 15.706 5.133 6.528 1.00 81.12 346 SER A C 1
ATOM 2697 O O . SER A 1 346 ? 15.328 5.578 5.450 1.00 81.12 346 SER A O 1
ATOM 2699 N N . LYS A 1 347 ? 16.218 5.913 7.486 1.00 78.00 347 LYS A N 1
ATOM 2700 C CA . LYS A 1 347 ? 16.431 7.354 7.336 1.00 78.00 347 LYS A CA 1
ATOM 2701 C C . LYS A 1 347 ? 17.436 7.649 6.224 1.00 78.00 347 LYS A C 1
ATOM 2703 O O . LYS A 1 347 ? 17.135 8.465 5.358 1.00 78.00 347 LYS A O 1
ATOM 2708 N N . ASP A 1 348 ? 18.574 6.957 6.206 1.00 74.44 348 ASP A N 1
ATOM 2709 C CA . ASP A 1 348 ? 19.571 7.120 5.141 1.00 74.44 348 ASP A CA 1
ATOM 2710 C C . ASP A 1 348 ? 18.981 6.798 3.764 1.00 74.44 348 ASP A C 1
ATOM 2712 O O . ASP A 1 348 ? 19.176 7.551 2.815 1.00 74.44 348 ASP A O 1
ATOM 2716 N N . LEU A 1 349 ? 18.226 5.698 3.662 1.00 72.25 349 LEU A N 1
ATOM 2717 C CA . LEU A 1 349 ? 17.591 5.263 2.415 1.00 72.25 349 LEU A CA 1
ATOM 2718 C C . LEU A 1 349 ? 16.499 6.230 1.939 1.00 72.25 349 LEU A C 1
ATOM 2720 O O . LEU A 1 349 ? 16.396 6.473 0.741 1.00 72.25 349 LEU A O 1
ATOM 2724 N N . LEU A 1 350 ? 15.715 6.803 2.858 1.00 70.88 350 LEU A N 1
ATOM 2725 C CA . LEU A 1 350 ? 14.674 7.783 2.535 1.00 70.88 350 LEU A CA 1
ATOM 2726 C C . LEU A 1 350 ? 15.269 9.120 2.053 1.00 70.88 350 LEU A C 1
ATOM 2728 O O . LEU A 1 350 ? 14.630 9.845 1.300 1.00 70.88 350 LEU A O 1
ATOM 2732 N N . ILE A 1 351 ? 16.486 9.462 2.491 1.00 66.94 351 ILE A N 1
ATOM 2733 C CA . ILE A 1 351 ? 17.159 10.727 2.149 1.00 66.94 351 ILE A CA 1
ATOM 2734 C C . ILE A 1 351 ? 18.050 10.587 0.901 1.00 66.94 351 ILE A C 1
ATOM 2736 O O . ILE A 1 351 ? 18.382 11.595 0.277 1.00 66.94 351 ILE A O 1
ATOM 2740 N N . LEU A 1 352 ? 18.408 9.357 0.510 1.00 52.59 352 LEU A N 1
ATOM 2741 C CA . LEU A 1 352 ? 19.493 9.054 -0.432 1.00 52.59 352 LEU A CA 1
ATOM 2742 C C . LEU A 1 352 ? 19.342 9.687 -1.829 1.00 52.59 352 LEU A C 1
ATOM 2744 O O . LEU A 1 352 ? 20.354 9.874 -2.495 1.00 52.59 352 LEU A O 1
ATOM 2748 N N . ASP A 1 353 ? 18.134 10.090 -2.240 1.00 50.34 353 ASP A N 1
ATOM 2749 C CA . ASP A 1 353 ? 17.869 10.681 -3.564 1.00 50.34 353 ASP A CA 1
ATOM 2750 C C . ASP A 1 353 ? 16.895 11.882 -3.558 1.00 50.34 353 ASP A C 1
ATOM 2752 O O . ASP A 1 353 ? 16.407 12.307 -4.613 1.00 50.34 353 ASP A O 1
ATOM 2756 N N . ARG A 1 354 ? 16.617 12.482 -2.392 1.00 56.03 354 ARG A N 1
ATOM 2757 C CA . ARG A 1 354 ? 15.598 13.539 -2.291 1.00 56.03 354 ARG A CA 1
ATOM 2758 C C . ARG A 1 354 ? 16.114 14.879 -2.823 1.00 56.03 354 ARG A C 1
ATOM 2760 O O . ARG A 1 354 ? 17.044 15.472 -2.271 1.00 56.03 354 ARG A O 1
ATOM 2767 N N . ILE A 1 355 ? 15.467 15.425 -3.857 1.00 53.38 355 ILE A N 1
ATOM 2768 C CA . ILE A 1 355 ? 15.581 16.857 -4.165 1.00 53.38 355 ILE A CA 1
ATOM 2769 C C . ILE A 1 355 ? 14.631 17.591 -3.228 1.00 53.38 355 ILE A C 1
ATOM 2771 O O . ILE A 1 355 ? 13.429 17.676 -3.483 1.00 53.38 355 ILE A O 1
ATOM 2775 N N . ASP A 1 356 ? 15.169 18.154 -2.152 1.00 56.00 356 ASP A N 1
ATOM 2776 C CA . ASP A 1 356 ? 14.387 19.037 -1.299 1.00 56.00 356 ASP A CA 1
ATOM 2777 C C . ASP A 1 356 ? 14.082 20.347 -2.042 1.00 56.00 356 ASP A C 1
ATOM 2779 O O . ASP A 1 356 ? 14.888 21.274 -2.084 1.00 56.00 356 ASP A O 1
ATOM 2783 N N . VAL A 1 357 ? 12.903 20.424 -2.658 1.00 50.03 357 VAL A N 1
ATOM 2784 C CA . VAL A 1 357 ? 12.421 21.617 -3.370 1.00 50.03 357 VAL A CA 1
ATOM 2785 C C . VAL A 1 357 ? 12.111 22.797 -2.447 1.00 50.03 357 VAL A C 1
ATOM 2787 O O . VAL A 1 357 ? 11.865 23.895 -2.953 1.00 50.03 357 VAL A O 1
ATOM 2790 N N . LEU A 1 358 ? 12.079 22.574 -1.131 1.00 44.22 358 LEU A N 1
ATOM 2791 C CA . LEU A 1 358 ? 11.829 23.593 -0.115 1.00 44.22 358 LEU A CA 1
ATOM 2792 C C . LEU A 1 358 ? 13.135 24.215 0.403 1.00 44.22 358 LEU A C 1
ATOM 2794 O O . LEU A 1 358 ? 13.098 25.308 0.961 1.00 44.22 358 LEU A O 1
ATOM 2798 N N . THR A 1 359 ? 14.294 23.600 0.140 1.00 51.72 359 THR A N 1
ATOM 2799 C CA . THR A 1 359 ? 15.601 24.232 0.395 1.00 51.72 359 THR A CA 1
ATOM 2800 C C . THR A 1 359 ? 15.908 25.357 -0.602 1.00 51.72 359 THR A C 1
ATOM 2802 O O . THR A 1 359 ? 15.419 25.332 -1.743 1.00 51.72 359 THR A O 1
ATOM 2805 N N . PRO A 1 360 ? 16.750 26.344 -0.223 1.00 49.41 360 PRO A N 1
ATOM 2806 C CA . PRO A 1 360 ? 17.260 27.340 -1.161 1.00 49.41 360 PRO A CA 1
ATOM 2807 C C . PRO A 1 360 ? 17.831 26.666 -2.417 1.00 49.41 360 PRO A C 1
ATOM 2809 O O . PRO A 1 360 ? 18.624 25.732 -2.332 1.00 49.41 360 PRO A O 1
ATOM 2812 N N . ASN A 1 361 ? 17.405 27.124 -3.597 1.00 58.12 361 ASN A N 1
ATOM 2813 C CA . ASN A 1 361 ? 17.754 26.573 -4.917 1.00 58.12 361 ASN A CA 1
ATOM 2814 C C . ASN A 1 361 ? 17.213 25.160 -5.230 1.00 58.12 361 ASN A C 1
ATOM 2816 O O . ASN A 1 361 ? 17.437 24.650 -6.330 1.00 58.12 361 ASN A O 1
ATOM 2820 N N . GLY A 1 362 ? 16.429 24.533 -4.347 1.00 58.59 362 GLY A N 1
ATOM 2821 C CA . GLY A 1 362 ? 15.817 23.221 -4.587 1.00 58.59 362 GLY A CA 1
ATOM 2822 C C . GLY A 1 362 ? 14.910 23.192 -5.824 1.00 58.59 362 GLY A C 1
ATOM 2823 O O . GLY A 1 362 ? 14.999 22.292 -6.664 1.00 58.59 362 GLY A O 1
ATOM 2824 N N . LYS A 1 363 ? 14.089 24.237 -6.010 1.00 63.56 363 LYS A N 1
ATOM 2825 C CA . LYS A 1 363 ? 13.260 24.415 -7.221 1.00 63.56 363 LYS A CA 1
ATOM 2826 C C . LYS A 1 363 ? 14.094 24.585 -8.491 1.00 63.56 363 LYS A C 1
ATOM 2828 O O . LYS A 1 363 ? 13.684 24.116 -9.551 1.00 63.56 363 LYS A O 1
ATOM 2833 N N . GLU A 1 364 ? 15.245 25.244 -8.406 1.00 67.12 364 GLU A N 1
ATOM 2834 C CA . GLU A 1 364 ? 16.150 25.422 -9.545 1.00 67.12 364 GLU A CA 1
ATOM 2835 C C . GLU A 1 364 ? 16.850 24.116 -9.906 1.00 67.12 364 GLU A C 1
ATOM 2837 O O . GLU A 1 364 ? 16.912 23.765 -11.082 1.00 67.12 364 GLU A O 1
ATOM 2842 N N . ARG A 1 365 ? 17.292 23.347 -8.904 1.00 63.25 365 ARG A N 1
ATOM 2843 C CA . ARG A 1 365 ? 17.863 22.009 -9.094 1.00 63.25 365 ARG A CA 1
ATOM 2844 C C . ARG A 1 365 ? 16.858 21.063 -9.748 1.00 63.25 365 ARG A C 1
ATOM 2846 O O . ARG A 1 365 ? 17.211 20.368 -10.698 1.00 63.25 365 ARG A O 1
ATOM 2853 N N . LEU A 1 366 ? 15.595 21.095 -9.313 1.00 63.50 366 LEU A N 1
ATOM 285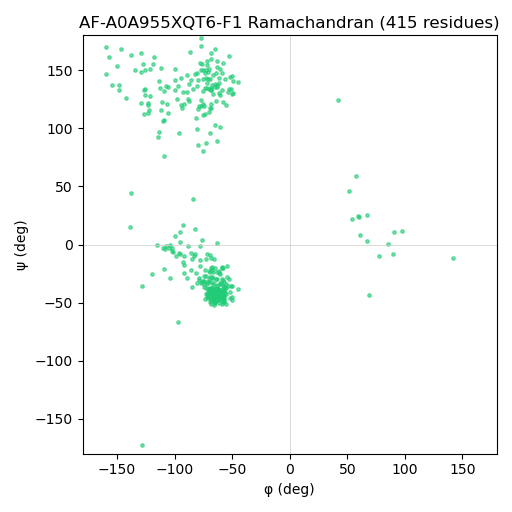4 C CA . LEU A 1 366 ? 14.521 20.328 -9.948 1.00 63.50 366 LEU A CA 1
ATOM 2855 C C . LEU A 1 366 ? 14.292 20.756 -11.406 1.00 63.50 366 LEU A C 1
ATOM 2857 O O . LEU A 1 366 ? 14.133 19.898 -12.274 1.00 63.50 366 LEU A O 1
ATOM 2861 N N . ARG A 1 367 ? 14.261 22.067 -11.691 1.00 67.75 367 ARG A N 1
ATOM 2862 C CA . ARG A 1 367 ? 14.118 22.582 -13.065 1.00 67.75 367 ARG A CA 1
ATOM 2863 C C . ARG A 1 367 ? 15.284 22.138 -13.945 1.00 67.75 367 ARG A C 1
ATOM 2865 O O . ARG A 1 367 ? 15.034 21.594 -15.010 1.00 67.75 367 ARG A O 1
ATOM 2872 N N . ARG A 1 368 ? 16.521 22.256 -13.455 1.00 68.94 368 ARG A N 1
ATOM 2873 C CA . ARG A 1 368 ? 17.729 21.817 -14.163 1.00 68.94 368 ARG A CA 1
ATOM 2874 C C . ARG A 1 368 ? 17.678 20.332 -14.508 1.00 68.94 368 ARG A C 1
ATOM 2876 O O . ARG A 1 368 ? 17.845 19.982 -15.665 1.00 68.94 368 ARG A O 1
ATOM 2883 N N . ILE A 1 369 ? 17.349 19.474 -13.542 1.00 64.50 369 ILE A N 1
ATOM 2884 C CA . ILE A 1 369 ? 17.206 18.029 -13.784 1.00 64.50 369 ILE A CA 1
ATOM 2885 C C . ILE A 1 369 ? 16.082 17.751 -14.787 1.00 64.50 369 ILE A C 1
ATOM 2887 O O . ILE A 1 369 ? 16.217 16.885 -15.648 1.00 64.50 369 ILE A O 1
ATOM 2891 N N . ARG A 1 370 ? 14.970 18.496 -14.730 1.00 63.19 370 ARG A N 1
ATOM 2892 C CA . ARG A 1 370 ? 13.893 18.375 -15.723 1.00 63.19 370 ARG A CA 1
ATOM 2893 C C . ARG A 1 370 ? 14.378 18.721 -17.131 1.00 63.19 370 ARG A C 1
ATOM 2895 O O . ARG A 1 370 ? 13.998 18.029 -18.076 1.00 63.19 370 ARG A O 1
ATOM 2902 N N . ASP A 1 371 ? 15.171 19.776 -17.258 1.00 70.19 371 ASP A N 1
ATOM 2903 C CA . ASP A 1 371 ? 15.694 20.246 -18.537 1.00 70.19 371 ASP A CA 1
ATOM 2904 C C . ASP A 1 371 ? 16.754 19.268 -19.075 1.00 70.19 371 ASP A C 1
ATOM 2906 O O . ASP A 1 371 ? 16.622 18.812 -20.210 1.00 70.19 371 ASP A O 1
ATOM 2910 N N . GLU A 1 372 ? 17.682 18.795 -18.234 1.00 65.81 372 GLU A N 1
ATOM 2911 C CA . GLU A 1 372 ? 18.662 17.743 -18.558 1.00 65.81 372 GLU A CA 1
ATOM 2912 C C . GLU A 1 372 ? 17.985 16.438 -19.013 1.00 65.81 372 GLU A C 1
ATOM 2914 O O . GLU A 1 372 ? 18.347 15.860 -20.039 1.00 65.81 372 GLU A O 1
ATOM 2919 N N . LEU A 1 373 ? 16.946 15.974 -18.305 1.00 61.38 373 LEU A N 1
ATOM 2920 C CA . LEU A 1 373 ? 16.156 14.808 -18.724 1.00 61.38 373 LEU A CA 1
ATOM 2921 C C . LEU A 1 373 ? 15.459 15.045 -20.072 1.00 61.38 373 LEU A C 1
ATOM 2923 O O . LEU A 1 373 ? 15.306 14.109 -20.865 1.00 61.38 373 LEU A O 1
ATOM 2927 N N . GLY A 1 374 ? 15.028 16.282 -20.336 1.00 63.53 374 GLY A N 1
ATOM 2928 C CA . GLY A 1 374 ? 14.465 16.706 -21.615 1.00 63.53 374 GLY A CA 1
ATOM 2929 C C . GLY A 1 374 ? 15.482 16.616 -22.752 1.00 63.53 374 GLY A C 1
ATOM 2930 O O . GLY A 1 374 ? 15.178 16.024 -23.791 1.00 63.53 374 GLY A O 1
ATOM 2931 N N . GLU A 1 375 ? 16.690 17.130 -22.531 1.00 70.06 375 GLU A N 1
ATOM 2932 C CA . GLU A 1 375 ? 17.808 17.089 -23.476 1.00 70.06 375 GLU A CA 1
ATOM 2933 C C . GLU A 1 375 ? 18.276 15.658 -23.753 1.00 70.06 375 GLU A C 1
ATOM 2935 O O . GLU A 1 375 ? 18.432 15.273 -24.915 1.00 70.06 375 GLU A O 1
ATOM 2940 N N . ILE A 1 376 ? 18.425 14.832 -22.711 1.00 64.31 376 ILE A N 1
ATOM 2941 C CA . ILE A 1 376 ? 18.770 13.409 -22.837 1.00 64.31 376 ILE A CA 1
ATOM 2942 C C . ILE A 1 376 ? 17.711 12.681 -23.668 1.00 64.31 376 ILE A C 1
ATOM 2944 O O . ILE A 1 376 ? 18.051 11.924 -24.582 1.00 64.31 376 ILE A O 1
ATOM 2948 N N . ALA A 1 377 ? 16.424 12.922 -23.400 1.00 61.47 377 ALA A N 1
ATOM 2949 C CA . ALA A 1 377 ? 15.342 12.326 -24.176 1.00 61.47 377 ALA A CA 1
ATOM 2950 C C . ALA A 1 377 ? 15.391 12.757 -25.653 1.00 61.47 377 ALA A C 1
ATOM 2952 O O . ALA A 1 377 ? 15.196 11.925 -26.543 1.00 61.47 377 ALA A O 1
ATOM 2953 N N . ASP A 1 378 ? 15.691 14.027 -25.933 1.00 65.69 378 ASP A N 1
ATOM 2954 C CA . ASP A 1 378 ? 15.841 14.531 -27.300 1.00 65.69 378 ASP A CA 1
ATOM 2955 C C . ASP A 1 378 ? 17.069 13.945 -28.010 1.00 65.69 378 ASP A C 1
ATOM 2957 O O . ASP A 1 378 ? 16.984 13.576 -29.186 1.00 65.69 378 ASP A O 1
ATOM 2961 N N . LEU A 1 379 ? 18.188 13.774 -27.302 1.00 68.19 379 LEU A N 1
ATOM 2962 C CA . LEU A 1 379 ? 19.391 13.120 -27.817 1.00 68.19 379 LEU A CA 1
ATOM 2963 C C . LEU A 1 379 ? 19.127 11.646 -28.161 1.00 68.19 379 LEU A C 1
ATOM 2965 O O . LEU A 1 379 ? 19.506 11.185 -29.240 1.00 68.19 379 LEU A O 1
ATOM 2969 N N . ILE A 1 380 ? 18.439 10.919 -27.275 1.00 62.06 380 ILE A N 1
ATOM 2970 C CA . ILE A 1 380 ? 18.013 9.53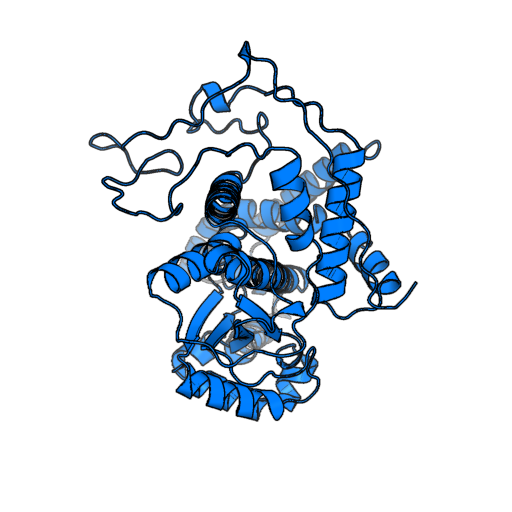1 -27.497 1.00 62.06 380 ILE A CA 1
ATOM 2971 C C . ILE A 1 380 ? 17.139 9.440 -28.748 1.00 62.06 380 ILE A C 1
ATOM 2973 O O . ILE A 1 380 ? 17.367 8.569 -29.585 1.00 62.06 380 ILE A O 1
ATOM 2977 N N . MET A 1 381 ? 16.165 10.343 -28.909 1.00 63.12 381 MET A N 1
ATOM 2978 C CA . MET A 1 381 ? 15.300 10.340 -30.090 1.00 63.12 381 MET A CA 1
ATOM 2979 C C . MET A 1 381 ? 16.076 10.596 -31.382 1.00 63.12 381 MET A C 1
ATOM 2981 O O . MET A 1 381 ? 15.823 9.916 -32.375 1.00 63.12 381 MET A O 1
ATOM 2985 N N . LYS A 1 382 ? 17.031 11.534 -31.371 1.00 66.62 382 LYS A N 1
ATOM 2986 C CA . LYS A 1 382 ? 17.889 11.832 -32.530 1.00 66.62 382 LYS A CA 1
ATOM 2987 C C . LYS A 1 382 ? 18.809 10.666 -32.900 1.00 66.62 382 LYS A C 1
ATOM 2989 O O . LYS A 1 382 ? 19.113 10.489 -34.073 1.00 66.62 382 LYS A O 1
ATOM 2994 N N . ARG A 1 383 ? 19.262 9.888 -31.912 1.00 62.56 383 ARG A N 1
ATOM 2995 C CA . ARG A 1 383 ? 20.208 8.771 -32.091 1.00 62.56 383 ARG A CA 1
ATOM 2996 C C . ARG A 1 383 ? 19.545 7.394 -32.135 1.00 62.56 383 ARG A C 1
ATOM 2998 O O . ARG A 1 383 ? 20.255 6.389 -32.128 1.00 62.56 383 ARG A O 1
ATOM 3005 N N . MET A 1 384 ? 18.213 7.320 -32.170 1.00 58.50 384 MET A N 1
ATOM 3006 C CA . MET A 1 384 ? 17.524 6.037 -32.274 1.00 58.50 384 MET A CA 1
ATOM 3007 C C . MET A 1 384 ? 17.934 5.324 -33.573 1.00 58.50 384 MET A C 1
ATOM 3009 O O . MET A 1 384 ? 17.848 5.925 -34.646 1.00 58.50 384 MET A O 1
ATOM 3013 N N . PRO A 1 385 ? 18.356 4.051 -33.506 1.00 53.59 385 PRO A N 1
ATOM 3014 C CA . PRO A 1 385 ? 18.737 3.297 -34.690 1.00 53.59 385 PRO A CA 1
ATOM 3015 C C . PRO A 1 385 ? 17.528 3.079 -35.612 1.00 53.59 385 PRO A C 1
ATOM 3017 O O . PRO A 1 385 ? 16.688 2.217 -35.369 1.00 53.59 385 PRO A O 1
ATOM 3020 N N . LEU A 1 386 ? 17.457 3.860 -36.694 1.00 54.31 386 LEU A N 1
ATOM 3021 C CA . LEU A 1 386 ? 16.398 3.785 -37.713 1.00 54.31 386 LEU A CA 1
ATOM 3022 C C . LEU A 1 386 ? 16.455 2.502 -38.563 1.00 54.31 386 LEU A C 1
ATOM 3024 O O . LEU A 1 386 ? 15.531 2.231 -39.322 1.00 54.31 386 LEU A O 1
ATOM 3028 N N . TRP A 1 387 ? 17.525 1.712 -38.433 1.00 50.78 387 TRP A N 1
ATOM 3029 C CA . TRP A 1 387 ? 17.713 0.444 -39.142 1.00 50.78 387 TRP A CA 1
ATOM 3030 C C . TRP A 1 387 ? 16.906 -0.718 -38.544 1.00 50.78 387 TRP A C 1
ATOM 3032 O O . TRP A 1 387 ? 16.767 -1.755 -39.188 1.00 50.78 387 TRP A O 1
ATOM 3042 N N . ALA A 1 388 ? 16.353 -0.564 -37.335 1.00 47.09 388 ALA A N 1
ATOM 3043 C CA . ALA A 1 388 ? 15.407 -1.518 -36.766 1.00 47.09 388 ALA A CA 1
ATOM 3044 C C . ALA A 1 388 ? 14.039 -1.353 -37.456 1.00 47.09 388 ALA A C 1
ATOM 3046 O O . ALA A 1 388 ? 13.170 -0.663 -36.939 1.00 47.09 388 ALA A O 1
ATOM 3047 N N . ASP A 1 389 ? 13.915 -1.953 -38.641 1.00 41.97 389 ASP A N 1
ATOM 3048 C CA . ASP A 1 389 ? 12.725 -2.242 -39.458 1.00 41.97 389 ASP A CA 1
ATOM 3049 C C . ASP A 1 389 ? 11.639 -1.145 -39.580 1.00 41.97 389 ASP A C 1
ATOM 3051 O O . ASP A 1 389 ? 11.044 -0.718 -38.596 1.00 41.97 389 ASP A O 1
ATOM 3055 N N . LEU A 1 390 ? 11.280 -0.738 -40.803 1.00 44.88 390 LEU A N 1
ATOM 3056 C CA . LEU A 1 390 ? 10.290 0.320 -41.117 1.00 44.88 390 LEU A CA 1
ATOM 3057 C C . LEU A 1 390 ? 8.956 0.277 -40.316 1.00 44.88 390 LEU A C 1
ATOM 3059 O O . LEU A 1 390 ? 8.463 1.350 -39.933 1.00 44.88 390 LEU A O 1
ATOM 3063 N N . PRO A 1 391 ? 8.360 -0.897 -40.009 1.00 45.31 391 PRO A N 1
ATOM 3064 C CA . PRO A 1 391 ? 7.180 -0.998 -39.141 1.00 45.31 391 PRO A CA 1
ATOM 3065 C C . PRO A 1 391 ? 7.500 -0.679 -37.674 1.00 45.31 391 PRO A C 1
ATOM 3067 O O . PRO A 1 391 ? 6.736 0.015 -36.994 1.00 45.31 391 PRO A O 1
ATOM 3070 N N . THR A 1 392 ? 8.655 -1.147 -37.200 1.00 49.00 392 THR A N 1
ATOM 3071 C CA . THR A 1 392 ? 9.173 -0.906 -35.854 1.00 49.00 392 THR A CA 1
ATOM 3072 C C . THR A 1 392 ? 9.570 0.563 -35.733 1.00 49.00 392 THR A C 1
ATOM 3074 O O . THR A 1 392 ? 9.033 1.236 -34.869 1.00 49.00 392 THR A O 1
ATOM 3077 N N . GLY A 1 393 ? 10.333 1.140 -36.664 1.00 47.94 393 GLY A N 1
ATOM 3078 C CA . GLY A 1 393 ? 10.664 2.571 -36.711 1.00 47.94 393 GLY A CA 1
ATOM 3079 C C . GLY A 1 393 ? 9.447 3.503 -36.592 1.00 47.94 393 GLY A C 1
ATOM 3080 O O . GLY A 1 393 ? 9.434 4.386 -35.735 1.00 47.94 393 GLY A O 1
ATOM 3081 N N . LYS A 1 394 ? 8.361 3.265 -37.348 1.00 50.97 394 LYS A N 1
ATOM 3082 C CA . LYS A 1 394 ? 7.111 4.051 -37.224 1.00 50.97 394 LYS A CA 1
ATOM 3083 C C . LYS A 1 394 ? 6.412 3.857 -35.871 1.00 50.97 394 LYS A C 1
ATOM 3085 O O . LYS A 1 394 ? 5.918 4.829 -35.286 1.00 50.97 394 LYS A O 1
ATOM 3090 N N . ALA A 1 395 ? 6.373 2.630 -35.346 1.00 52.25 395 ALA A N 1
ATOM 3091 C CA . ALA A 1 395 ? 5.831 2.348 -34.015 1.00 52.25 395 ALA A CA 1
ATOM 3092 C C . ALA A 1 395 ? 6.679 2.988 -32.898 1.00 52.25 395 ALA A C 1
ATOM 3094 O O . ALA A 1 395 ? 6.130 3.512 -31.927 1.00 52.25 395 ALA A O 1
ATOM 3095 N N . LEU A 1 396 ? 8.000 3.001 -33.058 1.00 51.19 396 LEU A N 1
ATOM 3096 C CA . LEU A 1 396 ? 8.982 3.554 -32.134 1.00 51.19 396 LEU A CA 1
ATOM 3097 C C . LEU A 1 396 ? 8.927 5.088 -32.127 1.00 51.19 396 LEU A C 1
ATOM 3099 O O . LEU A 1 396 ? 8.800 5.666 -31.052 1.00 51.19 396 LEU A O 1
ATOM 3103 N N . SER A 1 397 ? 8.871 5.761 -33.282 1.00 54.19 397 SER A N 1
ATOM 3104 C CA . SER A 1 397 ? 8.738 7.228 -33.359 1.00 54.19 397 SER A CA 1
ATOM 3105 C C . SER A 1 397 ? 7.412 7.744 -32.783 1.00 54.19 397 SER A C 1
ATOM 3107 O O . SER A 1 397 ? 7.393 8.742 -32.058 1.00 54.19 397 SER A O 1
ATOM 3109 N N . ARG A 1 398 ? 6.289 7.051 -33.038 1.00 56.28 398 ARG A N 1
ATOM 3110 C CA . ARG A 1 398 ? 4.973 7.413 -32.469 1.00 56.28 398 ARG A CA 1
ATOM 3111 C C . ARG A 1 398 ? 4.931 7.228 -30.947 1.00 56.28 398 ARG A C 1
ATOM 3113 O O . ARG A 1 398 ? 4.289 8.012 -30.246 1.00 56.28 398 ARG A O 1
ATOM 3120 N N . ASN A 1 399 ? 5.623 6.214 -30.430 1.00 53.53 399 ASN A N 1
ATOM 3121 C CA . ASN A 1 399 ? 5.696 5.929 -28.998 1.00 53.53 399 ASN A CA 1
ATOM 3122 C C . ASN A 1 399 ? 6.790 6.725 -28.272 1.00 53.53 399 ASN A C 1
ATOM 3124 O O . ASN A 1 399 ? 6.647 6.954 -27.075 1.00 53.53 399 ASN A O 1
ATOM 3128 N N . ALA A 1 400 ? 7.815 7.225 -28.966 1.00 53.72 400 ALA A N 1
ATOM 3129 C CA . ALA A 1 400 ? 8.883 8.037 -28.386 1.00 53.72 400 ALA A CA 1
ATOM 3130 C C . ALA A 1 400 ? 8.374 9.383 -27.843 1.00 53.72 400 ALA A C 1
ATOM 3132 O O . ALA A 1 400 ? 8.722 9.754 -26.727 1.00 53.72 400 ALA A O 1
ATOM 3133 N N . LYS A 1 401 ? 7.451 10.068 -28.540 1.00 54.84 401 LYS A N 1
ATOM 3134 C CA . LYS A 1 401 ? 6.807 11.295 -28.015 1.00 54.84 401 LYS A CA 1
ATOM 3135 C C . LYS A 1 401 ? 5.965 11.034 -26.755 1.00 54.84 401 LYS A C 1
ATOM 3137 O O . LYS A 1 401 ? 5.975 11.839 -25.827 1.00 54.84 401 LYS A O 1
ATOM 3142 N N . ARG A 1 402 ? 5.260 9.895 -26.688 1.00 52.94 402 ARG A N 1
ATOM 3143 C CA . ARG A 1 402 ? 4.549 9.452 -25.468 1.00 52.94 402 ARG A CA 1
ATOM 3144 C C . ARG A 1 402 ? 5.534 9.070 -24.355 1.00 52.94 402 ARG A C 1
ATOM 3146 O O . ARG A 1 402 ? 5.295 9.387 -23.193 1.00 52.94 402 ARG A O 1
ATOM 3153 N N . GLY A 1 403 ? 6.652 8.456 -24.735 1.00 49.53 403 GLY A N 1
ATOM 3154 C CA . GLY A 1 403 ? 7.786 8.110 -23.886 1.00 49.53 403 GLY A CA 1
ATOM 3155 C C . GLY A 1 403 ? 8.478 9.324 -23.273 1.00 49.53 403 GLY A C 1
ATOM 3156 O O . GLY A 1 403 ? 8.737 9.298 -22.083 1.00 49.53 403 GLY A O 1
ATOM 3157 N N . LYS A 1 404 ? 8.669 10.426 -24.013 1.00 53.69 404 LYS A N 1
ATOM 3158 C CA . LYS A 1 404 ? 9.247 11.685 -23.499 1.00 53.69 404 LYS A CA 1
ATOM 3159 C C . LYS A 1 404 ? 8.452 12.229 -22.308 1.00 53.69 404 LYS A C 1
ATOM 3161 O O . LYS A 1 404 ? 9.030 12.575 -21.283 1.00 53.69 404 LYS A O 1
ATOM 3166 N N . LYS A 1 405 ? 7.116 12.223 -22.399 1.00 52.38 405 LYS A N 1
ATOM 3167 C CA . LYS A 1 405 ? 6.235 12.602 -21.280 1.00 52.38 405 LYS A CA 1
ATOM 3168 C C . LYS A 1 405 ? 6.339 11.614 -20.112 1.00 52.38 405 LYS A C 1
ATOM 3170 O O . LYS A 1 405 ? 6.356 12.041 -18.965 1.00 52.38 405 LYS A O 1
ATOM 3175 N N . ALA A 1 406 ? 6.423 10.313 -20.389 1.00 48.31 406 ALA A N 1
ATOM 3176 C CA . ALA A 1 406 ? 6.563 9.285 -19.358 1.00 48.31 406 ALA A CA 1
ATOM 3177 C C . ALA A 1 406 ? 7.938 9.306 -18.661 1.00 48.31 406 ALA A C 1
ATOM 3179 O O . ALA A 1 406 ? 7.978 9.137 -17.453 1.00 48.31 406 ALA A O 1
ATOM 3180 N N . PHE A 1 407 ? 9.034 9.560 -19.382 1.00 46.94 407 PHE A N 1
ATOM 3181 C CA . PHE A 1 407 ? 10.403 9.658 -18.864 1.00 46.94 407 PHE A CA 1
ATOM 3182 C C . PHE A 1 407 ? 10.596 10.924 -18.028 1.00 46.94 407 PHE A C 1
ATOM 3184 O O . PHE A 1 407 ? 11.125 10.849 -16.926 1.00 46.94 407 PHE A O 1
ATOM 3191 N N . ALA A 1 408 ? 10.062 12.060 -18.489 1.00 46.34 408 ALA A N 1
ATOM 3192 C CA . ALA A 1 408 ? 10.037 13.290 -17.703 1.00 46.34 408 ALA A CA 1
ATOM 3193 C C . ALA A 1 408 ? 9.213 13.133 -16.408 1.00 46.34 408 ALA A C 1
ATOM 3195 O O . ALA A 1 408 ? 9.639 13.596 -15.356 1.00 46.34 408 ALA A O 1
ATOM 3196 N N . LEU A 1 409 ? 8.065 12.439 -16.455 1.00 41.22 409 LEU A N 1
ATOM 3197 C CA . LEU A 1 409 ? 7.226 12.176 -15.274 1.00 41.22 409 LEU A CA 1
ATOM 3198 C C . LEU A 1 409 ? 7.810 11.108 -14.335 1.00 41.22 409 LEU A C 1
ATOM 3200 O O . LEU A 1 409 ? 7.658 11.224 -13.123 1.00 41.22 409 LEU A O 1
ATOM 3204 N N . ALA A 1 410 ? 8.446 10.065 -14.873 1.00 39.22 410 ALA A N 1
ATOM 3205 C CA . ALA A 1 410 ? 9.111 9.024 -14.093 1.00 39.22 410 ALA A CA 1
ATOM 3206 C C . ALA A 1 410 ? 10.355 9.585 -13.398 1.00 39.22 410 ALA A C 1
ATOM 3208 O O . ALA A 1 410 ? 10.484 9.405 -12.196 1.00 39.22 410 ALA A O 1
ATOM 3209 N N . GLY A 1 411 ? 11.193 10.346 -14.113 1.00 36.31 411 GLY A N 1
ATOM 3210 C CA . GLY A 1 411 ? 12.311 11.080 -13.520 1.00 36.31 411 GLY A CA 1
ATOM 3211 C C . GLY A 1 411 ? 11.833 12.028 -12.420 1.00 36.31 411 GLY A C 1
ATOM 3212 O O . GLY A 1 411 ? 12.300 11.931 -11.295 1.00 36.31 411 GLY A O 1
ATOM 3213 N N . GLN A 1 412 ? 10.808 12.849 -12.677 1.00 36.69 412 GLN A N 1
ATOM 3214 C CA . GLN A 1 412 ? 10.218 13.709 -11.640 1.00 36.69 412 GLN A CA 1
ATOM 3215 C C . GLN A 1 412 ? 9.745 12.932 -10.405 1.00 36.69 412 GLN A C 1
ATOM 3217 O O . GLN A 1 412 ? 9.984 13.374 -9.294 1.00 36.69 412 GLN A O 1
ATOM 3222 N N . ARG A 1 413 ? 9.094 11.777 -10.564 1.00 38.44 413 ARG A N 1
ATOM 3223 C CA . ARG A 1 413 ? 8.588 10.987 -9.427 1.00 38.44 413 ARG A CA 1
ATOM 3224 C C . ARG A 1 413 ? 9.678 10.242 -8.656 1.00 38.44 413 ARG A C 1
ATOM 3226 O O . ARG A 1 413 ? 9.481 9.992 -7.477 1.00 38.44 413 ARG A O 1
ATOM 3233 N N . ILE A 1 414 ? 10.787 9.895 -9.308 1.00 39.66 414 ILE A N 1
ATOM 3234 C CA . ILE A 1 414 ? 11.937 9.225 -8.683 1.00 39.66 414 ILE A CA 1
ATOM 3235 C C . ILE A 1 414 ? 12.762 10.219 -7.852 1.00 39.66 414 ILE A C 1
ATOM 3237 O O . ILE A 1 414 ? 13.279 9.834 -6.816 1.00 39.66 414 ILE A O 1
ATOM 3241 N N . TYR A 1 415 ? 12.827 11.493 -8.256 1.00 33.84 415 TYR A N 1
ATOM 3242 C CA . TYR A 1 415 ? 13.606 12.525 -7.553 1.00 33.84 415 TYR A CA 1
ATOM 3243 C C . TYR A 1 415 ? 12.807 13.385 -6.547 1.00 33.84 415 TYR A C 1
ATOM 3245 O O . TYR A 1 415 ? 13.395 14.213 -5.852 1.00 33.84 415 TYR A O 1
ATOM 3253 N N . ILE A 1 416 ? 11.472 13.253 -6.506 1.00 31.69 416 ILE A N 1
ATOM 3254 C CA . ILE A 1 416 ? 10.573 14.013 -5.604 1.00 31.69 416 ILE A CA 1
ATOM 3255 C C . ILE A 1 416 ? 10.168 13.200 -4.352 1.00 31.69 416 ILE A C 1
ATOM 3257 O O . ILE A 1 416 ? 9.575 13.775 -3.440 1.00 31.69 416 ILE A O 1
ATOM 3261 N N . ALA A 1 417 ? 10.472 11.897 -4.290 1.00 32.03 417 ALA A N 1
ATOM 3262 C CA . ALA A 1 417 ? 10.207 11.075 -3.103 1.00 32.03 417 ALA A CA 1
ATOM 3263 C C . ALA A 1 417 ? 11.148 11.452 -1.948 1.00 32.03 417 ALA A C 1
ATOM 3265 O O . ALA A 1 417 ? 12.374 11.489 -2.193 1.00 32.03 417 ALA A O 1
#

Radius of gyration: 23.2 Å; Cα contacts (8 Å, |Δi|>4): 536; chains: 1; bounding box: 56×58×64 Å

Secondary structure (DSSP, 8-state):
--TTPPPP------PPPPGGG------EE--TTPPP-TTEEPS----SSSTT--SPPPPPHHHHHHHGGGGSPPPPS-EE--PPPPHHHHHHHHIIIIIHHHHHHT-TTEEEEEE-HHHHHHHHHHHHTSSS-SSPPPS--SEEEEEEE-----HHHHHHTTTTPPTTTTTTHHHHHHHHHHHH---SSHHHHHHHHHHHHHHHHHHHHHHHHHTTTSEEEEEE-GGGSHHHHHHTHHHHHHHHHHTT--HHHHHTT-EEEEEEEEEEEPGGG-----HHHHHHHHHHHHHHHT--S-TT----TTS-GGGGSPP-----HHHHHHHHHHHHHHHHHHH---HHHHHHHHHTT---TTSTTHHHHHHHHHHHHHHHHHHHHHT--TTSTHHHHHHHHHHHHHHHHHHHHHHHHHH--

Foldseek 3Di:
DDLQDADDFDDDDWDFFDPVLDDFLAADAQPPPRDDDLRHDDPDDDDPALQRFQGADDDDPVLVVLCSCLLQADAFPEFDQDAADDPQLVVQLCCQQVVLLCLLQVDPFKDKFKAAQVLLQVLLVLVCPFPDWPDRRYPNQRIKIWMKGAADDDLLQLLLLQPPDDPPVCPVVSVVVVCCCQAVVDGSDVLSVVSRVVSVLSSQSRSQSSLCLSVVQFKGKDKTAVCCDPVNCVVSVVSQVVVCVSRVNDPVNVSRGITGRMMMGMHTGDPVSGRNGDNVSSSSVSSNSSNVSSDSDDQQPDPDPPDDPSSVHHTDIDDDVSNVVSVVSSVLSSQCSRVVDRSVVSVCVVPVQELPCVDVCSVVVLVVQLVVLLVVLVVCLVPRPCPPDPVSNVVSNVCSVVSSVVSSVSSSVSHHD

Nearest PDB structures (foldseek):
  8ccv-assembly1_B  TM=5.772E-01  e=1.481E-04  Escherichia coli
  1v5z-assembly1_A  TM=5.318E-01  e=4.969E-04  Aliivibrio fischeri
  3n0l-assembly1_A  TM=1.534E-01  e=2.152E+00  Campylobacter jejuni

Mean predicted aligned error: 10.76 Å

pLDDT: mean 76.58, std 16.76, range [31.69, 97.88]

Solvent-accessible surface area (backbone atoms only — not comparable to full-atom values): 23597 Å² total; per-residue (Å²): 130,63,80,77,66,71,68,86,68,70,92,67,89,68,67,76,48,57,76,92,60,61,69,81,77,78,59,45,67,56,54,93,91,51,78,78,54,96,54,36,43,71,98,72,84,92,66,97,56,51,86,80,36,63,55,77,61,86,69,54,71,70,57,46,59,56,51,47,52,69,62,66,68,76,78,70,91,54,36,30,88,57,71,71,77,50,71,67,36,50,51,43,21,46,47,53,5,58,49,43,42,39,61,81,66,74,55,86,38,66,47,74,43,81,31,51,44,73,55,23,53,50,50,41,60,44,56,66,71,42,59,68,67,75,56,85,76,58,63,51,31,34,26,24,42,40,31,30,34,29,71,86,80,45,76,47,57,59,49,54,69,66,62,93,66,57,85,81,81,35,70,66,53,44,58,50,50,52,47,40,32,56,77,66,58,57,69,92,45,71,71,61,49,47,52,55,52,51,53,49,53,50,29,55,59,27,38,39,48,13,34,21,41,43,48,32,16,45,25,40,36,46,71,40,40,50,37,45,36,81,78,37,29,67,77,22,43,65,47,52,50,52,54,34,51,76,66,65,61,44,74,69,50,42,59,71,38,48,38,67,44,36,40,32,40,30,19,27,34,37,84,92,69,41,44,90,43,51,66,68,54,24,49,44,51,50,15,30,57,48,17,56,58,74,53,92,60,67,77,33,72,45,82,53,89,85,53,59,75,77,55,50,46,66,51,67,63,72,75,59,69,66,45,57,52,33,53,49,40,39,51,49,38,50,49,24,68,72,66,70,42,50,51,72,59,36,53,51,63,60,54,72,57,45,55,55,54,86,46,92,64,20,55,55,54,53,49,50,52,52,49,52,50,50,52,51,48,51,50,51,63,75,64,53,70,70,80,55,47,74,72,50,36,55,54,47,59,66,37,44,63,57,29,49,57,50,51,53,50,48,52,51,58,64,36,64,80